Protein 4J0X (pdb70)

Organism: Saccharomyces cerevisiae (strain ATCC 204508 / S288c) (NCBI:txid559292)

Solvent-accessible surface area: 29405 Å² total; per-residue (Å²): 74,142,16,137,67,109,19,1,112,112,19,61,15,124,118,16,106,69,19,36,9,212,22,88,10,78,15,0,0,5,1,8,22,23,72,118,177,12,25,0,2,0,0,0,22,43,22,17,1,0,19,9,22,0,61,67,19,92,120,132,9,105,114,72,98,128,19,119,15,15,74,190,72,113,95,46,88,42,91,2,2,34,12,25,1,0,4,5,8,14,1,44,87,24,97,17,0,0,0,0,0,39,0,66,0,0,0,0,13,12,13,151,54,9,45,34,70,85,14,12,33,5,164,48,142,76,0,39,0,5,5,11,11,9,63,82,148,24,28,36,0,4,0,0,0,12,13,58,54,0,7,4,0,15,1,98,119,58,38,47,90,72,52,19,124,18,6,66,18,54,0,12,9,6,18,0,4,42,78,52,25,0,0,0,0,0,4,51,32,66,13,0,5,0,10,50,26,90,90,163,75,118,59,26,2,135,20,19,48,32,1,32,60,39,49,162,144,159,124,153,180,117,21,33,18,29,2,1,14,11,4,6,3,0,2,8,70,24,0,0,1,0,1,25,1,0,8,0,9,1,2,15,28,92,104,113,103,37,43,57,39,57,84,45,3,9,25,77,173,207,86,108,14,21,36,1,10,3,15,43,3,6,32,32,1,5,6,0,5,0,0,1,26,46,8,11,0,32,2,6,48,2,28,102,88,37,140,35,6,129,76,52,16,81,0,62,28,0,82,0,0,1,4,52,3,25,12,1,50,90,116,19,3,4,0,0,0,0,0,106,82,14,25,27,36,66,112,22,42,139,29,85,43,39,55,21,0,0,2,1,0,15,3,50,121,188,26,103,13,140,68,104,18,1,104,115,21,59,15,124,105,15,153,81,36,39,16,205,20,89,9,80,16,0,0,5,0,10,23,24,70,116,174,14,41,0,2,0,0,0,23,38,20,17,1,0,15,4,13,1,34,60,24,104,115,137,7,100,121,79,92,129,19,116,17,18,79,176,48,104,91,45,76,45,95,2,3,33,11,28,2,0,4,4,8,14,0,44,87,23,99,27,0,0,0,0,0,41,0,65,0,0,0,0,16,16,11,141,61,10,45,36,68,75,18,14,22,9,168,48,135,77,0,39,0,4,6,10,15,18,62,70,140,25,26,32,0,3,0,0,0,11,13,56,51,0,5,2,0,10,1,102,120,61,42,66,88,75,49,18,129,18,6,68,19,54,0,12,12,5,18,12,4,41,78,52,27,0,0,0,0,0,4,45,32,59,13,0,6,0,11,50,27,86,90,165,74,118,62,29,3,124,22,19,58,35,0,31,56,22,47,160,154,142,121,169,162,114,20,32,20,28,2,2,14,12,5,4,3,0,0,8,68,19,0,0,2,0,1,26,1,0,9,0,7,0,4,15,28,92,100,108,92,43,44,53,40,54,86,54,3,9,24,76,174,203,84,114,16,20,36,1,12,4,14,42,4,6,26,22,1,4,4,0,5,0,0,0,26,43,7,11,0,34,2,5,54,1,28,106,85,28,138,36,9,129,71,51,15,79,0,60,30,0,81,0,0,1,5,52,2,24,16,2,47,91,113,21,3,4,0,0,0,0,0,105,85,14,25,25,38,66,109,20,69,123,27,85,42,40,53,23,0,0,1,1,0,12,4,42,135

InterPro domains:
  IPR001680 WD40 repeat [PF00400] (230-264)
  IPR001680 WD40 repeat [PF00400] (474-499)
  IPR001680 WD40 repeat [PS50082] (232-273)
  IPR001680 WD40 repeat [SM00320] (225-264)
  IPR001680 WD40 repeat [SM00320] (267-308)
  IPR001680 WD40 repeat [SM00320] (311-350)
  IPR001680 WD40 repeat [SM00320] (388-426)
  IPR001680 WD40 repeat [SM00320] (457-500)
  IPR015943 WD40/YVTN repeat-like-containing domain superfamily [G3DSA:2.130.10.10] (123-573)
  IPR036322 WD40-repeat-containing domain superfamily [SSF50978] (188-531)
  IPR039241 Ribosomal RNA-processing protein Rrp9-like [PTHR19865] (8-564)

Structure (mmCIF, N/CA/C/O backbone):
data_4J0X
#
_entry.id   4J0X
#
_cell.length_a   48.445
_cell.length_b   78.557
_cell.length_c   80.029
_cell.angle_alpha   61.77
_cell.angle_beta   86.44
_cell.angle_gamma   71.99
#
_symmetry.space_group_name_H-M   'P 1'
#
loop_
_entity.id
_entity.type
_entity.pdbx_description
1 polymer 'Ribosomal RNA-processing protein 9'
2 water water
#
loop_
_atom_site.group_PDB
_atom_site.id
_atom_site.type_symbol
_atom_site.label_atom_id
_atom_site.label_alt_id
_atom_site.label_comp_id
_atom_site.label_asym_id
_atom_site.label_entity_id
_atom_site.label_seq_id
_atom_site.pdbx_PDB_ins_code
_atom_site.Cartn_x
_atom_site.Cartn_y
_atom_site.Cartn_z
_atom_site.occupancy
_atom_site.B_iso_or_equiv
_atom_site.auth_seq_id
_atom_site.auth_comp_id
_atom_site.auth_asym_id
_atom_site.auth_atom_id
_atom_site.pdbx_PDB_model_num
ATOM 1 N N . GLY A 1 8 ? 15.599 -5.299 -87.557 1.00 43.90 130 GLY A N 1
ATOM 2 C CA . GLY A 1 8 ? 14.576 -5.786 -86.651 1.00 37.32 130 GLY A CA 1
ATOM 3 C C . GLY A 1 8 ? 13.924 -4.668 -85.861 1.00 42.35 130 GLY A C 1
ATOM 4 O O . GLY A 1 8 ? 13.949 -4.673 -84.631 1.00 45.55 130 GLY A O 1
ATOM 5 N N . ARG A 1 9 ? 13.328 -3.714 -86.570 1.00 33.18 131 ARG A N 1
ATOM 6 C CA . ARG A 1 9 ? 12.661 -2.586 -85.927 1.00 37.29 131 ARG A CA 1
ATOM 7 C C . ARG A 1 9 ? 11.230 -2.409 -86.429 1.00 42.76 131 ARG A C 1
ATOM 8 O O . ARG A 1 9 ? 10.761 -3.162 -87.285 1.00 38.05 131 ARG A O 1
ATOM 16 N N . VAL A 1 10 ? 10.545 -1.402 -85.893 1.00 30.30 132 VAL A N 1
ATOM 17 C CA . VAL A 1 10 ? 9.163 -1.114 -86.271 1.00 38.53 132 VAL A CA 1
ATOM 18 C C . VAL A 1 10 ? 9.073 -0.580 -87.697 1.00 40.90 132 VAL A C 1
ATOM 19 O O . VAL A 1 10 ? 9.709 0.418 -88.037 1.00 52.84 132 VAL A O 1
ATOM 23 N N . PHE A 1 11 ? 8.282 -1.257 -88.526 1.00 40.20 133 PHE A N 1
ATOM 24 C CA . PHE A 1 11 ? 8.099 -0.858 -89.918 1.00 30.75 133 PHE A CA 1
ATOM 25 C C . PHE A 1 11 ? 6.634 -0.891 -90.352 1.00 46.70 133 PHE A C 1
ATOM 26 O O . PHE A 1 11 ? 6.296 -0.450 -91.449 1.00 52.98 133 PHE A O 1
ATOM 34 N N . ARG A 1 12 ? 5.768 -1.414 -89.490 1.00 41.69 134 ARG A N 1
ATOM 35 C CA . ARG A 1 12 ? 4.339 -1.496 -89.786 1.00 35.11 134 ARG A CA 1
ATOM 36 C C . ARG A 1 12 ? 3.568 -0.295 -89.239 1.00 31.43 134 ARG A C 1
ATOM 37 O O . ARG A 1 12 ? 3.326 -0.197 -88.037 1.00 43.81 134 ARG A O 1
ATOM 45 N N . TYR A 1 13 ? 3.189 0.619 -90.127 1.00 45.84 135 TYR A N 1
ATOM 46 C CA . TYR A 1 13 ? 2.415 1.793 -89.732 1.00 53.92 135 TYR A CA 1
ATOM 47 C C . TYR A 1 13 ? 0.987 1.751 -90.285 1.00 48.78 135 TYR A C 1
ATOM 48 O O . TYR A 1 13 ? 0.684 2.378 -91.301 1.00 57.89 135 TYR A O 1
ATOM 57 N N . PHE A 1 14 ? 0.119 1.000 -89.611 1.00 44.40 136 PHE A N 1
ATOM 58 C CA . PHE A 1 14 ? -1.283 0.908 -90.003 1.00 44.49 136 PHE A CA 1
ATOM 59 C C . PHE A 1 14 ? -2.225 1.435 -88.922 1.00 38.68 136 PHE A C 1
ATOM 60 O O . PHE A 1 14 ? -3.444 1.285 -89.024 1.00 42.38 136 PHE A O 1
ATOM 68 N N . GLY A 1 15 ? -1.646 2.034 -87.885 1.00 31.96 137 GLY A N 1
ATOM 69 C CA . GLY A 1 15 ? -2.405 2.560 -86.764 1.00 32.13 137 GLY A CA 1
ATOM 70 C C . GLY A 1 15 ? -3.508 3.516 -87.175 1.00 45.09 137 GLY A C 1
ATOM 71 O O . GLY A 1 15 ? -4.652 3.381 -86.740 1.00 53.21 137 GLY A O 1
ATOM 72 N N . ASP A 1 16 ? -3.160 4.485 -88.016 1.00 56.05 138 ASP A N 1
ATOM 73 C CA . ASP A 1 16 ? -4.121 5.477 -88.484 1.00 50.70 138 ASP A CA 1
ATOM 74 C C . ASP A 1 16 ? -5.156 4.894 -89.446 1.00 44.60 138 ASP A C 1
ATOM 75 O O . ASP A 1 16 ? -6.258 5.425 -89.569 1.00 44.74 138 ASP A O 1
ATOM 80 N N . LYS A 1 17 ? -4.802 3.808 -90.129 1.00 32.47 139 LYS A N 1
ATOM 81 C CA . LYS A 1 17 ? -5.714 3.190 -91.088 1.00 41.55 139 LYS A CA 1
ATOM 82 C C . LYS A 1 17 ? -6.851 2.403 -90.440 1.00 50.36 139 LYS A C 1
ATOM 83 O O . LYS A 1 17 ? -7.894 2.211 -91.058 1.00 47.83 139 LYS A O 1
ATOM 89 N N . LEU A 1 18 ? -6.673 1.984 -89.190 1.00 42.52 140 LEU A N 1
ATOM 90 C CA . LEU A 1 18 ? -7.587 1.017 -88.581 1.00 35.04 140 LEU A CA 1
ATOM 91 C C . LEU A 1 18 ? -9.008 1.548 -88.395 1.00 30.28 140 LEU A C 1
ATOM 92 O O . LEU A 1 18 ? -9.221 2.600 -87.790 1.00 31.82 140 LEU A O 1
ATOM 97 N N . LEU A 1 19 ? -9.975 0.801 -88.922 1.00 34.01 141 LEU A N 1
ATOM 98 C CA . LEU A 1 19 ? -11.384 1.146 -88.787 1.00 34.84 141 LEU A CA 1
ATOM 99 C C . LEU A 1 19 ? -11.933 0.522 -87.509 1.00 48.89 141 LEU A C 1
ATOM 100 O O . LEU A 1 19 ? -12.693 -0.448 -87.544 1.00 42.96 141 LEU A O 1
ATOM 105 N N . ILE A 1 20 ? -11.531 1.096 -86.380 1.00 42.12 142 ILE A N 1
ATOM 106 C CA . ILE A 1 20 ? -11.824 0.539 -85.066 1.00 39.77 142 ILE A CA 1
ATOM 107 C C . ILE A 1 20 ? -13.275 0.793 -84.655 1.00 48.48 142 ILE A C 1
ATOM 108 O O . ILE A 1 20 ? -13.956 -0.111 -84.172 1.00 37.04 142 ILE A O 1
ATOM 113 N N . SER A 1 21 ? -13.739 2.025 -84.848 1.00 45.17 143 SER A N 1
ATOM 114 C CA . SER A 1 21 ? -15.121 2.400 -84.549 1.00 36.96 143 SER A CA 1
ATOM 115 C C . SER A 1 21 ? -16.167 1.501 -85.215 1.00 27.46 143 SER A C 1
ATOM 116 O O . SER A 1 21 ? -17.291 1.382 -84.723 1.00 47.13 143 SER A O 1
ATOM 119 N N . GLU A 1 22 ? -15.798 0.881 -86.333 1.00 39.11 144 GLU A N 1
ATOM 120 C CA . GLU A 1 22 ? -16.710 0.000 -87.061 1.00 39.06 144 GLU A CA 1
ATOM 121 C C . GLU A 1 22 ? -16.277 -1.469 -87.007 1.00 33.09 144 GLU A C 1
ATOM 122 O O . GLU A 1 22 ? -16.607 -2.262 -87.890 1.00 25.75 144 GLU A O 1
ATOM 128 N N . ALA A 1 23 ? -15.537 -1.818 -85.959 1.00 33.77 145 ALA A N 1
ATOM 129 C CA . ALA A 1 23 ? -15.087 -3.190 -85.731 1.00 28.37 145 ALA A CA 1
ATOM 130 C C . ALA A 1 23 ? -16.254 -4.153 -85.530 1.00 25.60 145 ALA A C 1
ATOM 131 O O . ALA A 1 23 ? -17.244 -3.813 -84.880 1.00 22.99 145 ALA A O 1
ATOM 133 N N . LYS A 1 24 ? -16.139 -5.352 -86.097 1.00 20.16 146 LYS A N 1
ATOM 134 C CA . LYS A 1 24 ? -17.152 -6.388 -85.896 1.00 25.77 146 LYS A CA 1
ATOM 135 C C . LYS A 1 24 ? -16.854 -7.208 -84.640 1.00 32.59 146 LYS A C 1
ATOM 136 O O . LYS A 1 24 ? -15.826 -7.874 -84.559 1.00 36.00 146 LYS A O 1
ATOM 142 N N . GLN A 1 25 ? -17.763 -7.179 -83.671 1.00 33.54 147 GLN A N 1
ATOM 143 C CA . GLN A 1 25 ? -17.493 -7.797 -82.376 1.00 22.80 147 GLN A CA 1
ATOM 144 C C . GLN A 1 25 ? -18.363 -9.027 -82.130 1.00 26.05 147 GLN A C 1
ATOM 145 O O . GLN A 1 25 ? -19.550 -9.034 -82.454 1.00 27.23 147 GLN A O 1
ATOM 151 N N . SER A 1 26 ? -17.762 -10.062 -81.550 1.00 29.97 148 SER A N 1
ATOM 152 C CA . SER A 1 26 ? -18.501 -11.261 -81.170 1.00 21.19 148 SER A CA 1
ATOM 153 C C . SER A 1 26 ? -17.951 -11.857 -79.879 1.00 27.49 148 SER A C 1
ATOM 154 O O . SER A 1 26 ? -16.839 -11.537 -79.463 1.00 34.69 148 SER A O 1
ATOM 157 N N . PHE A 1 27 ? -18.739 -12.720 -79.246 1.00 16.72 149 PHE A N 1
ATOM 158 C CA . PHE A 1 27 ? -18.290 -13.443 -78.064 1.00 20.73 149 PHE A CA 1
ATOM 159 C C . PHE A 1 27 ? -18.712 -14.905 -78.177 1.00 24.54 149 PHE A C 1
ATOM 160 O O . PHE A 1 27 ? -19.816 -15.196 -78.636 1.00 26.06 149 PHE A O 1
ATOM 168 N N . THR A 1 28 ? -17.843 -15.824 -77.762 1.00 24.33 150 THR A N 1
ATOM 169 C CA . THR A 1 28 ? -18.191 -17.244 -77.781 1.00 26.10 150 THR A CA 1
ATOM 170 C C . THR A 1 28 ? -18.051 -17.872 -76.405 1.00 26.66 150 THR A C 1
ATOM 171 O O . THR A 1 28 ? -16.949 -17.960 -75.864 1.00 21.27 150 THR A O 1
ATOM 175 N N . ARG A 1 29 ? -19.176 -18.306 -75.846 1.00 21.07 151 ARG A N 1
ATOM 176 C CA . ARG A 1 29 ? -19.185 -18.959 -74.545 1.00 21.58 151 ARG A CA 1
ATOM 177 C C . ARG A 1 29 ? -18.444 -20.289 -74.590 1.00 28.53 151 ARG A C 1
ATOM 178 O O . ARG A 1 29 ? -18.433 -20.972 -75.616 1.00 30.18 151 ARG A O 1
ATOM 186 N N . VAL A 1 30 ? -17.814 -20.642 -73.474 1.00 25.69 152 VAL A N 1
ATOM 187 C CA . VAL A 1 30 ? -17.228 -21.965 -73.309 1.00 23.10 152 VAL A CA 1
ATOM 188 C C . VAL A 1 30 ? -17.836 -22.602 -72.067 1.00 23.23 152 VAL A C 1
ATOM 189 O O . VAL A 1 30 ? -18.270 -21.897 -71.154 1.00 26.81 152 VAL A O 1
ATOM 193 N N . GLY A 1 31 ? -17.878 -23.930 -72.034 1.00 30.72 153 GLY A N 1
ATOM 194 C CA . GLY A 1 31 ? -18.448 -24.637 -70.900 1.00 29.75 153 GLY A CA 1
ATOM 195 C C . GLY A 1 31 ? -17.429 -24.818 -69.793 1.00 42.06 153 GLY A C 1
ATOM 196 O O . GLY A 1 31 ? -17.664 -25.544 -68.825 1.00 48.47 153 GLY A O 1
ATOM 197 N N . GLU A 1 32 ? -16.292 -24.148 -69.945 1.00 31.63 154 GLU A N 1
ATOM 198 C CA . GLU A 1 32 ? -15.204 -24.222 -68.981 1.00 30.72 154 GLU A CA 1
ATOM 199 C C . GLU A 1 32 ? -15.242 -23.055 -68.004 1.00 33.16 154 GLU A C 1
ATOM 200 O O . GLU A 1 32 ? -15.915 -22.052 -68.244 1.00 38.86 154 GLU A O 1
ATOM 206 N N . ASN A 1 33 ? -14.517 -23.197 -66.899 1.00 39.03 155 ASN A N 1
ATOM 207 C CA . ASN A 1 33 ? -14.354 -22.111 -65.944 1.00 42.21 155 ASN A CA 1
ATOM 208 C C . ASN A 1 33 ? -12.978 -21.461 -66.021 1.00 28.47 155 ASN A C 1
ATOM 209 O O . ASN A 1 33 ? -11.958 -22.130 -65.843 1.00 31.75 155 ASN A O 1
ATOM 214 N N . ASN A 1 34 ? -12.961 -20.163 -66.306 1.00 17.54 156 ASN A N 1
ATOM 215 C CA . ASN A 1 34 ? -11.755 -19.350 -66.182 1.00 16.01 156 ASN A CA 1
ATOM 216 C C . ASN A 1 34 ? -10.623 -19.668 -67.161 1.00 16.29 156 ASN A C 1
ATOM 217 O O . ASN A 1 34 ? -9.619 -20.275 -66.790 1.00 19.94 156 ASN A O 1
ATOM 222 N N . LEU A 1 35 ? -10.812 -19.272 -68.416 1.00 17.41 157 LEU A N 1
ATOM 223 C CA . LEU A 1 35 ? -9.725 -19.222 -69.384 1.00 13.90 157 LEU A CA 1
ATOM 224 C C . LEU A 1 35 ? -8.603 -18.372 -68.795 1.00 23.71 157 LEU A C 1
ATOM 225 O O . LEU A 1 35 ? -8.848 -17.281 -68.277 1.00 27.72 157 LEU A O 1
ATOM 230 N N . THR A 1 36 ? -7.373 -18.869 -68.872 1.00 16.80 158 THR A N 1
ATOM 231 C CA . THR A 1 36 ? -6.239 -18.172 -68.277 1.00 22.77 158 THR A CA 1
ATOM 232 C C . THR A 1 36 ? -5.321 -17.632 -69.361 1.00 18.49 158 THR A C 1
ATOM 233 O O . THR A 1 36 ? -4.550 -16.697 -69.136 1.00 20.43 158 THR A O 1
ATOM 237 N N . CYS A 1 37 ? -5.402 -18.234 -70.539 1.00 15.34 159 CYS A N 1
ATOM 238 C CA . CYS A 1 37 ? -4.529 -17.853 -71.636 1.00 11.28 159 CYS A CA 1
ATOM 239 C C . CYS A 1 37 ? -5.094 -18.291 -72.978 1.00 11.18 159 CYS A C 1
ATOM 240 O O . CYS A 1 37 ? -5.807 -19.293 -73.069 1.00 14.88 159 CYS A O 1
ATOM 243 N N . ILE A 1 38 ? -4.762 -17.534 -74.018 1.00 17.33 160 ILE A N 1
ATOM 244 C CA . ILE A 1 38 ? -5.096 -17.914 -75.381 1.00 16.90 160 ILE A CA 1
ATOM 245 C C . ILE A 1 38 ? -3.851 -17.758 -76.246 1.00 12.60 160 ILE A C 1
ATOM 246 O O . ILE A 1 38 ? -3.115 -16.781 -76.118 1.00 12.60 160 ILE A O 1
ATOM 251 N N . SER A 1 39 ? -3.612 -18.730 -77.117 1.00 16.77 161 SER A N 1
ATOM 252 C CA . SER A 1 39 ? -2.476 -18.670 -78.026 1.00 19.77 161 SER A CA 1
ATOM 253 C C . SER A 1 39 ? -2.946 -18.886 -79.453 1.00 23.54 161 SER A C 1
ATOM 254 O O . SER A 1 39 ? -3.619 -19.871 -79.748 1.00 20.11 161 SER A O 1
ATOM 257 N N . CYS A 1 40 ? -2.582 -17.966 -80.338 1.00 24.41 162 CYS A N 1
ATOM 258 C CA . CYS A 1 40 ? -2.981 -18.069 -81.732 1.00 29.55 162 CYS A CA 1
ATOM 259 C C . CYS A 1 40 ? -1.825 -18.487 -82.630 1.00 34.30 162 CYS A C 1
ATOM 260 O O . CYS A 1 40 ? -0.693 -18.037 -82.449 1.00 28.72 162 CYS A O 1
ATOM 263 N N . PHE A 1 41 ? -2.119 -19.348 -83.599 1.00 27.43 163 PHE A N 1
ATOM 264 C CA . PHE A 1 41 ? -1.131 -19.735 -84.594 1.00 30.72 163 PHE A CA 1
ATOM 265 C C . PHE A 1 41 ? -1.371 -19.037 -85.927 1.00 35.97 163 PHE A C 1
ATOM 266 O O . PHE A 1 41 ? -2.498 -18.977 -86.415 1.00 32.08 163 PHE A O 1
ATOM 274 N N . GLN A 1 42 ? -0.297 -18.510 -86.504 1.00 35.86 164 GLN A N 1
ATOM 275 C CA . GLN A 1 42 ? -0.360 -17.849 -87.796 1.00 36.50 164 GLN A CA 1
ATOM 276 C C . GLN A 1 42 ? 0.786 -18.316 -88.687 1.00 36.09 164 GLN A C 1
ATOM 277 O O . GLN A 1 42 ? 1.948 -18.156 -88.327 1.00 37.64 164 GLN A O 1
ATOM 283 N N . PRO A 1 43 ? 0.457 -18.910 -89.850 1.00 53.79 165 PRO A N 1
ATOM 284 C CA . PRO A 1 43 ? 1.453 -19.257 -90.870 1.00 47.91 165 PRO A CA 1
A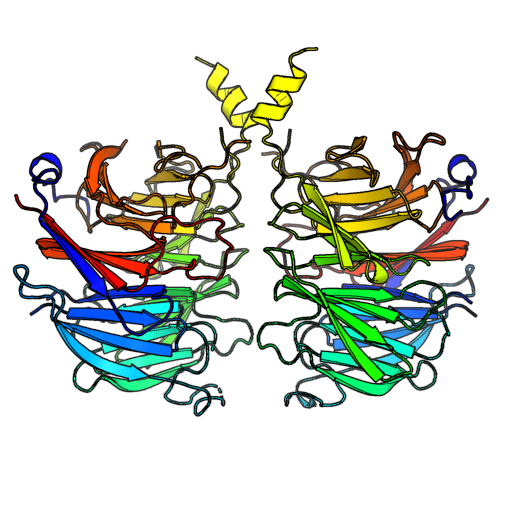TOM 285 C C . PRO A 1 43 ? 2.381 -18.096 -91.207 1.00 39.41 165 PRO A C 1
ATOM 286 O O . PRO A 1 43 ? 3.582 -18.316 -91.355 1.00 37.54 165 PRO A O 1
ATOM 290 N N . ARG A 1 62 ? -4.444 -21.052 -92.897 1.00 16.83 184 ARG A N 1
ATOM 291 C CA . ARG A 1 62 ? -5.314 -21.655 -91.893 1.00 38.76 184 ARG A CA 1
ATOM 292 C C . ARG A 1 62 ? -4.836 -21.288 -90.486 1.00 39.72 184 ARG A C 1
ATOM 293 O O . ARG A 1 62 ? -3.739 -21.661 -90.070 1.00 27.70 184 ARG A O 1
ATOM 301 N N . LEU A 1 63 ? -5.677 -20.556 -89.762 1.00 29.05 185 LEU A N 1
ATOM 302 C CA . LEU A 1 63 ? -5.313 -19.994 -88.466 1.00 27.19 185 LEU A CA 1
ATOM 303 C C . LEU A 1 63 ? -5.967 -20.731 -87.295 1.00 38.06 185 LEU A C 1
ATOM 304 O O . LEU A 1 63 ? -7.129 -21.137 -87.374 1.00 24.93 185 LEU A O 1
ATOM 309 N N . PHE A 1 64 ? -5.216 -20.900 -86.209 1.00 33.19 186 PHE A N 1
ATOM 310 C CA . PHE A 1 64 ? -5.715 -21.618 -85.039 1.00 21.17 186 PHE A CA 1
ATOM 311 C C . PHE A 1 64 ? -5.586 -20.829 -83.742 1.00 32.91 186 PHE A C 1
ATOM 312 O O . PHE A 1 64 ? -4.738 -19.947 -83.618 1.00 22.23 186 PHE A O 1
ATOM 320 N N . ALA A 1 65 ? -6.436 -21.158 -82.776 1.00 26.37 187 ALA A N 1
ATOM 321 C CA . ALA A 1 65 ? -6.319 -20.593 -81.437 1.00 16.34 187 ALA A CA 1
ATOM 322 C C . ALA A 1 65 ? -6.339 -21.726 -80.424 1.00 22.28 187 ALA A C 1
ATOM 323 O O . ALA A 1 65 ? -7.008 -22.732 -80.629 1.00 19.33 187 ALA A O 1
ATOM 325 N N . TYR A 1 66 ? -5.600 -21.570 -79.334 1.00 24.71 188 TYR A N 1
ATOM 326 C CA . TYR A 1 66 ? -5.609 -22.576 -78.281 1.00 16.97 188 TYR A CA 1
ATOM 327 C C . TYR A 1 66 ? -5.910 -21.915 -76.947 1.00 26.41 188 TYR A C 1
ATOM 328 O O . TYR A 1 66 ? -5.311 -20.898 -76.599 1.00 20.75 188 TYR A O 1
ATOM 337 N N . THR A 1 67 ? -6.843 -22.497 -76.203 1.00 20.07 189 THR A N 1
ATOM 338 C CA . THR A 1 67 ? -7.229 -21.941 -74.915 1.00 19.94 189 THR A CA 1
ATOM 339 C C . THR A 1 67 ? -7.000 -22.935 -73.788 1.00 20.30 189 THR A C 1
ATOM 340 O O . THR A 1 67 ? -7.171 -24.142 -73.965 1.00 22.87 189 THR A O 1
ATOM 344 N N . VAL A 1 68 ? -6.602 -22.417 -72.631 1.00 21.04 190 VAL A N 1
ATOM 345 C CA . VAL A 1 68 ? -6.421 -23.241 -71.444 1.00 11.89 190 VAL A CA 1
ATOM 346 C C . VAL A 1 68 ? -7.211 -22.651 -70.285 1.00 17.43 190 VAL A C 1
ATOM 347 O O . VAL A 1 68 ? -7.457 -21.443 -70.237 1.00 18.33 190 VAL A O 1
ATOM 351 N N . SER A 1 69 ? -7.599 -23.508 -69.347 1.00 21.57 191 SER A N 1
ATOM 352 C CA . SER A 1 69 ? -8.471 -23.090 -68.260 1.00 30.12 191 SER A CA 1
ATOM 353 C C . SER A 1 69 ? -8.041 -23.687 -66.928 1.00 21.39 191 SER A C 1
ATOM 354 O O . SER A 1 69 ? -7.314 -24.683 -66.888 1.00 23.88 191 SER A O 1
ATOM 357 N N . LYS A 1 70 ? -8.491 -23.064 -65.843 1.00 16.54 192 LYS A N 1
ATOM 358 C CA . LYS A 1 70 ? -8.292 -23.598 -64.502 1.00 36.32 192 LYS A CA 1
ATOM 359 C C . LYS A 1 70 ? -8.982 -24.954 -64.361 1.00 27.98 192 LYS A C 1
ATOM 360 O O . LYS A 1 70 ? -8.584 -25.783 -63.546 1.00 35.05 192 LYS A O 1
ATOM 366 N N . ASP A 1 71 ? -10.023 -25.161 -65.165 1.00 34.09 193 ASP A N 1
ATOM 367 C CA . ASP A 1 71 ? -10.748 -26.427 -65.223 1.00 40.43 193 ASP A CA 1
ATOM 368 C C . ASP A 1 71 ? -9.959 -27.553 -65.899 1.00 41.42 193 ASP A C 1
ATOM 369 O O . ASP A 1 71 ? -10.501 -28.637 -66.131 1.00 35.70 193 ASP A O 1
ATOM 374 N N . LEU A 1 72 ? -8.706 -27.268 -66.254 1.00 34.43 194 LEU A N 1
ATOM 375 C CA . LEU A 1 72 ? -7.777 -28.260 -66.808 1.00 33.55 194 LEU A CA 1
ATOM 376 C C . LEU A 1 72 ? -8.065 -28.630 -68.263 1.00 28.77 194 LEU A C 1
ATOM 377 O O . LEU A 1 72 ? -7.615 -29.669 -68.743 1.00 31.62 194 LEU A O 1
ATOM 382 N N . GLN A 1 73 ? -8.812 -27.784 -68.964 1.00 38.03 195 GLN A N 1
ATOM 383 C CA . GLN A 1 73 ? -9.147 -28.063 -70.356 1.00 30.87 195 GLN A CA 1
ATOM 384 C C . GLN A 1 73 ? -8.287 -27.271 -71.338 1.00 28.69 195 GLN A C 1
ATOM 385 O O . GLN A 1 73 ? -8.089 -26.066 -71.184 1.00 30.56 195 GLN A O 1
ATOM 391 N N . LEU A 1 74 ? -7.784 -27.972 -72.348 1.00 21.89 196 LEU A N 1
ATOM 392 C CA . LEU A 1 74 ? -7.099 -27.358 -73.475 1.00 24.38 196 LEU A CA 1
ATOM 393 C C . LEU A 1 74 ? -8.012 -27.508 -74.680 1.00 20.26 196 LEU A C 1
ATOM 394 O O . LEU A 1 74 ? -8.538 -28.589 -74.930 1.00 24.84 196 LEU A O 1
ATOM 399 N N . THR A 1 75 ? -8.209 -26.427 -75.424 1.00 19.38 197 THR A N 1
ATOM 400 C CA . THR A 1 75 ? -9.165 -26.447 -76.525 1.00 23.75 197 THR A CA 1
ATOM 401 C C . THR A 1 75 ? -8.589 -25.787 -77.772 1.00 21.31 197 THR A C 1
ATOM 402 O O . THR A 1 75 ? -7.908 -24.766 -77.684 1.00 23.84 197 THR A O 1
ATOM 406 N N . LYS A 1 76 ? -8.869 -26.378 -78.930 1.00 20.56 198 LYS A N 1
ATOM 407 C CA . LYS A 1 76 ? -8.358 -25.881 -80.202 1.00 19.05 198 LYS A CA 1
ATOM 408 C C . LYS A 1 76 ? -9.494 -25.337 -81.061 1.00 19.47 198 LYS A C 1
ATOM 409 O O . LYS A 1 76 ? -10.527 -25.986 -81.229 1.00 23.31 198 LYS A O 1
ATOM 415 N N . TYR A 1 77 ? -9.290 -24.146 -81.611 1.00 23.50 199 TYR A N 1
ATOM 416 C CA . TYR A 1 77 ? -10.279 -23.508 -82.464 1.00 19.27 199 TYR A CA 1
ATOM 417 C C . TYR A 1 77 ? -9.719 -23.168 -83.835 1.00 31.40 199 TYR A C 1
ATOM 418 O O . TYR A 1 77 ? -8.539 -22.825 -83.974 1.00 32.80 199 TYR A O 1
ATOM 427 N N . ASP A 1 78 ? -10.585 -23.255 -84.840 1.00 29.37 200 ASP A N 1
ATOM 428 C CA . ASP A 1 78 ? -10.290 -22.723 -86.158 1.00 27.02 200 ASP A CA 1
ATOM 429 C C . ASP A 1 78 ? -10.835 -21.304 -86.178 1.00 27.44 200 ASP A C 1
ATOM 430 O O . ASP A 1 78 ? -12.010 -21.077 -85.879 1.00 23.19 200 ASP A O 1
ATOM 435 N N . ILE A 1 79 ? -9.972 -20.352 -86.514 1.00 17.01 201 ILE A N 1
ATOM 436 C CA . ILE A 1 79 ? -10.329 -18.940 -86.496 1.00 21.30 201 ILE A CA 1
ATOM 437 C C . ILE A 1 79 ? -10.110 -18.297 -87.863 1.00 22.11 201 ILE A C 1
ATOM 438 O O . ILE A 1 79 ? -10.185 -17.076 -88.002 1.00 17.35 201 ILE A O 1
ATOM 443 N N . THR A 1 80 ? -9.826 -19.127 -88.865 1.00 31.02 202 THR A N 1
ATOM 444 C CA . THR A 1 80 ? -9.473 -18.636 -90.196 1.00 37.34 202 THR A CA 1
ATOM 445 C C . THR A 1 80 ? -10.604 -17.852 -90.871 1.00 30.33 202 THR A C 1
ATOM 446 O O . THR A 1 80 ? -10.346 -16.905 -91.613 1.00 39.13 202 THR A O 1
ATOM 450 N N . ASP A 1 81 ? -11.849 -18.245 -90.614 1.00 30.75 203 ASP A N 1
ATOM 451 C CA . ASP A 1 81 ? -13.000 -17.534 -91.158 1.00 31.49 203 ASP A CA 1
ATOM 452 C C . ASP A 1 81 ? -13.370 -16.359 -90.259 1.00 40.98 203 ASP A C 1
ATOM 453 O O . ASP A 1 81 ? -14.013 -16.539 -89.225 1.00 38.12 203 ASP A O 1
ATOM 458 N N . PHE A 1 82 ? -12.949 -15.160 -90.652 1.00 27.81 204 PHE A N 1
ATOM 459 C CA . PHE A 1 82 ? -13.203 -13.959 -89.863 1.00 28.53 204 PHE A CA 1
ATOM 460 C C . PHE A 1 82 ? -14.687 -13.584 -89.840 1.00 34.81 204 PHE A C 1
ATOM 461 O O . PHE A 1 82 ? -15.116 -12.769 -89.023 1.00 34.26 204 PHE A O 1
ATOM 469 N N . SER A 1 83 ? -15.467 -14.187 -90.733 1.00 46.07 205 SER A N 1
ATOM 470 C CA . SER A 1 83 ? -16.896 -13.904 -90.821 1.00 54.12 205 SER A CA 1
ATOM 471 C C . SER A 1 83 ? -17.678 -14.611 -89.720 1.00 42.76 205 SER A C 1
ATOM 472 O O . SER A 1 83 ? -18.715 -14.124 -89.270 1.00 52.85 205 SER A O 1
ATOM 475 N N . LYS A 1 84 ? -17.167 -15.754 -89.278 1.00 40.04 206 LYS A N 1
ATOM 476 C CA . LYS A 1 84 ? -17.833 -16.538 -88.245 1.00 42.21 206 LYS A CA 1
ATOM 477 C C . LYS A 1 84 ? -16.965 -16.635 -86.995 1.00 47.09 206 LYS A C 1
ATOM 478 O O . LYS A 1 84 ? -15.748 -16.449 -87.054 1.00 38.39 206 LYS A O 1
ATOM 484 N N . ARG A 1 85 ? -17.600 -16.918 -85.864 1.00 45.49 207 ARG A N 1
ATOM 485 C CA . ARG A 1 85 ? -16.890 -17.046 -84.598 1.00 39.08 207 ARG A CA 1
ATOM 486 C C . ARG A 1 85 ? -15.933 -18.241 -84.601 1.00 33.57 207 ARG A C 1
ATOM 487 O O . ARG A 1 85 ? -16.049 -19.117 -85.458 1.00 42.07 207 ARG A O 1
ATOM 495 N N . PRO A 1 86 ? -14.977 -18.273 -83.649 1.00 29.98 208 PRO A N 1
ATOM 496 C CA . PRO A 1 86 ? -14.033 -19.392 -83.540 1.00 30.34 208 PRO A CA 1
ATOM 497 C C . PRO A 1 86 ? -14.713 -20.757 -83.530 1.00 26.12 208 PRO A C 1
ATOM 498 O O . PRO A 1 86 ? -15.614 -20.997 -82.726 1.00 27.98 208 PRO A O 1
ATOM 502 N N . LYS A 1 87 ? -14.277 -21.636 -84.428 1.00 26.79 209 LYS A N 1
ATOM 503 C CA . LYS A 1 87 ? -14.881 -22.956 -84.576 1.00 30.61 209 LYS A CA 1
ATOM 504 C C . LYS A 1 87 ? -14.130 -24.012 -83.767 1.00 22.53 209 LYS A C 1
ATOM 505 O O . LYS A 1 87 ? -12.971 -24.318 -84.055 1.00 27.72 209 LYS A O 1
ATOM 511 N N . LYS A 1 88 ? -14.800 -24.565 -82.758 1.00 30.88 210 LYS A N 1
ATOM 512 C CA . LYS A 1 88 ? -14.196 -25.579 -81.896 1.00 28.45 210 LYS A CA 1
ATOM 513 C C . LYS A 1 88 ? -13.908 -26.870 -82.658 1.00 25.40 210 LYS A C 1
ATOM 514 O O . LYS A 1 88 ? -14.794 -27.437 -83.297 1.00 48.86 210 LYS A O 1
ATOM 520 N N . LEU A 1 89 ? -12.662 -27.329 -82.582 1.00 31.76 211 LEU A N 1
ATOM 521 C CA . LEU A 1 89 ? -12.228 -28.497 -83.337 1.00 30.91 211 LEU A CA 1
ATOM 522 C C . LEU A 1 89 ? -12.027 -29.710 -82.440 1.00 34.21 211 LEU A C 1
ATOM 523 O O . LEU A 1 89 ? -12.554 -30.789 -82.711 1.00 39.11 211 LEU A O 1
ATOM 528 N N . LYS A 1 90 ? -11.264 -29.526 -81.369 1.00 28.48 212 LYS A N 1
ATOM 529 C CA . LYS A 1 90 ? -10.854 -30.638 -80.524 1.00 32.56 212 LYS A CA 1
ATOM 530 C C . LYS A 1 90 ? -10.520 -30.126 -79.133 1.00 30.91 212 LYS A C 1
ATOM 531 O O . LYS A 1 90 ? -10.126 -28.973 -78.968 1.00 26.25 212 LYS A O 1
ATOM 537 N N . TYR A 1 91 ? -10.679 -30.981 -78.130 1.00 28.86 213 TYR A N 1
ATOM 538 C CA . TYR A 1 91 ? -10.298 -30.615 -76.773 1.00 23.62 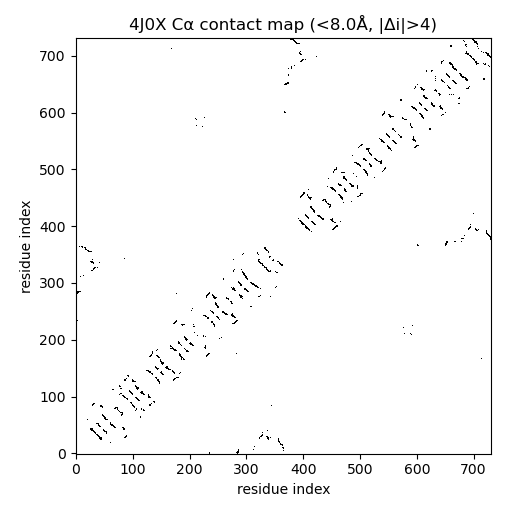213 TYR A CA 1
ATOM 539 C C . TYR A 1 91 ? -9.651 -31.784 -76.046 1.00 35.88 213 TYR A C 1
ATOM 540 O O . TYR A 1 91 ? -9.827 -32.941 -76.421 1.00 38.65 213 TYR A O 1
ATOM 549 N N . ALA A 1 92 ? -8.906 -31.463 -74.996 1.00 35.40 214 ALA A N 1
ATOM 550 C CA . ALA A 1 92 ? -8.298 -32.464 -74.140 1.00 20.54 214 ALA A CA 1
ATOM 551 C C . ALA A 1 92 ? -8.433 -31.972 -72.713 1.00 33.44 214 ALA A C 1
ATOM 552 O O . ALA A 1 92 ? -8.053 -30.845 -72.403 1.00 35.77 214 ALA A O 1
ATOM 554 N N . LYS A 1 93 ? -8.974 -32.812 -71.840 1.00 29.89 215 LYS A N 1
ATOM 555 C CA . LYS A 1 93 ? -9.157 -32.412 -70.456 1.00 23.28 215 LYS A CA 1
ATOM 556 C C . LYS A 1 93 ? -8.287 -33.269 -69.553 1.00 28.68 215 LYS A C 1
ATOM 557 O O . LYS A 1 93 ? -8.163 -34.481 -69.749 1.00 35.69 215 LYS A O 1
ATOM 563 N N . GLY A 1 94 ? -7.677 -32.626 -68.565 1.00 36.81 216 GLY A N 1
ATOM 564 C CA . GLY A 1 94 ? -6.819 -33.313 -67.621 1.00 26.09 216 GLY A CA 1
ATOM 565 C C . GLY A 1 94 ? -7.619 -33.547 -66.360 1.00 26.56 216 GLY A C 1
ATOM 566 O O . GLY A 1 94 ? -8.827 -33.308 -66.345 1.00 35.10 216 GLY A O 1
ATOM 567 N N . GLY A 1 95 ? -6.963 -34.009 -65.303 1.00 40.62 217 GLY A N 1
ATOM 568 C CA . GLY A 1 95 ? -7.662 -34.244 -64.054 1.00 36.32 217 GLY A CA 1
ATOM 569 C C . GLY A 1 95 ? -6.917 -35.082 -63.033 1.00 36.86 217 GLY A C 1
ATOM 570 O O . GLY A 1 95 ? -5.760 -35.453 -63.232 1.00 30.19 217 GLY A O 1
ATOM 571 N N . ALA A 1 96 ? -7.603 -35.366 -61.929 1.00 39.24 218 ALA A N 1
ATOM 572 C CA . ALA A 1 96 ? -7.038 -36.062 -60.774 1.00 46.68 218 ALA A CA 1
ATOM 573 C C . ALA A 1 96 ? -6.326 -37.368 -61.117 1.00 47.94 218 A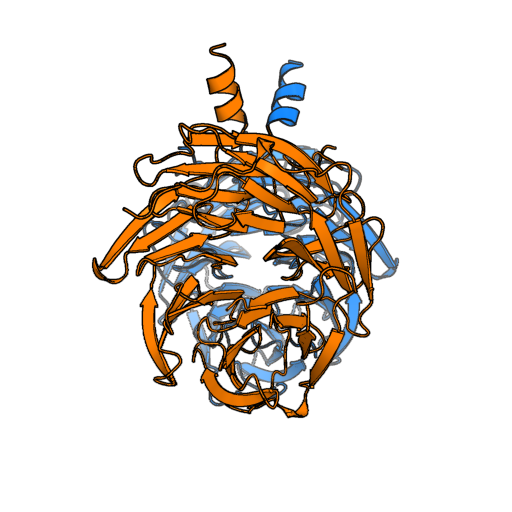LA A C 1
ATOM 574 O O . ALA A 1 96 ? -5.344 -37.729 -60.474 1.00 46.04 218 ALA A O 1
ATOM 576 N N . LYS A 1 97 ? -6.845 -38.081 -62.113 1.00 44.90 219 LYS A N 1
ATOM 577 C CA . LYS A 1 97 ? -6.157 -39.218 -62.722 1.00 39.88 219 LYS A CA 1
ATOM 578 C C . LYS A 1 97 ? -4.652 -38.996 -62.923 1.00 39.46 219 LYS A C 1
ATOM 579 O O . LYS A 1 97 ? -3.881 -39.953 -62.930 1.00 48.62 219 LYS A O 1
ATOM 585 N N . TYR A 1 98 ? -4.241 -37.743 -63.100 1.00 44.67 220 TYR A N 1
ATOM 586 C CA . TYR A 1 98 ? -2.892 -37.434 -63.564 1.00 37.36 220 TYR A CA 1
ATOM 587 C C . TYR A 1 98 ? -1.912 -37.052 -62.451 1.00 34.17 220 TYR A C 1
ATOM 588 O O . TYR A 1 98 ? -0.791 -36.626 -62.728 1.00 29.86 220 TYR A O 1
ATOM 597 N N . ILE A 1 99 ? -2.338 -37.201 -61.201 1.00 31.31 221 ILE A N 1
ATOM 598 C CA . ILE A 1 99 ? -1.467 -36.945 -60.058 1.00 45.50 221 ILE A CA 1
ATOM 599 C C . ILE A 1 99 ? -0.329 -37.962 -60.065 1.00 37.01 221 ILE A C 1
ATOM 600 O O . ILE A 1 99 ? -0.564 -39.157 -60.228 1.00 49.03 221 ILE A O 1
ATOM 605 N N . PRO A 1 100 ? 0.917 -37.485 -59.899 1.00 45.99 222 PRO A N 1
ATOM 606 C CA . PRO A 1 100 ? 2.095 -38.347 -60.066 1.00 48.24 222 PRO A CA 1
ATOM 607 C C . PRO A 1 100 ? 2.221 -39.413 -58.986 1.00 46.81 222 PRO A C 1
ATOM 608 O O . PRO A 1 100 ? 2.858 -40.432 -59.258 1.00 62.13 222 PRO A O 1
ATOM 612 N N . ASN A 1 108 ? 6.509 -35.694 -61.395 1.00 56.39 230 ASN A N 1
ATOM 613 C CA . ASN A 1 108 ? 5.350 -35.276 -62.179 1.00 58.47 230 ASN A CA 1
ATOM 614 C C . ASN A 1 108 ? 5.585 -35.339 -63.688 1.00 46.71 230 ASN A C 1
ATOM 615 O O . ASN A 1 108 ? 5.940 -34.345 -64.314 1.00 48.72 230 ASN A O 1
ATOM 620 N N . THR A 1 109 ? 5.403 -36.520 -64.270 1.00 43.72 231 THR A N 1
ATOM 621 C CA . THR A 1 109 ? 5.777 -36.724 -65.661 1.00 34.26 231 THR A CA 1
ATOM 622 C C . THR A 1 109 ? 4.650 -37.442 -66.407 1.00 42.17 231 THR A C 1
ATOM 623 O O . THR A 1 109 ? 4.801 -37.831 -67.566 1.00 45.73 231 THR A O 1
ATOM 627 N N . THR A 1 110 ? 3.501 -37.568 -65.746 1.00 30.44 232 THR A N 1
ATOM 628 C CA . THR A 1 110 ? 2.283 -38.055 -66.394 1.00 31.09 232 THR A CA 1
ATOM 629 C C . THR A 1 110 ? 1.893 -37.169 -67.570 1.00 37.27 232 THR A C 1
ATOM 630 O O . THR A 1 110 ? 2.186 -35.975 -67.577 1.00 38.11 232 THR A O 1
ATOM 634 N N . GLU A 1 111 ? 1.222 -37.753 -68.556 1.00 48.33 233 GLU A N 1
ATOM 635 C CA . GLU A 1 111 ? 0.826 -37.009 -69.745 1.00 41.59 233 GLU A CA 1
ATOM 636 C C . GLU A 1 111 ? -0.574 -36.423 -69.601 1.00 41.46 233 GLU A C 1
ATOM 637 O O . GLU A 1 111 ? -1.462 -36.696 -70.411 1.00 53.85 233 GLU A O 1
ATOM 643 N N . GLY A 1 112 ? -0.757 -35.622 -68.555 1.00 46.94 234 GLY A N 1
ATOM 644 C CA . GLY A 1 112 ? -2.002 -34.914 -68.323 1.00 37.22 234 GLY A CA 1
ATOM 645 C C . GLY A 1 112 ? -1.853 -33.883 -67.218 1.00 37.07 234 GLY A C 1
ATOM 646 O O . GLY A 1 112 ? -0.993 -34.015 -66.345 1.00 45.28 234 GLY A O 1
ATOM 647 N N . HIS A 1 113 ? -2.696 -32.855 -67.250 1.00 33.42 235 HIS A N 1
ATOM 648 C CA . HIS A 1 113 ? -2.683 -31.818 -66.221 1.00 27.23 235 HIS A CA 1
ATOM 649 C C . HIS A 1 113 ? -3.600 -32.166 -65.051 1.00 25.14 235 HIS A C 1
ATOM 650 O O . HIS A 1 113 ? -4.684 -32.720 -65.246 1.00 29.68 235 HIS A O 1
ATOM 657 N N . TYR A 1 114 ? -3.153 -31.845 -63.839 1.00 28.16 236 TYR A N 1
ATOM 658 C CA . TYR A 1 114 ? -3.927 -32.124 -62.632 1.00 28.84 236 TYR A CA 1
ATOM 659 C C . TYR A 1 114 ? -4.083 -30.895 -61.736 1.00 28.96 236 TYR A C 1
ATOM 660 O O . TYR A 1 114 ? -4.807 -30.931 -60.742 1.00 33.99 236 TYR A O 1
ATOM 669 N N . ASP A 1 115 ? -3.404 -29.810 -62.095 1.00 29.03 237 ASP A N 1
ATOM 670 C CA . ASP A 1 115 ? -3.627 -28.526 -61.439 1.00 29.48 237 ASP A CA 1
ATOM 671 C C . ASP A 1 115 ? -3.690 -27.403 -62.470 1.00 36.74 237 ASP A C 1
ATOM 672 O O . ASP A 1 115 ? -3.219 -27.573 -63.598 1.00 29.60 237 ASP A O 1
ATOM 677 N N . GLU A 1 116 ? -4.286 -26.277 -62.071 1.00 32.63 238 GLU A N 1
ATOM 678 C CA . GLU A 1 116 ? -4.599 -25.150 -62.960 1.00 26.31 238 GLU A CA 1
ATOM 679 C C . GLU A 1 116 ? -3.596 -24.905 -64.086 1.00 23.51 238 GLU A C 1
ATOM 680 O O . GLU A 1 116 ? -2.411 -24.689 -63.832 1.00 23.20 238 GLU A O 1
ATOM 686 N N . ILE A 1 117 ? -4.072 -24.935 -65.326 1.00 15.04 239 ILE A N 1
ATOM 687 C CA . ILE A 1 117 ? -3.228 -24.560 -66.451 1.00 23.57 239 ILE A CA 1
ATOM 688 C C . ILE A 1 117 ? -3.232 -23.039 -66.552 1.00 22.09 239 ILE A C 1
ATOM 689 O O . ILE A 1 117 ? -4.290 -22.419 -66.651 1.00 15.12 239 ILE A O 1
ATOM 694 N N . LEU A 1 118 ? -2.046 -22.443 -66.519 1.00 12.51 240 LEU A N 1
ATOM 695 C CA . LEU A 1 118 ? -1.924 -20.995 -66.422 1.00 13.77 240 LEU A CA 1
ATOM 696 C C . LEU A 1 118 ? -1.523 -20.325 -67.732 1.00 20.88 240 LEU A C 1
ATOM 697 O O . LEU A 1 118 ? -1.688 -19.114 -67.890 1.00 23.24 240 LEU A O 1
ATOM 702 N N . THR A 1 119 ? -0.995 -21.110 -68.666 1.00 11.11 241 THR A N 1
ATOM 703 C CA . THR A 1 119 ? -0.413 -20.543 -69.877 1.00 14.75 241 THR A CA 1
ATOM 704 C C . THR A 1 119 ? -0.340 -21.537 -71.031 1.00 14.82 241 THR A C 1
ATOM 705 O O . THR A 1 119 ? -0.210 -22.743 -70.822 1.00 13.11 241 THR A O 1
ATOM 709 N N . VAL A 1 120 ? -0.425 -21.013 -72.250 1.00 12.58 242 VAL A N 1
ATOM 710 C CA . VAL A 1 120 ? -0.356 -21.834 -73.451 1.00 15.80 242 VAL A CA 1
ATOM 711 C C . VAL A 1 120 ? 0.346 -21.074 -74.576 1.00 18.26 242 VAL A C 1
ATOM 712 O O . VAL A 1 120 ? 0.167 -19.864 -74.719 1.00 23.67 242 VAL A O 1
ATOM 716 N N . ALA A 1 121 ? 1.163 -21.779 -75.355 1.00 15.56 243 ALA A N 1
ATOM 717 C CA . ALA A 1 121 ? 1.836 -21.178 -76.504 1.00 18.52 243 ALA A CA 1
ATOM 718 C C . ALA A 1 121 ? 1.882 -22.134 -77.690 1.00 26.02 243 ALA A C 1
ATOM 719 O O . ALA A 1 121 ? 2.302 -23.283 -77.555 1.00 18.26 243 ALA A O 1
ATOM 721 N N . ALA A 1 122 ? 1.439 -21.655 -78.848 1.00 16.51 244 ALA A N 1
ATOM 722 C CA . ALA A 1 122 ? 1.492 -22.445 -80.074 1.00 25.01 244 ALA A CA 1
ATOM 723 C C . ALA A 1 122 ? 2.853 -22.300 -80.748 1.00 16.84 244 ALA A C 1
ATOM 724 O O . ALA A 1 122 ? 3.365 -21.190 -80.889 1.00 21.64 244 ALA A O 1
ATOM 726 N N . SER A 1 123 ? 3.439 -23.420 -81.161 1.00 21.42 245 SER A N 1
ATOM 727 C CA . SER A 1 123 ? 4.735 -23.388 -81.830 1.00 31.99 245 SER A CA 1
ATOM 728 C C . SER A 1 123 ? 4.605 -22.752 -83.210 1.00 21.16 245 SER A C 1
ATOM 729 O O . SER A 1 123 ? 3.637 -23.006 -83.927 1.00 28.98 245 SER A O 1
ATOM 732 N N . PRO A 1 124 ? 5.591 -21.922 -83.586 1.00 34.63 246 PRO A N 1
ATOM 733 C CA . PRO A 1 124 ? 5.582 -21.169 -84.847 1.00 32.96 246 PRO A CA 1
ATOM 734 C C . PRO A 1 124 ? 5.550 -22.048 -86.095 1.00 39.77 246 PRO A C 1
ATOM 735 O O . PRO A 1 124 ? 5.226 -21.549 -87.172 1.00 31.68 246 PRO A O 1
ATOM 739 N N . ASP A 1 125 ? 5.889 -23.326 -85.953 1.00 29.31 247 ASP A N 1
ATOM 740 C CA . ASP A 1 125 ? 5.919 -24.237 -87.094 1.00 28.88 247 ASP A CA 1
ATOM 741 C C . ASP A 1 125 ? 4.594 -24.964 -87.351 1.00 38.77 247 ASP A C 1
ATOM 742 O O . ASP A 1 125 ? 4.431 -25.611 -88.385 1.00 33.58 247 ASP A O 1
ATOM 747 N N . GLY A 1 126 ? 3.656 -24.862 -86.412 1.00 39.69 248 GLY A N 1
ATOM 748 C CA . GLY A 1 126 ? 2.319 -25.401 -86.612 1.00 18.36 248 GLY A CA 1
ATOM 749 C C . GLY A 1 126 ? 2.162 -26.795 -86.043 1.00 25.44 248 GLY A C 1
ATOM 750 O O . GLY A 1 126 ? 1.060 -27.345 -85.989 1.00 16.47 248 GLY A O 1
ATOM 751 N N . LYS A 1 127 ? 3.280 -27.359 -85.603 1.00 19.49 249 LYS A N 1
ATOM 752 C CA . LYS A 1 127 ? 3.343 -28.748 -85.165 1.00 33.88 249 LYS A CA 1
ATOM 753 C C . LYS A 1 127 ? 3.003 -28.959 -83.688 1.00 28.93 249 LYS A C 1
ATOM 754 O O . LYS A 1 127 ? 2.438 -29.988 -83.315 1.00 27.36 249 LYS A O 1
ATOM 760 N N . TYR A 1 128 ? 3.304 -27.976 -82.850 1.00 32.01 250 TYR A N 1
ATOM 761 C CA . TYR A 1 128 ? 3.157 -28.179 -81.415 1.00 24.84 250 TYR A CA 1
ATOM 762 C C . TYR A 1 128 ? 2.394 -27.078 -80.700 1.00 21.89 250 TYR A C 1
ATOM 763 O O . TYR A 1 128 ? 2.414 -25.917 -81.110 1.00 27.68 250 TYR A O 1
ATOM 772 N N . VAL A 1 129 ? 1.715 -27.465 -79.625 1.00 18.65 251 VAL A N 1
ATOM 773 C CA . VAL A 1 129 ? 1.189 -26.503 -78.668 1.00 18.95 251 VAL A CA 1
ATOM 774 C C . VAL A 1 129 ? 1.637 -26.955 -77.278 1.00 20.85 251 VAL A C 1
ATOM 775 O O . VAL A 1 129 ? 1.492 -28.122 -76.921 1.00 23.18 251 VAL A O 1
ATOM 779 N N . VAL A 1 130 ? 2.199 -26.041 -76.496 1.00 18.29 252 VAL A N 1
ATOM 780 C CA . VAL A 1 130 ? 2.702 -26.414 -75.178 1.00 20.90 252 VAL A CA 1
ATOM 781 C C . VAL A 1 130 ? 1.981 -25.672 -74.059 1.00 22.33 252 VAL A C 1
ATOM 782 O O . VAL A 1 130 ? 1.721 -24.475 -74.158 1.00 17.29 252 VAL A O 1
ATOM 786 N N . THR A 1 131 ? 1.655 -26.408 -73.000 1.00 13.53 253 THR A N 1
ATOM 787 C CA . THR A 1 131 ? 0.897 -25.876 -71.881 1.00 13.20 253 THR A CA 1
ATOM 788 C C . THR A 1 131 ? 1.715 -26.002 -70.605 1.00 17.56 253 THR A C 1
ATOM 789 O O . THR A 1 131 ? 2.678 -26.769 -70.545 1.00 30.62 253 THR A O 1
ATOM 793 N N . GLY A 1 132 ? 1.329 -25.243 -69.587 1.00 14.66 254 GLY A N 1
ATOM 794 C CA . GLY A 1 132 ? 2.012 -25.267 -68.309 1.00 21.31 254 GLY A CA 1
ATOM 795 C C . GLY A 1 132 ? 1.166 -24.574 -67.263 1.00 25.60 254 GLY A C 1
ATOM 796 O O . GLY A 1 132 ? 0.297 -23.764 -67.597 1.00 24.06 254 GLY A O 1
ATOM 797 N N . GLY A 1 133 ? 1.412 -24.892 -65.997 1.00 20.70 255 GLY A N 1
ATOM 798 C CA . GLY A 1 133 ? 0.654 -24.287 -64.920 1.00 17.62 255 GLY A CA 1
ATOM 799 C C . GLY A 1 133 ? 1.154 -24.666 -63.541 1.00 20.99 255 GLY A C 1
ATOM 800 O O . GLY A 1 133 ? 2.352 -24.875 -63.334 1.00 20.85 255 GLY A O 1
ATOM 801 N N . ARG A 1 134 ? 0.224 -24.766 -62.597 1.00 16.73 256 ARG A N 1
ATOM 802 C CA . ARG A 1 134 ? 0.564 -24.954 -61.190 1.00 25.05 256 ARG A CA 1
ATOM 803 C C . ARG A 1 134 ? 1.115 -26.338 -60.844 1.00 27.22 256 ARG A C 1
ATOM 804 O O . ARG A 1 134 ? 1.672 -26.530 -59.762 1.00 32.82 256 ARG A O 1
ATOM 812 N N . ASP A 1 135 ? 0.968 -27.297 -61.754 1.00 17.14 257 ASP A N 1
ATOM 813 C CA . ASP A 1 135 ? 1.516 -28.633 -61.524 1.00 23.23 257 ASP A CA 1
ATOM 814 C C . ASP A 1 135 ? 2.955 -28.793 -62.011 1.00 23.92 257 ASP A C 1
ATOM 815 O O . ASP A 1 135 ? 3.428 -29.915 -62.215 1.00 33.57 257 ASP A O 1
ATOM 820 N N . ARG A 1 136 ? 3.637 -27.663 -62.188 1.00 27.80 258 ARG A N 1
ATOM 821 C CA . ARG A 1 136 ? 5.083 -27.642 -62.407 1.00 37.16 258 ARG A CA 1
ATOM 822 C C . ARG A 1 136 ? 5.541 -28.539 -63.556 1.00 31.94 258 ARG A C 1
ATOM 823 O O . ARG A 1 136 ? 6.582 -29.187 -63.475 1.00 29.60 258 ARG A O 1
ATOM 831 N N . LYS A 1 137 ? 4.747 -28.568 -64.621 1.00 34.58 259 LYS A N 1
ATOM 832 C CA . LYS A 1 137 ? 5.049 -29.374 -65.793 1.00 34.40 259 LYS A CA 1
ATOM 833 C C . LYS A 1 137 ? 4.871 -28.554 -67.057 1.00 28.13 259 LYS A C 1
ATOM 834 O O . LYS A 1 137 ? 3.941 -27.757 -67.159 1.00 33.00 259 LYS A O 1
ATOM 840 N N . LEU A 1 138 ? 5.763 -28.748 -68.019 1.00 28.06 260 LEU A N 1
ATOM 841 C CA . LEU A 1 138 ? 5.477 -28.341 -69.383 1.00 26.80 260 LEU A CA 1
ATOM 842 C C . LEU A 1 138 ? 4.938 -29.570 -70.093 1.00 27.05 260 LEU A C 1
ATOM 843 O O . LEU A 1 138 ? 5.523 -30.642 -70.000 1.00 30.23 260 LEU A O 1
ATOM 848 N N . ILE A 1 139 ? 3.812 -29.433 -70.779 1.00 31.55 261 ILE A N 1
ATOM 849 C CA . ILE A 1 139 ? 3.326 -30.528 -71.607 1.00 22.19 261 ILE A CA 1
ATOM 850 C C . ILE A 1 139 ? 3.208 -30.067 -73.050 1.00 21.61 261 ILE A C 1
ATOM 851 O O . ILE A 1 139 ? 2.454 -29.149 -73.357 1.00 28.99 261 ILE A O 1
ATOM 856 N N . VAL A 1 140 ? 3.948 -30.721 -73.936 1.00 19.86 262 VAL A N 1
ATOM 857 C CA . VAL A 1 140 ? 3.883 -30.408 -75.356 1.00 32.74 262 VAL A CA 1
ATOM 858 C C . VAL A 1 140 ? 3.073 -31.449 -76.119 1.00 34.09 262 VAL A C 1
ATOM 859 O O . VAL A 1 140 ? 3.376 -32.656 -76.100 1.00 34.69 262 VAL A O 1
ATOM 863 N N . TRP A 1 141 ? 2.037 -30.930 -76.777 1.00 29.56 263 TRP A N 1
ATOM 864 C CA . TRP A 1 141 ? 1.027 -31.689 -77.491 1.00 33.37 263 TRP A CA 1
ATOM 865 C C . TRP A 1 141 ? 1.194 -31.469 -78.982 1.00 22.98 263 TRP A C 1
ATOM 866 O O . TRP A 1 141 ? 1.615 -30.390 -79.418 1.00 29.00 263 TRP A O 1
ATOM 877 N N . SER A 1 142 ? 0.848 -32.488 -79.762 1.00 24.45 264 SER A N 1
ATOM 878 C CA . SER A 1 142 ? 0.754 -32.345 -81.206 1.00 29.21 264 SER A CA 1
ATOM 879 C C . SER A 1 142 ? -0.547 -31.644 -81.571 1.00 28.84 264 SER A C 1
ATOM 880 O O . SER A 1 142 ? -1.598 -31.933 -81.000 1.00 31.72 264 SER A O 1
ATOM 883 N N . THR A 1 143 ? -0.467 -30.717 -82.520 1.00 19.36 265 THR A N 1
ATOM 884 C CA . THR A 1 143 ? -1.630 -29.955 -82.955 1.00 28.03 265 THR A CA 1
ATOM 885 C C . THR A 1 143 ? -2.573 -30.839 -83.767 1.00 40.29 265 THR A C 1
ATOM 886 O O . THR A 1 143 ? -3.767 -30.558 -83.882 1.00 27.62 265 THR A O 1
ATOM 890 N N . GLU A 1 144 ? -2.015 -31.906 -84.330 1.00 44.80 266 GLU A N 1
ATOM 891 C CA . GLU A 1 144 ? -2.762 -32.859 -85.140 1.00 45.60 266 GLU A CA 1
ATOM 892 C C . GLU A 1 144 ? -3.865 -33.554 -84.350 1.00 44.11 266 GLU A C 1
ATOM 893 O O . GLU A 1 144 ? -5.047 -33.435 -84.670 1.00 43.91 266 GLU A O 1
ATOM 899 N N . SER A 1 145 ? -3.462 -34.279 -83.312 1.00 39.07 267 SER A N 1
ATOM 900 C CA . SER A 1 145 ? -4.374 -35.135 -82.565 1.00 36.68 267 SER A CA 1
ATOM 901 C C . SER A 1 145 ? -4.726 -34.580 -81.188 1.00 40.55 267 SER A C 1
ATOM 902 O O . SER A 1 145 ? -5.498 -35.197 -80.451 1.00 36.42 267 SER A O 1
ATOM 905 N N . LEU A 1 146 ? -4.168 -33.417 -80.856 1.00 31.60 268 LEU A N 1
ATOM 906 C CA . LEU A 1 146 ? -4.247 -32.866 -79.502 1.00 30.03 268 LEU A CA 1
ATOM 907 C C . LEU A 1 146 ? -3.873 -33.923 -78.472 1.00 38.37 268 LEU A C 1
ATOM 908 O O . LEU A 1 146 ? -4.620 -34.184 -77.529 1.00 29.49 268 LEU A O 1
ATOM 913 N N . SER A 1 147 ? -2.705 -34.528 -78.670 1.00 32.01 269 SER A N 1
ATOM 914 C CA . SER A 1 147 ? -2.211 -35.562 -77.776 1.00 35.90 269 SER A CA 1
ATOM 915 C C . SER A 1 147 ? -0.827 -35.183 -77.274 1.00 32.21 269 SER A C 1
ATOM 916 O O . SER A 1 147 ? -0.030 -34.611 -78.015 1.00 29.36 269 SER A O 1
ATOM 919 N N . PRO A 1 148 ? -0.529 -35.526 -76.014 1.00 31.75 270 PRO A N 1
ATOM 920 C CA . PRO A 1 148 ? 0.760 -35.184 -75.408 1.00 27.07 270 PRO A CA 1
ATOM 921 C C . PRO A 1 148 ? 1.887 -35.954 -76.079 1.00 35.58 270 PRO A C 1
ATOM 922 O O . PRO A 1 148 ? 1.850 -37.183 -76.089 1.00 52.75 270 PRO A O 1
ATOM 926 N N . VAL A 1 149 ? 2.867 -35.248 -76.633 1.00 28.52 271 VAL A N 1
ATOM 927 C CA . VAL A 1 149 ? 3.992 -35.917 -77.273 1.00 30.38 271 VAL A CA 1
ATOM 928 C C . VAL A 1 149 ? 5.221 -35.870 -76.372 1.00 33.16 271 VAL A C 1
ATOM 929 O O . VAL A 1 149 ? 6.137 -36.681 -76.523 1.00 43.64 271 VAL A O 1
ATOM 933 N N . LYS A 1 150 ? 5.235 -34.938 -75.421 1.00 41.61 272 LYS A N 1
ATOM 934 C CA . LYS A 1 150 ? 6.355 -34.887 -74.478 1.00 30.40 272 LYS A CA 1
ATOM 935 C C . LYS A 1 150 ? 5.995 -34.142 -73.199 1.00 35.63 272 LYS A C 1
ATOM 936 O O . LYS A 1 150 ? 5.334 -33.113 -73.246 1.00 45.10 272 LYS A O 1
ATOM 942 N N . VAL A 1 151 ? 6.415 -34.667 -72.054 1.00 32.33 273 VAL A N 1
ATOM 943 C CA . VAL A 1 151 ? 6.230 -33.944 -70.799 1.00 27.23 273 VAL A CA 1
ATOM 944 C C . VAL A 1 151 ? 7.570 -33.651 -70.114 1.00 34.16 273 VAL A C 1
ATOM 945 O O . VAL A 1 151 ? 8.354 -34.556 -69.834 1.00 36.44 273 VAL A O 1
ATOM 949 N N . ILE A 1 152 ? 7.814 -32.365 -69.869 1.00 36.19 274 ILE A N 1
ATOM 950 C CA . ILE A 1 152 ? 9.080 -31.870 -69.339 1.00 28.72 274 ILE A CA 1
ATOM 951 C C . ILE A 1 152 ? 8.866 -31.144 -68.015 1.00 32.69 274 ILE A C 1
ATOM 952 O O . ILE A 1 152 ? 8.385 -30.011 -67.992 1.00 37.88 274 ILE A O 1
ATOM 957 N N . PRO A 1 153 ? 9.211 -31.805 -66.900 1.00 39.83 275 PRO A N 1
ATOM 958 C CA . PRO A 1 153 ? 9.020 -31.211 -65.574 1.00 28.31 275 PRO A CA 1
ATOM 959 C C . PRO A 1 153 ? 10.068 -30.145 -65.275 1.00 24.70 275 PRO A C 1
ATOM 960 O O . PRO A 1 153 ? 11.169 -30.189 -65.825 1.00 27.78 275 PRO A O 1
ATOM 964 N N . THR A 1 154 ? 9.717 -29.196 -64.413 1.00 29.73 276 THR A N 1
ATOM 965 C CA . THR A 1 154 ? 10.628 -28.126 -64.022 1.00 39.18 276 THR A CA 1
ATOM 966 C C . THR A 1 154 ? 11.584 -28.603 -62.934 1.00 36.26 276 THR A C 1
ATOM 967 O O . THR A 1 154 ? 12.638 -28.000 -62.712 1.00 36.82 276 THR A O 1
ATOM 971 N N . LYS A 1 155 ? 11.178 -29.670 -62.245 1.00 39.94 277 LYS A N 1
ATOM 972 C CA . LYS A 1 155 ? 11.993 -30.351 -61.236 1.00 44.31 277 LYS A CA 1
ATOM 973 C C . LYS A 1 155 ? 12.159 -29.540 -59.954 1.00 38.74 277 LYS A C 1
ATOM 974 O O . LYS A 1 155 ? 13.002 -29.858 -59.117 1.00 60.04 277 LYS A O 1
ATOM 980 N N . ASP A 1 156 ? 11.349 -28.498 -59.801 1.00 29.47 278 ASP A N 1
ATOM 981 C CA . ASP A 1 156 ? 11.361 -27.703 -58.580 1.00 25.81 278 ASP A CA 1
ATOM 982 C C . ASP A 1 156 ? 9.971 -27.677 -57.955 1.00 31.67 278 ASP A C 1
ATOM 983 O O . ASP A 1 156 ? 8.970 -27.537 -58.658 1.00 37.50 278 ASP A O 1
ATOM 988 N N . ARG A 1 157 ? 9.918 -27.799 -56.633 1.00 39.04 279 ARG A N 1
ATOM 989 C CA . ARG A 1 157 ? 8.655 -27.870 -55.908 1.00 37.00 279 ARG A CA 1
ATOM 990 C C . ARG A 1 157 ? 7.928 -26.525 -55.872 1.00 34.96 279 ARG A C 1
ATOM 991 O O . ARG A 1 157 ? 6.814 -26.427 -55.357 1.00 33.16 279 ARG A O 1
ATOM 999 N N . ARG A 1 158 ? 8.566 -25.493 -56.417 1.00 30.51 280 ARG A N 1
ATOM 1000 C CA . ARG A 1 158 ? 7.975 -24.162 -56.457 1.00 42.72 280 ARG A CA 1
ATOM 1001 C C . ARG A 1 158 ? 7.926 -23.645 -57.891 1.00 35.92 280 ARG A C 1
ATOM 1002 O O . ARG A 1 158 ? 7.491 -22.520 -58.141 1.00 41.79 280 ARG A O 1
ATOM 1010 N N . GLY A 1 159 ? 8.372 -24.476 -58.829 1.00 33.67 281 GLY A N 1
ATOM 1011 C CA . GLY A 1 159 ? 8.483 -24.072 -60.219 1.00 30.07 281 GLY A CA 1
ATOM 1012 C C . GLY A 1 159 ? 7.193 -24.172 -61.010 1.00 33.50 281 GLY A C 1
ATOM 1013 O O . GLY A 1 159 ? 7.118 -24.922 -61.985 1.00 29.18 281 GLY A O 1
ATOM 1014 N N . GLU A 1 160 ? 6.177 -23.419 -60.602 1.00 26.64 282 GLU A N 1
ATOM 1015 C CA . GLU A 1 160 ? 4.955 -23.320 -61.389 1.00 34.55 282 GLU A CA 1
ATOM 1016 C C . GLU A 1 160 ? 5.218 -22.516 -62.657 1.00 23.75 282 GLU A C 1
ATOM 1017 O O . GLU A 1 160 ? 5.915 -21.502 -62.620 1.00 26.49 282 GLU A O 1
ATOM 1023 N N . VAL A 1 161 ? 4.653 -22.965 -63.774 1.00 24.51 283 VAL A N 1
ATOM 1024 C CA . VAL A 1 161 ? 4.803 -22.255 -65.040 1.00 32.56 283 VAL A CA 1
ATOM 1025 C C . VAL A 1 161 ? 3.780 -21.126 -65.125 1.00 18.83 283 VAL A C 1
ATOM 1026 O O . VAL A 1 161 ? 2.579 -21.359 -65.002 1.00 26.75 283 VAL A O 1
ATOM 1030 N N . LEU A 1 162 ? 4.261 -19.903 -65.325 1.00 15.86 284 LEU A N 1
ATOM 1031 C CA . LEU A 1 162 ? 3.393 -18.729 -65.257 1.00 22.14 284 LEU A CA 1
ATOM 1032 C C . LEU A 1 162 ? 3.161 -18.086 -66.619 1.00 19.69 284 LEU A C 1
ATOM 1033 O O . LEU A 1 162 ? 2.160 -17.399 -66.819 1.00 25.25 284 LEU A O 1
ATOM 1038 N N . SER A 1 163 ? 4.081 -18.317 -67.552 1.00 18.19 285 SER A N 1
ATOM 1039 C CA . SER A 1 163 ? 3.995 -17.715 -68.880 1.00 19.31 285 SER A CA 1
ATOM 1040 C C . SER A 1 163 ? 4.937 -18.372 -69.883 1.00 19.99 285 SER A C 1
ATOM 1041 O O . SER A 1 163 ? 6.038 -18.794 -69.536 1.00 16.96 285 SER A O 1
ATOM 1044 N N . LEU A 1 164 ? 4.495 -18.437 -71.133 1.00 13.97 286 LEU A N 1
ATOM 1045 C CA . LEU A 1 164 ? 5.276 -19.045 -72.200 1.00 21.11 286 LEU A CA 1
ATOM 1046 C C . LEU A 1 164 ? 5.396 -18.075 -73.367 1.00 17.59 286 LEU A C 1
ATOM 1047 O O . LEU A 1 164 ? 4.511 -17.248 -73.595 1.00 18.12 286 LEU A O 1
ATOM 1052 N N . ALA A 1 165 ? 6.499 -18.177 -74.097 1.00 16.58 287 ALA A N 1
ATOM 1053 C CA . ALA A 1 165 ? 6.683 -17.407 -75.318 1.00 14.01 287 ALA A CA 1
ATOM 1054 C C . ALA A 1 165 ? 7.728 -18.071 -76.195 1.00 26.02 287 ALA A C 1
ATOM 1055 O O . ALA A 1 165 ? 8.869 -18.274 -75.779 1.00 29.13 287 ALA A O 1
ATOM 1057 N N . PHE A 1 166 ? 7.330 -18.415 -77.412 1.00 22.91 288 PHE A N 1
ATOM 1058 C CA . PHE A 1 166 ? 8.266 -18.951 -78.380 1.00 18.92 288 PHE A CA 1
ATOM 1059 C C . PHE A 1 166 ? 9.042 -17.802 -78.987 1.00 20.45 288 PHE A C 1
ATOM 1060 O O . PHE A 1 166 ? 8.499 -16.712 -79.182 1.00 24.30 288 PHE A O 1
ATOM 1068 N N . ARG A 1 167 ? 10.314 -18.036 -79.279 1.00 32.22 289 ARG A N 1
ATOM 1069 C CA . ARG A 1 167 ? 11.036 -17.133 -80.151 1.00 27.63 289 ARG A CA 1
ATOM 1070 C C . ARG A 1 167 ? 10.369 -17.262 -81.510 1.00 26.52 289 ARG A C 1
ATOM 1071 O O . ARG A 1 167 ? 10.064 -18.373 -81.947 1.00 24.21 289 ARG A O 1
ATOM 1079 N N . LYS A 1 168 ? 10.124 -16.137 -82.172 1.00 31.72 290 LYS A N 1
ATOM 1080 C CA . LYS A 1 168 ? 9.390 -16.159 -83.431 1.00 30.31 290 LYS A CA 1
ATOM 1081 C C . LYS A 1 168 ? 10.213 -16.844 -84.516 1.00 39.75 290 LYS A C 1
ATOM 1082 O O . LYS A 1 168 ? 11.435 -16.698 -84.562 1.00 45.44 290 LYS A O 1
ATOM 1088 N N . ASN A 1 169 ? 9.530 -17.593 -85.378 1.00 40.74 291 ASN A N 1
ATOM 1089 C CA . ASN A 1 169 ? 10.175 -18.404 -86.409 1.00 40.00 291 ASN A CA 1
ATOM 1090 C C . ASN A 1 169 ? 11.271 -19.313 -85.853 1.00 33.42 291 ASN A C 1
ATOM 1091 O O . ASN A 1 169 ? 12.370 -19.390 -86.403 1.00 47.53 291 ASN A O 1
ATOM 1096 N N . SER A 1 170 ? 10.959 -19.993 -84.753 1.00 25.25 292 SER A N 1
ATOM 1097 C CA . SER A 1 170 ? 11.912 -20.866 -84.076 1.00 27.04 292 SER A CA 1
ATOM 1098 C C . SER A 1 170 ? 11.171 -21.955 -83.307 1.00 26.40 292 SER A C 1
ATOM 1099 O O . SER A 1 170 ? 9.943 -21.941 -83.234 1.00 27.45 292 SER A O 1
ATOM 1102 N N . ASP A 1 171 ? 11.919 -22.899 -82.745 1.00 28.21 293 ASP A N 1
ATOM 1103 C CA . ASP A 1 171 ? 11.343 -23.888 -81.839 1.00 33.81 293 ASP A CA 1
ATOM 1104 C C . ASP A 1 171 ? 11.852 -23.659 -80.421 1.00 36.74 293 ASP A C 1
ATOM 1105 O O . ASP A 1 171 ? 11.653 -24.485 -79.533 1.00 29.91 293 ASP A O 1
ATOM 1110 N N . GLN A 1 172 ? 12.519 -22.528 -80.222 1.00 24.66 294 GLN A N 1
ATOM 1111 C CA . GLN A 1 172 ? 13.067 -22.182 -78.918 1.00 33.93 294 GLN A CA 1
ATOM 1112 C C . GLN A 1 172 ? 11.997 -21.567 -78.022 1.00 29.56 294 GLN A C 1
ATOM 1113 O O . GLN A 1 172 ? 11.434 -20.516 -78.335 1.00 24.53 294 GLN A O 1
ATOM 1119 N N . LEU A 1 173 ? 11.724 -22.233 -76.904 1.00 21.86 295 LEU A N 1
ATOM 1120 C CA . LEU A 1 173 ? 10.660 -21.820 -75.992 1.00 25.72 295 LEU A CA 1
ATOM 1121 C C . LEU A 1 173 ? 11.201 -21.222 -74.695 1.00 22.83 295 LEU A C 1
ATOM 1122 O O . LEU A 1 173 ? 12.190 -21.703 -74.144 1.00 18.78 295 LEU A O 1
ATOM 1127 N N . TYR A 1 174 ? 10.546 -20.170 -74.216 1.00 24.69 296 TYR A N 1
ATOM 1128 C CA . TYR A 1 174 ? 10.906 -19.555 -72.943 1.00 22.08 296 TYR A CA 1
ATOM 1129 C C . TYR A 1 174 ? 9.741 -19.621 -71.955 1.00 17.14 296 TYR A C 1
ATOM 1130 O O . TYR A 1 174 ? 8.634 -19.176 -72.255 1.00 24.53 296 TYR A O 1
ATOM 1139 N N . ALA A 1 175 ? 9.999 -20.190 -70.782 1.00 18.98 297 ALA A N 1
ATOM 1140 C CA . ALA A 1 175 ? 8.980 -20.343 -69.750 1.00 19.89 297 ALA A CA 1
ATOM 1141 C C . ALA A 1 175 ? 9.370 -19.574 -68.497 1.00 27.02 297 ALA A C 1
ATOM 1142 O O . ALA A 1 175 ? 10.367 -19.893 -67.856 1.00 27.67 297 ALA A O 1
ATOM 1144 N N . SER A 1 176 ? 8.579 -18.568 -68.142 1.00 29.40 298 SER A N 1
ATOM 1145 C CA . SER A 1 176 ? 8.818 -17.835 -66.908 1.00 22.20 298 SER A CA 1
ATOM 1146 C C . SER A 1 176 ? 8.099 -18.536 -65.764 1.00 25.57 298 SER A C 1
ATOM 1147 O O . SER A 1 176 ? 6.925 -18.892 -65.884 1.00 21.59 298 SER A O 1
ATOM 1150 N N . CYS A 1 177 ? 8.796 -18.717 -64.647 1.00 28.76 299 CYS A N 1
ATOM 1151 C CA . CYS A 1 177 ? 8.289 -19.571 -63.580 1.00 23.20 299 CYS A CA 1
ATOM 1152 C C . CYS A 1 177 ? 8.205 -18.863 -62.230 1.00 32.05 299 CYS A C 1
ATOM 1153 O O . CYS A 1 177 ? 8.678 -17.737 -62.076 1.00 30.51 299 CYS A O 1
ATOM 1156 N N . ALA A 1 178 ? 7.600 -19.538 -61.256 1.00 22.09 300 ALA A N 1
ATOM 1157 C CA . ALA A 1 178 ? 7.285 -18.921 -59.974 1.00 20.26 300 ALA A CA 1
ATOM 1158 C C . ALA A 1 178 ? 8.433 -18.996 -58.971 1.00 24.27 300 ALA A C 1
ATOM 1159 O O . ALA A 1 178 ? 8.394 -18.334 -57.933 1.00 32.23 300 ALA A O 1
ATOM 1161 N N . ASP A 1 179 ? 9.448 -19.798 -59.278 1.00 27.01 301 ASP A N 1
ATOM 1162 C CA . ASP A 1 179 ? 10.624 -19.895 -58.416 1.00 28.14 301 ASP A CA 1
ATOM 1163 C C . ASP A 1 179 ? 11.710 -18.907 -58.832 1.00 30.10 301 ASP A C 1
ATOM 1164 O O . ASP A 1 179 ? 12.892 -19.119 -58.556 1.00 27.50 301 ASP A O 1
ATOM 1169 N N . PHE A 1 180 ? 11.287 -17.856 -59.533 1.00 29.30 302 PHE A N 1
ATOM 1170 C CA . PHE A 1 180 ? 12.125 -16.699 -59.871 1.00 26.05 302 PHE A CA 1
ATOM 1171 C C . PHE A 1 180 ? 13.078 -16.997 -61.031 1.00 22.58 302 PHE A C 1
ATOM 1172 O O . PHE A 1 180 ? 13.966 -16.199 -61.333 1.00 34.62 302 PHE A O 1
ATOM 1180 N N . LYS A 1 181 ? 12.883 -18.138 -61.686 1.00 24.82 303 LYS A N 1
ATOM 1181 C CA . LYS A 1 181 ? 13.771 -18.554 -62.769 1.00 28.94 303 LYS A CA 1
ATOM 1182 C C . LYS A 1 181 ? 13.049 -18.501 -64.109 1.00 31.64 303 LYS A C 1
ATOM 1183 O O . LYS A 1 181 ? 11.836 -18.707 -64.173 1.00 37.34 303 LYS A O 1
ATOM 1189 N N . ILE A 1 182 ? 13.788 -18.223 -65.179 1.00 22.59 304 ILE A N 1
ATOM 1190 C CA . ILE A 1 182 ? 13.247 -18.422 -66.522 1.00 25.74 304 ILE A CA 1
ATOM 1191 C C . ILE A 1 182 ? 13.924 -19.624 -67.175 1.00 23.05 304 ILE A C 1
ATOM 1192 O O . ILE A 1 182 ? 15.133 -19.643 -67.325 1.00 41.31 304 ILE A O 1
ATOM 1197 N N . ARG A 1 183 ? 13.150 -20.613 -67.598 1.00 21.13 305 ARG A N 1
ATOM 1198 C CA . ARG A 1 183 ? 13.745 -21.792 -68.217 1.00 24.37 305 ARG A CA 1
ATOM 1199 C C . ARG A 1 183 ? 13.611 -21.755 -69.730 1.00 25.41 305 ARG A C 1
ATOM 1200 O O . ARG A 1 183 ? 12.561 -21.399 -70.257 1.00 32.18 305 ARG A O 1
ATOM 1208 N N . THR A 1 184 ? 14.678 -22.133 -70.428 1.00 31.71 306 THR A N 1
ATOM 1209 C CA . THR A 1 184 ? 14.627 -22.185 -71.887 1.00 29.52 306 THR A CA 1
ATOM 1210 C C . THR A 1 184 ? 14.621 -23.626 -72.385 1.00 31.14 306 THR A C 1
ATOM 1211 O O . THR A 1 184 ? 15.125 -24.526 -71.713 1.00 28.15 306 THR A O 1
ATOM 1215 N N . TYR A 1 185 ? 14.044 -23.835 -73.564 1.00 28.94 307 TYR A N 1
ATOM 1216 C CA . TYR A 1 185 ? 13.887 -25.173 -74.116 1.00 30.20 307 TYR A CA 1
ATOM 1217 C C . TYR A 1 185 ? 14.069 -25.176 -75.629 1.00 31.89 307 TYR A C 1
ATOM 1218 O O . TYR A 1 185 ? 13.806 -24.179 -76.305 1.00 32.90 307 TYR A O 1
ATOM 1227 N N . SER A 1 186 ? 14.527 -26.312 -76.145 1.00 40.34 308 SER A N 1
ATOM 1228 C CA . SER A 1 186 ? 14.519 -26.575 -77.575 1.00 43.03 308 SER A CA 1
ATOM 1229 C C . SER A 1 186 ? 13.416 -27.597 -77.799 1.00 36.06 308 SER A C 1
ATOM 1230 O O . SER A 1 186 ? 13.523 -28.742 -77.357 1.00 40.33 308 SER A O 1
ATOM 1233 N N . ILE A 1 187 ? 12.352 -27.181 -78.477 1.00 42.18 309 ILE A N 1
ATOM 1234 C CA . ILE A 1 187 ? 11.121 -27.966 -78.519 1.00 36.39 309 ILE A CA 1
ATOM 1235 C C . ILE A 1 187 ? 11.189 -29.203 -79.424 1.00 40.87 309 ILE A C 1
ATOM 1236 O O . ILE A 1 187 ? 10.578 -30.230 -79.117 1.00 52.07 309 ILE A O 1
ATOM 1241 N N . ASN A 1 188 ? 11.962 -29.137 -80.505 1.00 41.59 310 ASN A N 1
ATOM 1242 C CA . ASN A 1 188 ? 12.133 -30.333 -81.326 1.00 50.72 310 ASN A CA 1
ATOM 1243 C C . ASN A 1 188 ? 13.267 -31.230 -80.829 1.00 57.64 310 ASN A C 1
ATOM 1244 O O . ASN A 1 188 ? 13.589 -32.240 -81.453 1.00 57.63 310 ASN A O 1
ATOM 1249 N N . GLN A 1 189 ? 13.860 -30.851 -79.700 1.00 50.55 311 GLN A N 1
ATOM 1250 C CA . GLN A 1 189 ? 14.740 -31.740 -78.952 1.00 37.31 311 GLN A CA 1
ATOM 1251 C C . GLN A 1 189 ? 14.007 -32.219 -77.710 1.00 45.95 311 GLN A C 1
ATOM 1252 O O . GLN A 1 189 ? 14.457 -33.145 -77.036 1.00 53.35 311 GLN A O 1
ATOM 1258 N N . PHE A 1 190 ? 12.876 -31.579 -77.421 1.00 41.17 312 PHE A N 1
ATOM 1259 C CA . PHE A 1 190 ? 12.084 -31.877 -76.232 1.00 45.24 312 PHE A CA 1
ATOM 1260 C C . PHE A 1 190 ? 12.929 -31.830 -7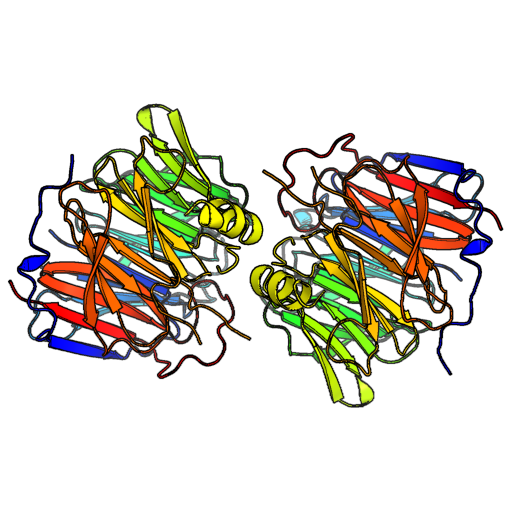4.962 1.00 42.10 312 PHE A C 1
ATOM 1261 O O . PHE A 1 190 ? 12.711 -32.603 -74.032 1.00 57.30 312 PHE A O 1
ATOM 1269 N N . SER A 1 191 ? 13.886 -30.911 -74.927 1.00 46.90 313 SER A N 1
ATOM 1270 C CA . SER A 1 191 ? 14.848 -30.862 -73.836 1.00 58.99 313 SER A CA 1
ATOM 1271 C C . SER A 1 191 ? 14.898 -29.489 -73.189 1.00 57.53 313 SER A C 1
ATOM 1272 O O . SER A 1 191 ? 14.397 -28.507 -73.740 1.00 57.38 313 SER A O 1
ATOM 1275 N N . GLN A 1 192 ? 15.510 -29.428 -72.012 1.00 60.72 314 GLN A N 1
ATOM 1276 C CA . GLN A 1 192 ? 15.754 -28.158 -71.353 1.00 41.10 314 GLN A CA 1
ATOM 1277 C C . GLN A 1 192 ? 17.164 -27.705 -71.676 1.00 41.19 314 GLN A C 1
ATOM 1278 O O . GLN A 1 192 ? 18.120 -28.460 -71.512 1.00 51.31 314 GLN A O 1
ATOM 1284 N N . LEU A 1 193 ? 17.285 -26.469 -72.141 1.00 45.81 315 LEU A N 1
ATOM 1285 C CA . LEU A 1 193 ? 18.571 -25.934 -72.552 1.00 42.72 315 LEU A CA 1
ATOM 1286 C C . LEU A 1 193 ? 19.293 -25.313 -71.364 1.00 51.66 315 LEU A C 1
ATOM 1287 O O . LEU A 1 193 ? 20.408 -25.715 -71.030 1.00 67.36 315 LEU A O 1
ATOM 1292 N N . GLU A 1 194 ? 18.649 -24.344 -70.718 1.00 47.49 316 GLU A N 1
ATOM 1293 C CA . GLU A 1 194 ? 19.249 -23.685 -69.561 1.00 48.80 316 GLU A CA 1
ATOM 1294 C C . GLU A 1 194 ? 18.253 -22.965 -68.652 1.00 52.64 316 GLU A C 1
ATOM 1295 O O . GLU A 1 194 ? 17.038 -22.975 -68.885 1.00 41.16 316 GLU A O 1
ATOM 1301 N N . ILE A 1 195 ? 18.801 -22.327 -67.620 1.00 50.46 317 ILE A N 1
ATOM 1302 C CA . ILE A 1 195 ? 18.027 -21.574 -66.642 1.00 37.84 317 ILE A CA 1
ATOM 1303 C C . ILE A 1 195 ? 18.627 -20.175 -66.465 1.00 40.56 317 ILE A C 1
ATOM 1304 O O . ILE A 1 195 ? 19.844 -20.018 -66.386 1.00 44.82 317 ILE A O 1
ATOM 1309 N N . LEU A 1 196 ? 17.758 -19.170 -66.416 1.00 34.66 318 LEU A N 1
ATOM 1310 C CA . LEU A 1 196 ? 18.143 -17.773 -66.259 1.00 28.56 318 LEU A CA 1
ATOM 1311 C C . LEU A 1 196 ? 17.710 -17.263 -64.890 1.00 28.89 318 LEU A C 1
ATOM 1312 O O . LEU A 1 196 ? 16.572 -17.500 -64.459 1.00 29.59 318 LEU A O 1
ATOM 1317 N N . TYR A 1 197 ? 18.614 -16.543 -64.230 1.00 23.34 319 TYR A N 1
ATOM 1318 C CA . TYR A 1 197 ? 18.385 -16.019 -62.888 1.00 27.33 319 TYR A CA 1
ATOM 1319 C C . TYR A 1 197 ? 18.514 -14.500 -62.854 1.00 22.49 319 TYR A C 1
ATOM 1320 O O . TYR A 1 197 ? 19.344 -13.927 -63.560 1.00 23.56 319 TYR A O 1
ATOM 1329 N N . GLY A 1 198 ? 17.701 -13.854 -62.023 1.00 26.38 320 GLY A N 1
ATOM 1330 C CA . GLY A 1 198 ? 17.740 -12.408 -61.901 1.00 29.39 320 GLY A CA 1
ATOM 1331 C C . GLY A 1 198 ? 16.592 -11.810 -61.112 1.00 30.76 320 GLY A C 1
ATOM 1332 O O . GLY A 1 198 ? 16.785 -10.873 -60.339 1.00 37.73 320 GLY A O 1
ATOM 1333 N N . HIS A 1 199 ? 15.392 -12.351 -61.299 1.00 26.16 321 HIS A N 1
ATOM 1334 C CA . HIS A 1 199 ? 14.207 -11.795 -60.647 1.00 20.83 321 HIS A CA 1
ATOM 1335 C C . HIS A 1 199 ? 14.165 -12.116 -59.155 1.00 27.84 321 HIS A C 1
ATOM 1336 O O . HIS A 1 199 ? 14.741 -13.107 -58.708 1.00 27.14 321 HIS A O 1
ATOM 1343 N N . HIS A 1 200 ? 13.482 -11.268 -58.393 1.00 31.09 322 HIS A N 1
ATOM 1344 C CA . HIS A 1 200 ? 13.383 -11.439 -56.948 1.00 33.33 322 HIS A CA 1
ATOM 1345 C C . HIS A 1 200 ? 11.939 -11.651 -56.496 1.00 33.97 322 HIS A C 1
ATOM 1346 O O . HIS A 1 200 ? 11.620 -11.560 -55.311 1.00 36.20 322 HIS A O 1
ATOM 1353 N N . ASP A 1 201 ? 11.074 -11.927 -57.464 1.00 32.93 323 ASP A N 1
ATOM 1354 C CA . ASP A 1 201 ? 9.703 -12.336 -57.205 1.00 28.26 323 ASP A CA 1
ATOM 1355 C C . ASP A 1 201 ? 9.296 -13.209 -58.380 1.00 21.29 323 ASP A C 1
ATOM 1356 O O . ASP A 1 201 ? 10.108 -13.466 -59.269 1.00 16.42 323 ASP A O 1
ATOM 1361 N N . ILE A 1 202 ? 8.054 -13.679 -58.379 1.00 22.27 324 ILE A N 1
ATOM 1362 C CA . ILE A 1 202 ? 7.566 -14.512 -59.467 1.00 25.82 324 ILE A CA 1
ATOM 1363 C C . ILE A 1 202 ? 7.673 -13.771 -60.793 1.00 20.16 324 ILE A C 1
ATOM 1364 O O . ILE A 1 202 ? 7.471 -12.555 -60.859 1.00 24.63 324 ILE A O 1
ATOM 1369 N N . VAL A 1 203 ? 8.023 -14.503 -61.843 1.00 18.79 325 VAL A N 1
ATOM 1370 C CA . VAL A 1 203 ? 8.124 -13.914 -63.167 1.00 13.38 325 VAL A CA 1
ATOM 1371 C C . VAL A 1 203 ? 6.784 -14.103 -63.858 1.00 21.88 325 VAL A C 1
ATOM 1372 O O . VAL A 1 203 ? 6.519 -15.143 -64.458 1.00 26.02 325 VAL A O 1
ATOM 1376 N N . GLU A 1 204 ? 5.943 -13.079 -63.758 1.00 20.61 326 GLU A N 1
ATOM 1377 C CA . GLU A 1 204 ? 4.548 -13.179 -64.162 1.00 20.34 326 GLU A CA 1
ATOM 1378 C C . GLU A 1 204 ? 4.378 -13.310 -65.663 1.00 18.28 326 GLU A C 1
ATOM 1379 O O . GLU A 1 204 ? 3.613 -14.149 -66.138 1.00 17.62 326 GLU A O 1
ATOM 1385 N N . ASP A 1 205 ? 5.096 -12.479 -66.409 1.00 20.96 327 ASP A N 1
ATOM 1386 C CA . ASP A 1 205 ? 4.907 -12.417 -67.849 1.00 18.22 327 ASP A CA 1
ATOM 1387 C C . ASP A 1 205 ? 6.231 -12.335 -68.598 1.00 17.46 327 ASP A C 1
ATOM 1388 O O . ASP A 1 205 ? 7.219 -11.777 -68.097 1.00 22.56 327 ASP A O 1
ATOM 1393 N N . ILE A 1 206 ? 6.223 -12.881 -69.811 1.00 14.24 328 ILE A N 1
ATOM 1394 C CA . ILE A 1 206 ? 7.407 -12.956 -70.653 1.00 13.87 328 ILE A CA 1
ATOM 1395 C C . ILE A 1 206 ? 7.008 -12.771 -72.118 1.00 21.35 328 ILE A C 1
ATOM 1396 O O . ILE A 1 206 ? 5.976 -13.273 -72.561 1.00 17.68 328 ILE A O 1
ATOM 1401 N N . SER A 1 207 ? 7.823 -12.032 -72.862 1.00 24.24 329 SER A N 1
ATOM 1402 C CA . SER A 1 207 ? 7.534 -11.745 -74.260 1.00 21.04 329 SER A CA 1
ATOM 1403 C C . SER A 1 207 ? 8.795 -11.887 -75.102 1.00 27.93 329 SER A C 1
ATOM 1404 O O . SER A 1 207 ? 9.892 -11.564 -74.649 1.00 23.20 329 SER A O 1
ATOM 1407 N N . ALA A 1 208 ? 8.637 -12.380 -76.325 1.00 30.04 330 ALA A N 1
ATOM 1408 C CA . ALA A 1 208 ? 9.776 -12.589 -77.209 1.00 15.40 330 ALA A CA 1
ATOM 1409 C C . ALA A 1 208 ? 9.406 -12.345 -78.666 1.00 30.14 330 ALA A C 1
ATOM 1410 O O . ALA A 1 208 ? 8.253 -12.516 -79.059 1.00 29.43 330 ALA A O 1
ATOM 1412 N N . LEU A 1 209 ? 10.387 -11.936 -79.462 1.00 31.50 331 LEU A N 1
ATOM 1413 C CA . LEU A 1 209 ? 10.191 -11.800 -80.900 1.00 21.36 331 LEU A CA 1
ATOM 1414 C C . LEU A 1 209 ? 11.057 -12.783 -81.682 1.00 22.50 331 LEU A C 1
ATOM 1415 O O . LEU A 1 209 ? 11.081 -13.976 -81.381 1.00 24.45 331 LEU A O 1
ATOM 1420 N N . ALA A 1 210 ? 11.772 -12.279 -82.683 1.00 25.46 332 ALA A N 1
ATOM 1421 C CA . ALA A 1 210 ? 12.556 -13.143 -83.556 1.00 42.59 332 ALA A CA 1
ATOM 1422 C C . ALA A 1 210 ? 13.993 -13.308 -83.073 1.00 37.58 332 ALA A C 1
ATOM 1423 O O . ALA A 1 210 ? 14.629 -14.327 -83.344 1.00 30.36 332 ALA A O 1
ATOM 1425 N N . MET A 1 211 ? 14.503 -12.315 -82.352 1.00 28.81 333 MET A N 1
ATOM 1426 C CA . MET A 1 211 ? 15.853 -12.406 -81.811 1.00 26.72 333 MET A CA 1
ATOM 1427 C C . MET A 1 211 ? 15.897 -13.440 -80.698 1.00 24.30 333 MET A C 1
ATOM 1428 O O . MET A 1 211 ? 14.866 -13.786 -80.120 1.00 28.67 333 MET A O 1
ATOM 1433 N N . GLU A 1 212 ? 17.095 -13.927 -80.394 1.00 31.91 334 GLU A N 1
ATOM 1434 C CA . GLU A 1 212 ? 17.271 -14.887 -79.316 1.00 32.97 334 GLU A CA 1
ATOM 1435 C C . GLU A 1 212 ? 17.361 -14.134 -77.995 1.00 38.80 334 GLU A C 1
ATOM 1436 O O . GLU A 1 212 ? 18.379 -14.181 -77.302 1.00 46.34 334 GLU A O 1
ATOM 1442 N N . ARG A 1 213 ? 16.282 -13.433 -77.661 1.00 30.01 335 ARG A N 1
ATOM 1443 C CA . ARG A 1 213 ? 16.207 -12.667 -76.426 1.00 29.60 335 ARG A CA 1
ATOM 1444 C C . ARG A 1 213 ? 14.776 -12.592 -75.908 1.00 35.41 335 ARG A C 1
ATOM 1445 O O . ARG A 1 213 ? 13.837 -12.933 -76.628 1.00 30.87 335 ARG A O 1
ATOM 1453 N N . CYS A 1 214 ? 14.603 -12.151 -74.663 1.00 30.00 336 CYS A N 1
ATOM 1454 C CA . CYS A 1 214 ? 13.244 -12.028 -74.125 1.00 21.83 336 CYS A CA 1
ATOM 1455 C C . CYS A 1 214 ? 13.096 -10.947 -73.059 1.00 15.02 336 CYS A C 1
ATOM 1456 O O . CYS A 1 214 ? 14.055 -10.605 -72.389 1.00 19.17 336 CYS A O 1
ATOM 1459 N N . VAL A 1 215 ? 11.883 -10.425 -72.896 1.00 20.31 337 VAL A N 1
ATOM 1460 C CA . VAL A 1 215 ? 11.589 -9.520 -71.789 1.00 16.29 337 VAL A CA 1
ATOM 1461 C C . VAL A 1 215 ? 10.749 -10.235 -70.746 1.00 18.63 337 VAL A C 1
ATOM 1462 O O . VAL A 1 215 ? 9.837 -10.981 -71.084 1.00 27.74 337 VAL A O 1
ATOM 1466 N N . THR A 1 216 ? 11.076 -10.025 -69.477 1.00 17.50 338 THR A N 1
ATOM 1467 C CA . THR A 1 216 ? 10.288 -10.604 -68.397 1.00 17.21 338 THR A CA 1
ATOM 1468 C C . THR A 1 216 ? 9.873 -9.522 -67.409 1.00 19.94 338 THR A C 1
ATOM 1469 O O . THR A 1 216 ? 10.504 -8.468 -67.343 1.00 14.08 338 THR A O 1
ATOM 1473 N N . VAL A 1 217 ? 8.812 -9.772 -66.645 1.00 12.66 339 VAL A N 1
ATOM 1474 C CA . VAL A 1 217 ? 8.439 -8.851 -65.570 1.00 13.36 339 VAL A CA 1
ATOM 1475 C C . VAL A 1 217 ? 8.308 -9.604 -64.252 1.00 24.31 339 VAL A C 1
ATOM 1476 O O . VAL A 1 217 ? 7.840 -10.743 -64.220 1.00 24.16 339 VAL A O 1
ATOM 1480 N N . GLY A 1 218 ? 8.732 -8.962 -63.171 1.00 17.69 340 GLY A N 1
ATOM 1481 C CA . GLY A 1 218 ? 8.927 -9.655 -61.914 1.00 20.82 340 GLY A CA 1
ATOM 1482 C C . GLY A 1 218 ? 7.898 -9.321 -60.857 1.00 18.85 340 GLY A C 1
ATOM 1483 O O . GLY A 1 218 ? 8.124 -9.573 -59.675 1.00 28.75 340 GLY A O 1
ATOM 1484 N N . ALA A 1 219 ? 6.785 -8.726 -61.277 1.00 15.64 341 ALA A N 1
ATOM 1485 C CA . ALA A 1 219 ? 5.689 -8.419 -60.363 1.00 21.53 341 ALA A CA 1
ATOM 1486 C C . ALA A 1 219 ? 6.105 -7.451 -59.260 1.00 25.89 341 ALA A C 1
ATOM 1487 O O . ALA A 1 219 ? 6.319 -6.268 -59.512 1.00 22.06 341 ALA A O 1
ATOM 1489 N N . ARG A 1 220 ? 6.219 -7.962 -58.038 1.00 18.91 342 ARG A N 1
ATOM 1490 C CA . ARG A 1 220 ? 6.562 -7.125 -56.894 1.00 23.96 342 ARG A CA 1
ATOM 1491 C C . ARG A 1 220 ? 8.016 -6.654 -56.817 1.00 27.21 342 ARG A C 1
ATOM 1492 O O . ARG A 1 220 ? 8.328 -5.772 -56.019 1.00 35.95 342 ARG A O 1
ATOM 1500 N N . ASP A 1 221 ? 8.909 -7.226 -57.623 1.00 14.23 343 ASP A N 1
ATOM 1501 C CA . ASP A 1 221 ? 10.262 -6.674 -57.696 1.00 15.88 343 ASP A CA 1
ATOM 1502 C C . ASP A 1 221 ? 10.260 -5.360 -58.474 1.00 24.69 343 ASP A C 1
ATOM 1503 O O . ASP A 1 221 ? 11.239 -4.611 -58.467 1.00 18.72 343 ASP A O 1
ATOM 1508 N N . ARG A 1 222 ? 9.130 -5.102 -59.129 1.00 21.61 344 ARG A N 1
ATOM 1509 C CA . ARG A 1 222 ? 8.923 -3.910 -59.943 1.00 27.22 344 ARG A CA 1
ATOM 1510 C C . ARG A 1 222 ? 10.058 -3.647 -60.921 1.00 22.91 344 ARG A C 1
ATOM 1511 O O . ARG A 1 222 ? 10.473 -2.507 -61.123 1.00 33.72 344 ARG A O 1
ATOM 1519 N N . THR A 1 223 ? 10.551 -4.721 -61.529 1.00 15.39 345 THR A N 1
ATOM 1520 C CA . THR A 1 223 ? 11.537 -4.604 -62.588 1.00 18.13 345 THR A CA 1
ATOM 1521 C C . THR A 1 223 ? 11.055 -5.319 -63.839 1.00 23.67 345 THR A C 1
ATOM 1522 O O . THR A 1 223 ? 10.255 -6.253 -63.770 1.00 17.55 345 THR A O 1
ATOM 1526 N N . ALA A 1 224 ? 11.552 -4.865 -64.981 1.00 14.56 346 ALA A N 1
ATOM 1527 C CA . ALA A 1 224 ? 11.429 -5.597 -66.224 1.00 16.25 346 ALA A CA 1
ATOM 1528 C C . ALA A 1 224 ? 12.854 -5.959 -66.580 1.00 24.62 346 ALA A C 1
ATOM 1529 O O . ALA A 1 224 ? 13.770 -5.190 -66.308 1.00 19.22 346 ALA A O 1
ATOM 1531 N N . MET A 1 225 ? 13.064 -7.130 -67.163 1.00 22.17 347 MET A N 1
ATOM 1532 C CA . MET A 1 225 ? 14.423 -7.533 -67.489 1.00 15.89 347 MET A CA 1
ATOM 1533 C C . MET A 1 225 ? 14.559 -8.060 -68.910 1.00 24.68 347 MET A C 1
ATOM 1534 O O . MET A 1 225 ? 13.780 -8.908 -69.355 1.00 23.68 347 MET A O 1
ATOM 1539 N N . LEU A 1 226 ? 15.570 -7.548 -69.607 1.00 23.95 348 LEU A N 1
ATOM 1540 C CA . LEU A 1 226 ? 15.819 -7.915 -70.993 1.00 15.81 348 LEU A CA 1
ATOM 1541 C C . LEU A 1 226 ? 16.986 -8.892 -71.056 1.00 29.00 348 LEU A C 1
ATOM 1542 O O . LEU A 1 226 ? 18.125 -8.541 -70.771 1.00 26.38 348 LEU A O 1
ATOM 1547 N N . TRP A 1 227 ? 16.679 -10.124 -71.439 1.00 19.78 349 TRP A N 1
ATOM 1548 C CA . TRP A 1 227 ? 17.646 -11.205 -71.480 1.00 18.74 349 TRP A CA 1
ATOM 1549 C C . TRP A 1 227 ? 18.187 -11.404 -72.878 1.00 33.40 349 TRP A C 1
ATOM 1550 O O . TRP A 1 227 ? 17.445 -11.811 -73.776 1.00 27.24 349 TRP A O 1
ATOM 1561 N N . LYS A 1 228 ? 19.477 -11.125 -73.045 1.00 24.74 350 LYS A N 1
ATOM 1562 C CA . LYS A 1 228 ? 20.196 -11.408 -74.279 1.00 23.07 350 LYS A CA 1
ATOM 1563 C C . LYS A 1 228 ? 20.887 -12.761 -74.151 1.00 23.99 350 LYS A C 1
ATOM 1564 O O . LYS A 1 228 ? 22.051 -12.833 -73.763 1.00 34.05 350 LYS A O 1
ATOM 1570 N N . ILE A 1 229 ? 20.154 -13.824 -74.466 1.00 27.97 351 ILE A N 1
ATOM 1571 C CA . ILE A 1 229 ? 20.632 -15.198 -74.297 1.00 30.73 351 ILE A CA 1
ATOM 1572 C C . ILE A 1 229 ? 22.036 -15.501 -74.861 1.00 34.47 351 ILE A C 1
ATOM 1573 O O . ILE A 1 229 ? 22.856 -16.098 -74.163 1.00 30.37 351 ILE A O 1
ATOM 1578 N N . PRO A 1 230 ? 22.327 -15.093 -76.113 1.00 41.56 352 PRO A N 1
ATOM 1579 C CA . PRO A 1 230 ? 23.645 -15.482 -76.629 1.00 35.72 352 PRO A CA 1
ATOM 1580 C C . PRO A 1 230 ? 24.792 -14.672 -76.030 1.00 41.79 352 PRO A C 1
ATOM 1581 O O . PRO A 1 230 ? 25.917 -15.169 -75.976 1.00 40.55 352 PRO A O 1
ATOM 1585 N N . ASP A 1 231 ? 24.512 -13.451 -75.589 1.00 27.85 353 ASP A N 1
ATOM 1586 C CA . ASP A 1 231 ? 25.545 -12.586 -75.034 1.00 29.01 353 ASP A CA 1
ATOM 1587 C C . ASP A 1 231 ? 25.765 -12.851 -73.547 1.00 26.58 353 ASP A C 1
ATOM 1588 O O . ASP A 1 231 ? 26.676 -12.285 -72.940 1.00 26.02 353 ASP A O 1
ATOM 1593 N N . GLU A 1 232 ? 24.928 -13.716 -72.976 1.00 24.86 354 GLU A N 1
ATOM 1594 C CA . GLU A 1 232 ? 24.959 -14.035 -71.547 1.00 27.05 354 GLU A CA 1
ATOM 1595 C C . GLU A 1 232 ? 24.919 -12.779 -70.675 1.00 26.64 354 GLU A C 1
ATOM 1596 O O . GLU A 1 232 ? 25.593 -12.698 -69.648 1.00 32.00 354 GLU A O 1
ATOM 1602 N N . THR A 1 233 ? 24.125 -11.799 -71.097 1.00 27.84 355 THR A N 1
ATOM 1603 C CA . THR A 1 233 ? 23.955 -10.561 -70.342 1.00 31.05 355 THR A CA 1
ATOM 1604 C C . THR A 1 233 ? 22.475 -10.250 -70.153 1.00 28.45 355 THR A C 1
ATOM 1605 O O . THR A 1 233 ? 21.613 -10.922 -70.724 1.00 19.12 355 THR A O 1
ATOM 1609 N N . ARG A 1 234 ? 22.186 -9.227 -69.354 1.00 21.82 356 ARG A N 1
ATOM 1610 C CA . ARG A 1 234 ? 20.805 -8.838 -69.093 1.00 20.46 356 ARG A CA 1
ATOM 1611 C C . ARG A 1 234 ? 20.671 -7.389 -68.634 1.00 22.94 356 ARG A C 1
ATOM 1612 O O . ARG A 1 234 ? 21.447 -6.907 -67.810 1.00 28.71 356 ARG A O 1
ATOM 1620 N N . LEU A 1 235 ? 19.681 -6.703 -69.195 1.00 25.94 357 LEU A N 1
ATOM 1621 C CA . LEU A 1 235 ? 19.353 -5.342 -68.803 1.00 25.65 357 LEU A CA 1
ATOM 1622 C C . LEU A 1 235 ? 18.262 -5.353 -67.741 1.00 29.67 357 LEU A C 1
ATOM 1623 O O . LEU A 1 235 ? 17.388 -6.222 -67.747 1.00 31.94 357 LEU A O 1
ATOM 1628 N N . THR A 1 236 ? 18.317 -4.384 -66.832 1.00 21.12 358 THR A N 1
ATOM 1629 C CA . THR A 1 236 ? 17.325 -4.275 -65.770 1.00 25.09 358 THR A CA 1
ATOM 1630 C C . THR A 1 236 ? 16.692 -2.888 -65.749 1.00 25.91 358 THR A C 1
ATOM 1631 O O . THR A 1 236 ? 17.383 -1.873 -65.710 1.00 34.35 358 THR A O 1
ATOM 1635 N N . PHE A 1 237 ? 15.366 -2.863 -65.780 1.00 19.45 359 PHE A N 1
ATOM 1636 C CA . PHE A 1 237 ? 14.604 -1.627 -65.825 1.00 27.11 359 PHE A CA 1
ATOM 1637 C C . PHE A 1 237 ? 13.731 -1.568 -64.582 1.00 27.59 359 PHE A C 1
ATOM 1638 O O . PHE A 1 237 ? 13.113 -2.560 -64.222 1.00 25.11 359 PHE A O 1
ATOM 1646 N N . ARG A 1 238 ? 13.679 -0.418 -63.920 1.00 29.75 360 ARG A N 1
ATOM 1647 C CA . ARG A 1 238 ? 13.008 -0.345 -62.625 1.00 25.70 360 ARG A CA 1
ATOM 1648 C C . ARG A 1 238 ? 11.826 0.618 -62.577 1.00 31.54 360 ARG A C 1
ATOM 1649 O O . ARG A 1 238 ? 11.905 1.752 -63.054 1.00 32.57 360 ARG A O 1
ATOM 1657 N N . GLY A 1 239 ? 10.727 0.139 -62.002 1.00 26.82 361 GLY A N 1
ATOM 1658 C CA . GLY A 1 239 ? 9.568 0.967 -61.731 1.00 30.48 361 GLY A CA 1
ATOM 1659 C C . GLY A 1 239 ? 9.472 1.220 -60.241 1.00 36.42 361 GLY A C 1
ATOM 1660 O O . GLY A 1 239 ? 10.492 1.393 -59.574 1.00 43.78 361 GLY A O 1
ATOM 1661 N N . GLY A 1 240 ? 8.251 1.238 -59.714 1.00 50.60 362 GLY A N 1
ATOM 1662 C CA . GLY A 1 240 ? 8.048 1.380 -58.285 1.00 32.55 362 GLY A CA 1
ATOM 1663 C C . GLY A 1 240 ? 8.407 2.762 -57.776 1.00 44.94 362 GLY A C 1
ATOM 1664 O O . GLY A 1 240 ? 8.978 2.907 -56.694 1.00 43.08 362 GLY A O 1
ATOM 1665 N N . ASP A 1 241 ? 8.072 3.781 -58.561 1.00 61.05 363 ASP A N 1
ATOM 1666 C CA . ASP A 1 241 ? 8.382 5.157 -58.191 1.00 65.79 363 ASP A CA 1
ATOM 1667 C C . ASP A 1 241 ? 7.443 5.710 -57.124 1.00 47.70 363 ASP A C 1
ATOM 1668 O O . ASP A 1 241 ? 6.224 5.717 -57.296 1.00 51.84 363 ASP A O 1
ATOM 1673 N N . GLU A 1 242 ? 8.032 6.143 -56.013 1.00 37.09 364 GLU A N 1
ATOM 1674 C CA . GLU A 1 242 ? 7.314 6.832 -54.948 1.00 30.60 364 GLU A CA 1
ATOM 1675 C C . GLU A 1 242 ? 6.512 8.015 -55.497 1.00 46.39 364 GLU A C 1
ATOM 1676 O O . GLU A 1 242 ? 7.070 8.911 -56.130 1.00 43.27 364 GLU A O 1
ATOM 1682 N N . PRO A 1 243 ? 5.194 8.016 -55.246 1.00 44.96 365 PRO A N 1
ATOM 1683 C CA . PRO A 1 243 ? 4.253 9.053 -55.678 1.00 46.38 365 PRO A CA 1
ATOM 1684 C C . PRO A 1 243 ? 4.572 10.422 -55.095 1.00 45.31 365 PRO A C 1
ATOM 1685 O O . PRO A 1 243 ? 4.378 11.423 -55.777 1.00 48.84 365 PRO A O 1
ATOM 1689 N N . GLN A 1 244 ? 5.037 10.464 -53.850 1.00 41.98 366 GLN A N 1
ATOM 1690 C CA . GLN A 1 244 ? 5.403 11.727 -53.223 1.00 41.93 366 GLN A CA 1
ATOM 1691 C C . GLN A 1 244 ? 6.613 12.316 -53.940 1.00 43.64 366 GLN A C 1
ATOM 1692 O O . GLN A 1 244 ? 6.702 13.528 -54.144 1.00 51.72 366 GLN A O 1
ATOM 1698 N N . LYS A 1 245 ? 7.541 11.445 -54.323 1.00 51.19 367 LYS A N 1
ATOM 1699 C CA . LYS A 1 245 ? 8.733 11.853 -55.056 1.00 51.15 367 LYS A CA 1
ATOM 1700 C C . LYS A 1 245 ? 8.380 12.319 -56.468 1.00 46.97 367 LYS A C 1
ATOM 1701 O O . LYS A 1 245 ? 8.906 13.325 -56.953 1.00 47.75 367 LYS A O 1
ATOM 1707 N N . LEU A 1 246 ? 7.483 11.580 -57.117 1.00 43.54 368 LEU A N 1
ATOM 1708 C CA . LEU A 1 246 ? 7.022 11.913 -58.461 1.00 50.66 368 LEU A CA 1
ATOM 1709 C C . LEU A 1 246 ? 6.323 13.265 -58.470 1.00 43.82 368 LEU A C 1
ATOM 1710 O O . LEU A 1 246 ? 6.566 14.094 -59.347 1.00 52.30 368 LEU A O 1
ATOM 1715 N N . LEU A 1 247 ? 5.446 13.471 -57.493 1.00 39.22 369 LEU A N 1
ATOM 1716 C CA . LEU A 1 247 ? 4.768 14.746 -57.319 1.00 57.00 369 LEU A CA 1
ATOM 1717 C C . LEU A 1 247 ? 5.789 15.843 -57.064 1.00 55.63 369 LEU A C 1
ATOM 1718 O O . LEU A 1 247 ? 5.652 16.959 -57.565 1.00 53.68 369 LEU A O 1
ATOM 1723 N N . ARG A 1 248 ? 6.810 15.515 -56.278 1.00 57.06 370 ARG A N 1
ATOM 1724 C CA . ARG A 1 248 ? 7.840 16.483 -55.934 1.00 56.15 370 ARG A CA 1
ATOM 1725 C C . ARG A 1 248 ? 8.606 16.948 -57.168 1.00 56.23 370 ARG A C 1
ATOM 1726 O O . ARG A 1 248 ? 8.916 18.134 -57.294 1.00 61.88 370 ARG A O 1
ATOM 1734 N N . ARG A 1 249 ? 8.906 16.027 -58.081 1.00 56.47 371 ARG A N 1
ATOM 1735 C CA . ARG A 1 249 ? 9.596 16.424 -59.305 1.00 62.55 371 ARG A CA 1
ATOM 1736 C C . ARG A 1 249 ? 8.629 16.906 -60.382 1.00 65.33 371 ARG A C 1
ATOM 1737 O O . ARG A 1 249 ? 9.057 17.370 -61.436 1.00 63.50 371 ARG A O 1
ATOM 1745 N N . TRP A 1 250 ? 7.330 16.780 -60.136 1.00 54.94 372 TRP A N 1
ATOM 1746 C CA . TRP A 1 250 ? 6.350 17.250 -61.107 1.00 59.21 372 TRP A CA 1
ATOM 1747 C C . TRP A 1 250 ? 6.053 18.711 -60.838 1.00 59.76 372 TRP A C 1
ATOM 1748 O O . TRP A 1 250 ? 5.622 19.445 -61.727 1.00 59.38 372 TRP A O 1
ATOM 1759 N N . MET A 1 251 ? 6.277 19.126 -59.596 1.00 57.79 373 MET A N 1
ATOM 1760 C CA . MET A 1 251 ? 6.092 20.516 -59.206 1.00 59.86 373 MET A CA 1
ATOM 1761 C C . MET A 1 251 ? 7.165 21.425 -59.813 1.00 65.39 373 MET A C 1
ATOM 1762 O O . MET A 1 251 ? 7.177 22.628 -59.553 1.00 73.62 373 MET A O 1
ATOM 1767 N N . LYS A 1 252 ? 8.059 20.856 -60.621 1.00 68.20 374 LYS A N 1
ATOM 1768 C CA . LYS A 1 252 ? 9.089 21.655 -61.277 1.00 66.49 374 LYS A CA 1
ATOM 1769 C C . LYS A 1 252 ? 8.501 22.493 -62.404 1.00 76.70 374 LYS A C 1
ATOM 1770 O O . LYS A 1 252 ? 9.121 23.461 -62.843 1.00 92.69 374 LYS A O 1
ATOM 1776 N N . GLU A 1 253 ? 7.326 22.096 -62.892 1.00 70.51 375 GLU A N 1
ATOM 1777 C CA . GLU A 1 253 ? 6.569 22.904 -63.846 1.00 62.71 375 GLU A CA 1
ATOM 1778 C C . GLU A 1 253 ? 6.492 24.368 -63.422 1.00 76.75 375 GLU A C 1
ATOM 1779 O O . GLU A 1 253 ? 6.153 24.671 -62.278 1.00 77.59 375 GLU A O 1
ATOM 1785 N N . PHE A 1 274 ? 0.987 9.796 -58.839 1.00 36.48 396 PHE A N 1
ATOM 1786 C CA . PHE A 1 274 ? -0.426 9.531 -58.587 1.00 33.45 396 PHE A CA 1
ATOM 1787 C C . PHE A 1 274 ? -0.633 8.261 -57.761 1.00 39.69 396 PHE A C 1
ATOM 1788 O O . PHE A 1 274 ? -0.579 8.292 -56.532 1.00 44.44 396 PHE A O 1
ATOM 1796 N N . PHE A 1 275 ? -0.865 7.145 -58.444 1.00 29.21 397 PHE A N 1
ATOM 1797 C CA . PHE A 1 275 ? -1.176 5.886 -57.771 1.00 30.07 397 PHE A CA 1
ATOM 1798 C C . PHE A 1 275 ? 0.048 5.013 -57.510 1.00 26.05 397 PHE A C 1
ATOM 1799 O O . PHE A 1 275 ? 0.928 4.880 -58.362 1.00 28.70 397 PHE A O 1
ATOM 1807 N N . CYS A 1 276 ? 0.086 4.419 -56.319 1.00 22.06 398 CYS A N 1
ATOM 1808 C CA . CYS A 1 276 ? 1.159 3.512 -55.929 1.00 27.66 398 CYS A CA 1
ATOM 1809 C C . CYS A 1 276 ? 1.271 2.322 -56.864 1.00 29.25 398 CYS A C 1
ATOM 1810 O O . CYS A 1 276 ? 0.274 1.676 -57.188 1.00 34.93 398 CYS A O 1
ATOM 1813 N N . GLU A 1 277 ? 2.495 2.034 -57.285 1.00 28.46 399 GLU A N 1
ATOM 1814 C CA . GLU A 1 277 ? 2.774 0.845 -58.068 1.00 39.44 399 GLU A CA 1
ATOM 1815 C C . GLU A 1 277 ? 3.347 -0.204 -57.126 1.00 35.22 399 GLU A C 1
ATOM 1816 O O . GLU A 1 277 ? 4.354 0.036 -56.458 1.00 41.86 399 GLU A O 1
ATOM 1822 N N . GLY A 1 278 ? 2.702 -1.363 -57.067 1.00 29.95 400 GLY A N 1
ATOM 1823 C CA . GLY A 1 278 ? 3.152 -2.425 -56.188 1.00 23.47 400 GLY A CA 1
ATOM 1824 C C . GLY A 1 278 ? 3.591 -3.636 -56.981 1.00 30.57 400 GLY A C 1
ATOM 1825 O O . GLY A 1 278 ? 4.278 -4.517 -56.464 1.00 30.82 400 GLY A O 1
ATOM 1826 N N . SER A 1 279 ? 3.189 -3.676 -58.247 1.00 25.71 401 SER A N 1
ATOM 1827 C CA . SER A 1 279 ? 3.472 -4.821 -59.097 1.00 24.84 401 SER A CA 1
ATOM 1828 C C . SER A 1 279 ? 3.472 -4.448 -60.577 1.00 33.91 401 SER A C 1
ATOM 1829 O O . SER A 1 279 ? 2.553 -3.782 -61.056 1.00 22.52 401 SER A O 1
ATOM 1832 N N . ILE A 1 280 ? 4.505 -4.879 -61.297 1.00 19.88 402 ILE A N 1
ATOM 1833 C CA . ILE A 1 280 ? 4.494 -4.803 -62.755 1.00 20.72 402 ILE A CA 1
ATOM 1834 C C . ILE A 1 280 ? 4.127 -6.179 -63.298 1.00 20.37 402 ILE A C 1
ATOM 1835 O O . ILE A 1 280 ? 4.900 -7.132 -63.186 1.00 21.66 402 ILE A O 1
ATOM 1840 N N . ASP A 1 281 ? 2.942 -6.270 -63.893 1.00 24.61 403 ASP A N 1
ATOM 1841 C CA . ASP A 1 281 ? 2.291 -7.556 -64.101 1.00 19.95 403 ASP A CA 1
ATOM 1842 C C . ASP A 1 281 ? 2.387 -8.078 -65.524 1.00 15.75 403 ASP A C 1
ATOM 1843 O O . ASP A 1 281 ? 2.511 -9.285 -65.736 1.00 14.54 403 ASP A O 1
ATOM 1848 N N . VAL A 1 282 ? 2.327 -7.185 -66.505 1.00 18.39 404 VAL A N 1
ATOM 1849 C CA . VAL A 1 282 ? 2.364 -7.651 -67.890 1.00 12.21 404 VAL A CA 1
ATOM 1850 C C . VAL A 1 282 ? 3.422 -6.960 -68.735 1.00 16.97 404 VAL A C 1
ATOM 1851 O O . VAL A 1 282 ? 3.913 -5.889 -68.383 1.00 15.28 404 VAL A O 1
ATOM 1855 N N . VAL A 1 283 ? 3.764 -7.589 -69.854 1.00 11.07 405 VAL A N 1
ATOM 1856 C CA . VAL A 1 283 ? 4.835 -7.109 -70.712 1.00 8.98 405 VAL A CA 1
ATOM 1857 C C . VAL A 1 283 ? 4.611 -7.590 -72.142 1.00 16.08 405 VAL A C 1
ATOM 1858 O O . VAL A 1 283 ? 4.063 -8.669 -72.371 1.00 15.03 405 VAL A O 1
ATOM 1862 N N . SER A 1 284 ? 5.013 -6.764 -73.102 1.00 14.32 406 SER A N 1
ATOM 1863 C CA . SER A 1 284 ? 4.937 -7.129 -74.510 1.00 19.67 406 SER A CA 1
ATOM 1864 C C . SER A 1 284 ? 6.025 -6.403 -75.279 1.00 15.82 406 SER A C 1
ATOM 1865 O O . SER A 1 284 ? 6.259 -5.221 -75.060 1.00 16.90 406 SER A O 1
ATOM 1868 N N . MET A 1 285 ? 6.685 -7.107 -76.189 1.00 13.45 407 MET A N 1
ATOM 1869 C CA . MET A 1 285 ? 7.751 -6.489 -76.967 1.00 30.45 407 MET A CA 1
ATOM 1870 C C . MET A 1 285 ? 7.231 -5.981 -78.311 1.00 20.49 407 MET A C 1
ATOM 1871 O O . MET A 1 285 ? 6.585 -6.722 -79.052 1.00 29.21 407 MET A O 1
ATOM 1876 N N . VAL A 1 286 ? 7.513 -4.716 -78.617 1.00 23.54 408 VAL A N 1
ATOM 1877 C CA . VAL A 1 286 ? 7.032 -4.105 -79.855 1.00 31.85 408 VAL A CA 1
ATOM 1878 C C . VAL A 1 286 ? 8.039 -4.253 -81.000 1.00 23.59 408 VAL A C 1
ATOM 1879 O O . VAL A 1 286 ? 7.657 -4.536 -82.136 1.00 36.69 408 VAL A O 1
ATOM 1883 N N . ASP A 1 287 ? 9.320 -4.069 -80.692 1.00 28.89 409 ASP A N 1
ATOM 1884 C CA . ASP A 1 287 ? 10.394 -4.466 -81.601 1.00 38.33 409 ASP A CA 1
ATOM 1885 C C . ASP A 1 287 ? 11.611 -4.957 -80.820 1.00 38.77 409 ASP A C 1
ATOM 1886 O O . ASP A 1 287 ? 11.537 -5.148 -79.609 1.00 31.27 409 ASP A O 1
ATOM 1891 N N . ASP A 1 288 ? 12.733 -5.136 -81.506 1.00 32.40 410 ASP A N 1
ATOM 1892 C CA . ASP A 1 288 ? 13.934 -5.647 -80.856 1.00 32.65 410 ASP A CA 1
ATOM 1893 C C . ASP A 1 288 ? 14.610 -4.603 -79.962 1.00 34.78 410 ASP A C 1
ATOM 1894 O O . ASP A 1 288 ? 15.611 -4.894 -79.308 1.00 35.30 410 ASP A O 1
ATOM 1899 N N . PHE A 1 289 ? 14.060 -3.390 -79.934 1.00 34.71 411 PHE A N 1
ATOM 1900 C CA . PHE A 1 289 ? 14.667 -2.298 -79.174 1.00 35.67 411 PHE A CA 1
ATOM 1901 C C . PHE A 1 289 ? 13.704 -1.588 -78.220 1.00 25.02 411 PHE A C 1
ATOM 1902 O O . PHE A 1 289 ? 14.100 -0.653 -77.524 1.00 37.80 411 PHE A O 1
ATOM 1910 N N . HIS A 1 290 ? 12.448 -2.022 -78.182 1.00 38.03 412 HIS A N 1
ATOM 1911 C CA . HIS A 1 290 ? 11.450 -1.359 -77.345 1.00 23.45 412 HIS A CA 1
ATOM 1912 C C . HIS A 1 290 ? 10.464 -2.355 -76.752 1.00 30.42 412 HIS A C 1
ATOM 1913 O O . HIS A 1 290 ? 10.227 -3.420 -77.325 1.00 27.32 412 HIS A O 1
ATOM 1920 N N . PHE A 1 291 ? 9.885 -2.008 -75.604 1.00 29.39 413 PHE A N 1
ATOM 1921 C CA . PHE A 1 291 ? 8.822 -2.840 -75.036 1.00 20.29 413 PHE A CA 1
ATOM 1922 C C . PHE A 1 291 ? 7.844 -2.049 -74.172 1.00 20.58 413 PHE A C 1
ATOM 1923 O O . PHE A 1 291 ? 8.098 -0.903 -73.826 1.00 26.58 413 PHE A O 1
ATOM 1931 N N . ILE A 1 292 ? 6.720 -2.675 -73.841 1.00 15.62 414 ILE A N 1
ATOM 1932 C CA . ILE A 1 292 ? 5.701 -2.061 -73.001 1.00 15.28 414 ILE A CA 1
ATOM 1933 C C . ILE A 1 292 ? 5.394 -2.923 -71.780 1.00 22.46 414 ILE A C 1
ATOM 1934 O O . ILE A 1 292 ? 5.417 -4.153 -71.856 1.00 14.68 414 ILE A O 1
ATOM 1939 N N . THR A 1 293 ? 5.104 -2.269 -70.658 1.00 20.94 415 THR A N 1
ATOM 1940 C CA . THR A 1 293 ? 4.697 -2.973 -69.446 1.00 12.63 415 THR A CA 1
ATOM 1941 C C . THR A 1 293 ? 3.361 -2.451 -68.934 1.00 19.36 415 THR A C 1
ATOM 1942 O O . THR A 1 293 ? 2.956 -1.328 -69.252 1.00 16.32 415 THR A O 1
ATOM 1946 N N . GLY A 1 294 ? 2.697 -3.267 -68.122 1.00 19.93 416 GLY A N 1
ATOM 1947 C CA . GLY A 1 294 ? 1.451 -2.884 -67.488 1.00 18.54 416 GLY A CA 1
ATOM 1948 C C . GLY A 1 294 ? 1.466 -3.258 -66.019 1.00 26.61 416 GLY A C 1
ATOM 1949 O O . GLY A 1 294 ? 1.853 -4.377 -65.650 1.00 25.58 416 GLY A O 1
ATOM 1950 N N . SER A 1 295 ? 1.020 -2.316 -65.191 1.00 16.19 417 SER A N 1
ATOM 1951 C CA . SER A 1 295 ? 1.100 -2.423 -63.738 1.00 22.47 417 SER A CA 1
ATOM 1952 C C . SER A 1 295 ? -0.271 -2.463 -63.074 1.00 14.42 417 SER A C 1
ATOM 1953 O O . SER A 1 295 ? -1.289 -2.188 -63.714 1.00 22.14 417 SER A O 1
ATOM 1956 N N . ASP A 1 296 ? -0.289 -2.799 -61.786 1.00 20.48 418 ASP A N 1
ATOM 1957 C CA . ASP A 1 296 ? -1.531 -2.863 -61.023 1.00 21.92 418 ASP A CA 1
ATOM 1958 C C . ASP A 1 296 ? -1.949 -1.498 -60.474 1.00 23.98 418 ASP A C 1
ATOM 1959 O O . ASP A 1 296 ? -2.735 -1.415 -59.529 1.00 29.12 418 ASP A O 1
ATOM 1964 N N . ASN A 1 297 ? -1.415 -0.434 -61.068 1.00 23.73 419 ASN A N 1
ATOM 1965 C CA . ASN A 1 297 ? -1.889 0.918 -60.794 1.00 18.04 419 ASN A CA 1
ATOM 1966 C C . ASN A 1 297 ? -2.417 1.565 -62.068 1.00 23.07 419 ASN A C 1
ATOM 1967 O O . ASN A 1 297 ? -2.696 2.765 -62.105 1.00 23.26 419 ASN A O 1
ATOM 1972 N N . GLY A 1 298 ? -2.538 0.755 -63.115 1.00 13.12 420 GLY A N 1
ATOM 1973 C CA . GLY A 1 298 ? -3.112 1.199 -64.371 1.00 16.42 420 GLY A CA 1
ATOM 1974 C C . GLY A 1 298 ? -2.104 1.794 -65.333 1.00 22.65 420 GLY A C 1
ATOM 1975 O O . GLY A 1 298 ? -2.457 2.184 -66.448 1.00 25.11 420 GLY A O 1
ATOM 1976 N N . ASN A 1 299 ? -0.844 1.846 -64.917 1.00 22.56 421 ASN A N 1
ATOM 1977 C CA . ASN A 1 299 ? 0.202 2.405 -65.761 1.00 24.83 421 ASN A CA 1
ATOM 1978 C C . ASN A 1 299 ? 0.576 1.509 -66.939 1.00 20.20 421 ASN A C 1
ATOM 1979 O O . ASN A 1 299 ? 0.864 0.324 -66.767 1.00 19.93 421 ASN A O 1
ATOM 1984 N N . ILE A 1 300 ? 0.572 2.091 -68.134 1.00 17.14 422 ILE A N 1
ATOM 1985 C CA . ILE A 1 300 ? 1.139 1.440 -69.304 1.00 13.27 422 ILE A CA 1
ATOM 1986 C C . ILE A 1 300 ? 2.407 2.192 -69.670 1.00 29.92 422 ILE A C 1
ATOM 1987 O O . ILE A 1 300 ? 2.353 3.362 -70.052 1.00 29.02 422 ILE A O 1
ATOM 1992 N N . CYS A 1 301 ? 3.550 1.528 -69.540 1.00 29.34 423 CYS A N 1
ATOM 1993 C CA . CYS A 1 301 ? 4.820 2.199 -69.774 1.00 23.04 423 CYS A CA 1
ATOM 1994 C C . CYS A 1 301 ? 5.510 1.716 -71.038 1.00 22.05 423 CYS A C 1
ATOM 1995 O O . CYS A 1 301 ? 5.582 0.521 -71.303 1.00 24.77 423 CYS A O 1
ATOM 1998 N N . LEU A 1 302 ? 6.013 2.672 -71.810 1.00 26.34 424 LEU A N 1
ATOM 1999 C CA . LEU A 1 302 ? 6.855 2.395 -72.958 1.00 26.40 424 LEU A CA 1
ATOM 2000 C C . LEU A 1 302 ? 8.309 2.622 -72.572 1.00 33.15 424 LEU A C 1
ATOM 2001 O O . LEU A 1 302 ? 8.673 3.695 -72.053 1.00 37.00 424 LEU A O 1
ATOM 2006 N N . TRP A 1 303 ? 9.118 1.600 -72.849 1.00 22.52 425 TRP A N 1
ATOM 2007 C CA . TRP A 1 303 ? 10.531 1.546 -72.507 1.00 31.29 425 TRP A CA 1
ATOM 2008 C C . TRP A 1 303 ? 11.375 1.343 -73.760 1.00 27.58 425 TRP A C 1
ATOM 2009 O O . TRP A 1 303 ? 10.999 0.587 -74.670 1.00 30.73 425 TRP A O 1
ATOM 2020 N N . SER A 1 304 ? 12.529 2.002 -73.775 1.00 27.32 426 SER A N 1
ATOM 2021 C CA . SER A 1 304 ? 13.580 1.727 -74.746 1.00 35.90 426 SER A CA 1
ATOM 2022 C C . SER A 1 304 ? 14.746 1.045 -74.038 1.00 28.41 426 SER A C 1
ATOM 2023 O O . SER A 1 304 ? 15.038 1.349 -72.881 1.00 24.93 426 SER A O 1
ATOM 2026 N N . LEU A 1 305 ? 15.404 0.121 -74.733 1.00 25.39 427 LEU A N 1
ATOM 2027 C CA . LEU A 1 305 ? 16.552 -0.597 -74.183 1.00 36.88 427 LEU A CA 1
ATOM 2028 C C . LEU A 1 305 ? 17.691 0.331 -73.753 1.00 39.25 427 LEU A C 1
ATOM 2029 O O . LEU A 1 305 ? 18.513 -0.037 -72.915 1.00 41.20 427 LEU A O 1
ATOM 2034 N N . ALA A 1 306 ? 17.728 1.533 -74.320 1.00 39.86 428 ALA A N 1
ATOM 2035 C CA . ALA A 1 306 ? 18.799 2.485 -74.038 1.00 36.10 428 ALA A CA 1
ATOM 2036 C C . ALA A 1 306 ? 18.568 3.290 -72.761 1.00 34.38 428 ALA A C 1
ATOM 2037 O O . ALA A 1 306 ? 19.518 3.782 -72.153 1.00 48.77 428 ALA A O 1
ATOM 2039 N N . LYS A 1 307 ? 17.308 3.425 -72.357 1.00 36.12 429 LYS A N 1
ATOM 2040 C CA . LYS A 1 307 ? 16.966 4.248 -71.199 1.00 34.23 429 LYS A CA 1
ATOM 2041 C C . LYS A 1 307 ? 16.664 3.438 -69.941 1.00 39.81 429 LYS A C 1
ATOM 2042 O O . LYS A 1 307 ? 16.115 2.338 -70.007 1.00 41.95 429 LYS A O 1
ATOM 2048 N N . LYS A 1 308 ? 17.026 4.010 -68.796 1.00 36.10 430 LYS A N 1
ATOM 2049 C CA . LYS A 1 308 ? 16.876 3.356 -67.502 1.00 38.59 430 LYS A CA 1
ATOM 2050 C C . LYS A 1 308 ? 15.436 3.473 -67.010 1.00 40.91 430 LYS A C 1
ATOM 2051 O O . LYS A 1 308 ? 14.895 2.551 -66.399 1.00 42.51 430 LYS A O 1
ATOM 2057 N N . LYS A 1 309 ? 14.825 4.620 -67.286 1.00 43.20 431 LYS A N 1
ATOM 2058 C CA . LYS A 1 309 ? 13.441 4.876 -66.908 1.00 35.23 431 LYS A CA 1
ATOM 2059 C C . LYS A 1 309 ? 12.524 4.701 -68.113 1.00 30.23 431 LYS A C 1
ATOM 2060 O O . LYS A 1 309 ? 13.004 4.606 -69.243 1.00 28.21 431 LYS A O 1
ATOM 2066 N N . PRO A 1 310 ? 11.199 4.649 -67.882 1.00 37.99 432 PRO A N 1
ATOM 2067 C CA . PRO A 1 310 ? 10.326 4.511 -69.051 1.00 41.03 432 PRO A CA 1
ATOM 2068 C C . PRO A 1 310 ? 10.407 5.759 -69.917 1.00 25.15 432 PRO A C 1
ATOM 2069 O O . PRO A 1 310 ? 10.478 6.862 -69.375 1.00 30.20 432 PRO A O 1
ATOM 2073 N N . ILE A 1 311 ? 10.413 5.594 -71.236 1.00 31.35 433 ILE A N 1
ATOM 2074 C CA . ILE A 1 311 ? 10.450 6.751 -72.118 1.00 35.12 433 ILE A CA 1
ATOM 2075 C C . ILE A 1 311 ? 9.079 7.412 -72.133 1.00 41.67 433 ILE A C 1
ATOM 2076 O O . ILE A 1 311 ? 8.966 8.609 -72.403 1.00 51.22 433 ILE A O 1
ATOM 2081 N N . PHE A 1 312 ? 8.037 6.645 -71.815 1.00 41.25 434 PHE A N 1
ATOM 2082 C CA . PHE A 1 312 ? 6.703 7.246 -71.733 1.00 25.60 434 PHE A CA 1
ATOM 2083 C C . PHE A 1 312 ? 5.745 6.490 -70.816 1.00 32.69 434 PHE A C 1
ATOM 2084 O O . PHE A 1 312 ? 5.806 5.275 -70.715 1.00 39.39 434 PHE A O 1
ATOM 2092 N N . THR A 1 313 ? 4.878 7.218 -70.121 1.00 33.89 435 THR A N 1
ATOM 2093 C CA . THR A 1 313 ? 3.922 6.582 -69.225 1.00 34.16 435 THR A CA 1
ATOM 2094 C C . THR A 1 313 ? 2.506 7.120 -69.406 1.00 31.77 435 THR A C 1
ATOM 2095 O O . THR A 1 313 ? 2.279 8.330 -69.352 1.00 52.05 435 THR A O 1
ATOM 2099 N N . GLU A 1 314 ? 1.559 6.213 -69.630 1.00 28.00 436 GLU A N 1
ATOM 2100 C CA . GLU A 1 314 ? 0.146 6.556 -69.571 1.00 27.57 436 GLU A CA 1
ATOM 2101 C C . GLU A 1 314 ? -0.412 6.016 -68.267 1.00 38.82 436 GLU A C 1
ATOM 2102 O O . GLU A 1 314 ? -0.575 4.807 -68.103 1.00 31.14 436 GLU A O 1
ATOM 2108 N N . ARG A 1 315 ? -0.699 6.921 -67.338 1.00 31.31 437 ARG A N 1
ATOM 2109 C CA . ARG A 1 315 ? -1.166 6.535 -66.015 1.00 22.75 437 ARG A CA 1
ATOM 2110 C C . ARG A 1 315 ? -2.659 6.233 -66.009 1.00 24.28 437 ARG A C 1
ATOM 2111 O O . ARG A 1 315 ? -3.412 6.818 -66.788 1.00 27.65 437 ARG A O 1
ATOM 2119 N N . ILE A 1 316 ? -3.067 5.331 -65.116 1.00 27.47 438 ILE A N 1
ATOM 2120 C CA . ILE A 1 316 ? -4.440 4.807 -65.050 1.00 22.58 438 ILE A CA 1
ATOM 2121 C C . ILE A 1 316 ? -5.116 4.648 -66.416 1.00 27.16 438 ILE A C 1
ATOM 2122 O O . ILE A 1 316 ? -6.196 5.183 -66.663 1.00 23.95 438 ILE A O 1
ATOM 2127 N N . ALA A 1 317 ? -4.462 3.893 -67.292 1.00 29.95 439 ALA A N 1
ATOM 2128 C CA . ALA A 1 317 ? -4.895 3.733 -68.676 1.00 26.41 439 ALA A CA 1
ATOM 2129 C C . ALA A 1 317 ? -6.319 3.211 -68.846 1.00 24.30 439 ALA A C 1
ATOM 2130 O O . ALA A 1 317 ? -6.940 3.425 -69.883 1.00 27.00 439 ALA A O 1
ATOM 2132 N N . HIS A 1 318 ? -6.830 2.525 -67.832 1.00 24.27 440 HIS A N 1
ATOM 2133 C CA . HIS A 1 318 ? -8.171 1.955 -67.907 1.00 29.75 440 HIS A CA 1
ATOM 2134 C C . HIS A 1 318 ? -9.081 2.584 -66.867 1.00 31.30 440 HIS A C 1
ATOM 2135 O O . HIS A 1 318 ? -10.128 2.034 -66.529 1.00 32.81 440 HIS A O 1
ATOM 2142 N N . GLY A 1 319 ? -8.667 3.740 -66.360 1.00 22.17 441 GLY A N 1
ATOM 2143 C CA . GLY A 1 319 ? -9.480 4.502 -65.434 1.00 14.76 441 GLY A CA 1
ATOM 2144 C C . GLY A 1 319 ? -9.489 3.940 -64.027 1.00 30.91 441 GLY A C 1
ATOM 2145 O O . GLY A 1 319 ? -8.639 3.125 -63.663 1.00 34.04 441 GLY A O 1
ATOM 2146 N N . ILE A 1 320 ? -10.464 4.380 -63.237 1.00 26.12 442 ILE A N 1
ATOM 2147 C CA . ILE A 1 320 ? -10.613 3.93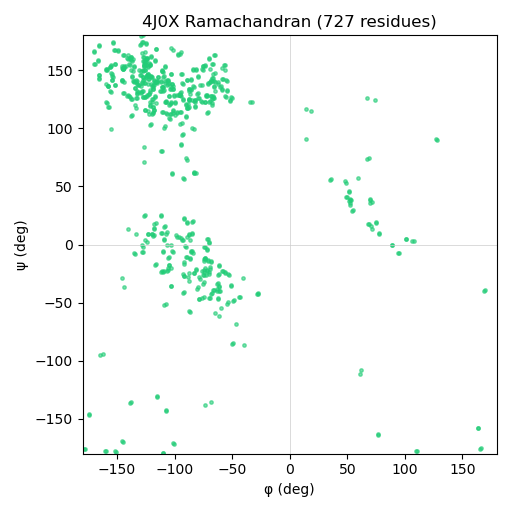5 -61.856 1.00 31.90 442 ILE A CA 1
ATOM 2148 C C . ILE A 1 320 ? -12.007 3.357 -61.622 1.00 26.86 442 ILE A C 1
ATOM 2149 O O . ILE A 1 320 ? -12.908 3.609 -62.426 1.00 29.66 442 ILE A O 1
ATOM 2154 N N . LEU A 1 321 ? -12.128 2.558 -60.550 1.00 21.52 443 LEU A N 1
ATOM 2155 C CA . LEU A 1 321 ? -13.372 2.000 -59.958 1.00 27.69 443 LEU A CA 1
ATOM 2156 C C . LEU A 1 321 ? -13.277 0.482 -59.799 1.00 44.53 443 LEU A C 1
ATOM 2157 O O . LEU A 1 321 ? -12.336 -0.033 -59.194 1.00 36.85 443 LEU A O 1
ATOM 2162 N N . LEU A 1 347 ? -9.948 5.943 -51.213 1.00 58.79 469 LEU A N 1
ATOM 2163 C CA . LEU A 1 347 ? -11.217 6.053 -51.925 1.00 66.26 469 LEU A CA 1
ATOM 2164 C C . LEU A 1 347 ? -11.086 5.651 -53.390 1.00 56.60 469 LEU A C 1
ATOM 2165 O O . LEU A 1 347 ? -11.947 4.955 -53.926 1.00 63.72 469 LEU A O 1
ATOM 2170 N N . LEU A 1 348 ? -10.006 6.084 -54.032 1.00 49.21 470 LEU A N 1
ATOM 2171 C CA . LEU A 1 348 ? -9.806 5.801 -55.448 1.00 44.20 470 LEU A CA 1
ATOM 2172 C C . LEU A 1 348 ? -8.936 4.568 -55.668 1.00 51.35 470 LEU A C 1
ATOM 2173 O O . LEU A 1 348 ? -7.848 4.448 -55.104 1.00 42.95 470 LEU A O 1
ATOM 2178 N N . GLN A 1 349 ? -9.432 3.655 -56.497 1.00 47.41 471 GLN A N 1
ATOM 2179 C CA . GLN A 1 349 ? -8.685 2.466 -56.885 1.00 37.95 471 GLN A CA 1
ATOM 2180 C C . GLN A 1 349 ? -8.581 2.413 -58.402 1.00 33.77 471 GLN A C 1
ATOM 2181 O O . GLN A 1 349 ? -9.589 2.515 -59.096 1.00 36.16 471 GLN A O 1
ATOM 2187 N N . PRO A 1 350 ? -7.357 2.243 -58.922 1.00 26.61 472 PRO A N 1
ATOM 2188 C CA . PRO A 1 350 ? -7.167 2.127 -60.371 1.00 17.69 472 PRO A CA 1
ATOM 2189 C C . PRO A 1 350 ? -7.397 0.705 -60.878 1.00 28.84 472 PRO A C 1
ATOM 2190 O O . PRO A 1 350 ? -7.182 -0.257 -60.141 1.00 30.17 472 PRO A O 1
ATOM 2194 N N . PHE A 1 351 ? -7.839 0.583 -62.127 1.00 22.05 473 PHE A N 1
ATOM 2195 C CA . PHE A 1 351 ? -7.927 -0.710 -62.801 1.00 16.38 473 PHE A CA 1
ATOM 2196 C C . PHE A 1 351 ? -6.534 -1.226 -63.149 1.00 24.87 473 PHE A C 1
ATOM 2197 O O . PHE A 1 351 ? -5.734 -0.503 -63.742 1.00 18.10 473 PHE A O 1
ATOM 2205 N N . TRP A 1 352 ? -6.242 -2.469 -62.776 1.00 19.59 474 TRP A N 1
ATOM 2206 C CA . TRP A 1 352 ? -4.970 -3.083 -63.137 1.00 23.42 474 TRP A CA 1
ATOM 2207 C C . TRP A 1 352 ? -4.924 -3.283 -64.639 1.00 18.95 474 TRP A C 1
ATOM 2208 O O . TRP A 1 352 ? -5.965 -3.373 -65.289 1.00 21.63 474 TRP A O 1
ATOM 2219 N N . ILE A 1 353 ? -3.719 -3.342 -65.193 1.00 16.78 475 ILE A N 1
ATOM 2220 C CA . ILE A 1 353 ? -3.559 -3.816 -66.555 1.00 23.72 475 ILE A CA 1
ATOM 2221 C C . ILE A 1 353 ? -3.365 -5.320 -66.456 1.00 18.69 475 ILE A C 1
ATOM 2222 O O . ILE A 1 353 ? -2.402 -5.784 -65.845 1.00 23.03 475 ILE A O 1
ATOM 2227 N N . THR A 1 354 ? -4.288 -6.082 -67.033 1.00 14.95 476 THR A N 1
ATOM 2228 C CA . THR A 1 354 ? -4.246 -7.535 -66.909 1.00 11.50 476 THR A CA 1
ATOM 2229 C C . THR A 1 354 ? -3.892 -8.168 -68.240 1.00 13.67 476 THR A C 1
ATOM 2230 O O . THR A 1 354 ? -3.684 -9.376 -68.329 1.00 18.25 476 THR A O 1
ATOM 2234 N N . SER A 1 355 ? -3.809 -7.341 -69.275 1.00 20.76 477 SER A N 1
ATOM 2235 C CA . SER A 1 355 ? -3.455 -7.845 -70.595 1.00 10.76 477 SER A CA 1
ATOM 2236 C C . SER A 1 355 ? -2.813 -6.776 -71.465 1.00 17.75 477 SER A C 1
ATOM 2237 O O . SER A 1 355 ? -3.198 -5.606 -71.426 1.00 18.35 477 SER A O 1
ATOM 2240 N N . LEU A 1 356 ? -1.820 -7.191 -72.243 1.00 15.27 478 LEU A N 1
ATOM 2241 C CA . LEU A 1 356 ? -1.026 -6.268 -73.038 1.00 15.90 478 LEU A CA 1
ATOM 2242 C C . LEU A 1 356 ? -0.381 -7.001 -74.205 1.00 21.22 478 LEU A C 1
ATOM 2243 O O . LEU A 1 356 ? 0.407 -7.925 -74.010 1.00 24.27 478 LEU A O 1
ATOM 2248 N N . TYR A 1 357 ? -0.728 -6.593 -75.421 1.00 22.18 479 TYR A N 1
ATOM 2249 C CA . TYR A 1 357 ? -0.194 -7.238 -76.612 1.00 17.50 479 TYR A CA 1
ATOM 2250 C C . TYR A 1 357 ? 0.179 -6.224 -77.681 1.00 15.96 479 TYR A C 1
ATOM 2251 O O . TYR A 1 357 ? -0.686 -5.580 -78.270 1.00 20.15 479 TYR A O 1
ATOM 2260 N N . ALA A 1 358 ? 1.476 -6.084 -77.922 1.00 33.76 480 ALA A N 1
ATOM 2261 C CA . ALA A 1 358 ? 1.954 -5.304 -79.052 1.00 19.55 480 ALA A CA 1
ATOM 2262 C C . ALA A 1 358 ? 2.091 -6.229 -80.247 1.00 23.25 480 ALA A C 1
ATOM 2263 O O . ALA A 1 358 ? 2.836 -7.210 -80.191 1.00 33.64 480 ALA A O 1
ATOM 2265 N N . ILE A 1 359 ? 1.374 -5.927 -81.326 1.00 20.16 481 ILE A N 1
ATOM 2266 C CA . ILE A 1 359 ? 1.558 -6.684 -82.556 1.00 38.08 481 ILE A CA 1
ATOM 2267 C C . ILE A 1 359 ? 2.948 -6.343 -83.093 1.00 21.19 481 ILE A C 1
ATO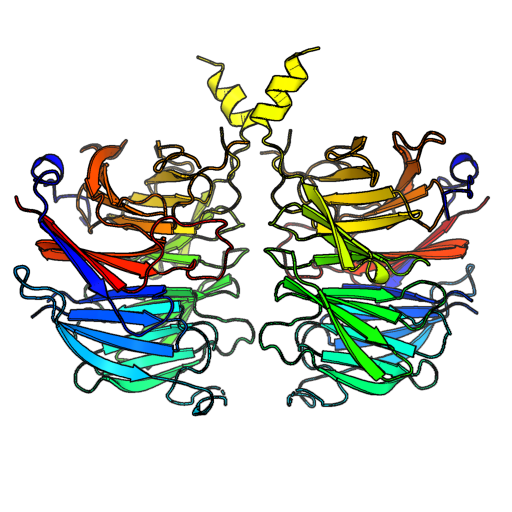M 2268 O O . ILE A 1 359 ? 3.304 -5.170 -83.219 1.00 25.56 481 ILE A O 1
ATOM 2273 N N . PRO A 1 360 ? 3.747 -7.383 -83.378 1.00 29.49 482 PRO A N 1
ATOM 2274 C CA . PRO A 1 360 ? 5.192 -7.254 -83.606 1.00 32.97 482 PRO A CA 1
ATOM 2275 C C . PRO A 1 360 ? 5.583 -6.275 -84.711 1.00 30.35 482 PRO A C 1
ATOM 2276 O O . PRO A 1 360 ? 5.065 -6.358 -85.826 1.00 23.94 482 PRO A O 1
ATOM 2280 N N . TYR A 1 361 ? 6.474 -5.347 -84.367 1.00 28.19 483 TYR A N 1
ATOM 2281 C CA . TYR A 1 361 ? 7.091 -4.427 -85.322 1.00 38.62 483 TYR A CA 1
ATOM 2282 C C . TYR A 1 361 ? 6.115 -3.408 -85.901 1.00 45.65 483 TYR A C 1
ATOM 2283 O O . TYR A 1 361 ? 6.381 -2.792 -86.932 1.00 41.70 483 TYR A O 1
ATOM 2292 N N . SER A 1 362 ? 4.984 -3.234 -85.227 1.00 27.64 484 SER A N 1
ATOM 2293 C CA . SER A 1 362 ? 3.992 -2.253 -85.643 1.00 27.32 484 SER A CA 1
ATOM 2294 C C . SER A 1 362 ? 3.944 -1.099 -84.652 1.00 30.47 484 SER A C 1
ATOM 2295 O O . SER A 1 362 ? 4.698 -1.073 -83.678 1.00 37.24 484 SER A O 1
ATOM 2298 N N . ASN A 1 363 ? 3.060 -0.141 -84.910 1.00 24.91 485 ASN A N 1
ATOM 2299 C CA . ASN A 1 363 ? 2.913 1.013 -84.036 1.00 30.43 485 ASN A CA 1
ATOM 2300 C C . ASN A 1 363 ? 1.632 0.948 -83.218 1.00 34.38 485 ASN A C 1
ATOM 2301 O O . ASN A 1 363 ? 1.242 1.925 -82.584 1.00 27.18 485 ASN A O 1
ATOM 2306 N N . VAL A 1 364 ? 0.978 -0.209 -83.240 1.00 24.07 486 VAL A N 1
ATOM 2307 C CA . VAL A 1 364 ? -0.244 -0.400 -82.469 1.00 38.01 486 VAL A CA 1
ATOM 2308 C C . VAL A 1 364 ? -0.064 -1.455 -81.378 1.00 22.02 486 VAL A C 1
ATOM 2309 O O . VAL A 1 364 ? 0.605 -2.471 -81.586 1.00 31.93 486 VAL A O 1
ATOM 2313 N N . PHE A 1 365 ? -0.640 -1.204 -80.205 1.00 33.92 487 PHE A N 1
ATOM 2314 C CA . PHE A 1 365 ? -0.753 -2.259 -79.200 1.00 28.77 487 PHE A CA 1
ATOM 2315 C C . PHE A 1 365 ? -2.104 -2.223 -78.498 1.00 30.95 487 PHE A C 1
ATOM 2316 O O . PHE A 1 365 ? -2.753 -1.185 -78.437 1.00 24.02 487 PHE A O 1
ATOM 2324 N N . ILE A 1 366 ? -2.526 -3.363 -77.967 1.00 28.40 488 ILE A N 1
ATOM 2325 C CA . ILE A 1 366 ? -3.824 -3.447 -77.312 1.00 26.45 488 ILE A CA 1
ATOM 2326 C C . ILE A 1 366 ? -3.685 -3.807 -75.837 1.00 18.11 488 ILE A C 1
ATOM 2327 O O . ILE A 1 366 ? -2.841 -4.611 -75.453 1.00 22.06 488 ILE A O 1
ATOM 2332 N N . SER A 1 367 ? -4.526 -3.190 -75.018 1.00 17.13 489 SER A N 1
ATOM 2333 C CA . SER A 1 367 ? -4.475 -3.347 -73.578 1.00 15.97 489 SER A CA 1
ATOM 2334 C C . SER A 1 367 ? -5.834 -3.783 -73.061 1.00 20.54 489 SER A C 1
ATOM 2335 O O . SER A 1 367 ? -6.866 -3.439 -73.645 1.00 21.20 489 SER A O 1
ATOM 2338 N N . GLY A 1 368 ? -5.827 -4.528 -71.962 1.00 15.93 490 GLY A N 1
ATOM 2339 C CA . GLY A 1 368 ? -7.054 -5.030 -71.387 1.00 15.01 490 GLY A CA 1
ATOM 2340 C C . GLY A 1 368 ? -7.006 -5.082 -69.879 1.00 17.81 490 GLY A C 1
ATOM 2341 O O . GLY A 1 368 ? -5.947 -5.291 -69.273 1.00 17.02 490 GLY A O 1
ATOM 2342 N N . SER A 1 369 ? -8.181 -4.935 -69.279 1.00 15.61 491 SER A N 1
ATOM 2343 C CA . SER A 1 369 ? -8.339 -4.973 -67.834 1.00 13.65 491 SER A CA 1
ATOM 2344 C C . SER A 1 369 ? -9.590 -5.769 -67.504 1.00 12.18 491 SER A C 1
ATOM 2345 O O . SER A 1 369 ? -9.825 -6.827 -68.085 1.00 10.89 491 SER A O 1
ATOM 2348 N N . TRP A 1 370 ? -10.388 -5.266 -66.567 1.00 10.81 492 TRP A N 1
ATOM 2349 C CA . TRP A 1 370 ? -11.740 -5.779 -66.375 1.00 22.56 492 TRP A CA 1
ATOM 2350 C C . TRP A 1 370 ? -12.777 -4.657 -66.429 1.00 19.99 492 TRP A C 1
ATOM 2351 O O . TRP A 1 370 ? -13.862 -4.773 -65.865 1.00 29.18 492 TRP A O 1
ATOM 2362 N N . SER A 1 371 ? -12.429 -3.571 -67.113 1.00 21.19 493 SER A N 1
ATOM 2363 C CA . SER A 1 371 ? -13.228 -2.350 -67.082 1.00 19.64 493 SER A CA 1
ATOM 2364 C C . SER A 1 371 ? -14.270 -2.303 -68.195 1.00 18.42 493 SER A C 1
ATOM 2365 O O . SER A 1 371 ? -15.034 -1.343 -68.298 1.00 28.76 493 SER A O 1
ATOM 2368 N N . GLY A 1 372 ? -14.288 -3.334 -69.033 1.00 23.39 494 GLY A N 1
ATOM 2369 C CA . GLY A 1 372 ? -15.359 -3.499 -69.997 1.00 14.42 494 GLY A CA 1
ATOM 2370 C C . GLY A 1 372 ? -14.986 -3.228 -71.438 1.00 26.27 494 GLY A C 1
ATOM 2371 O O . GLY A 1 372 ? -15.839 -3.301 -72.319 1.00 37.16 494 GLY A O 1
ATOM 2372 N N . SER A 1 373 ? -13.715 -2.932 -71.689 1.00 20.76 495 SER A N 1
ATOM 2373 C CA . SER A 1 373 ? -13.279 -2.622 -73.047 1.00 19.71 495 SER A CA 1
ATOM 2374 C C . SER A 1 373 ? -11.795 -2.880 -73.299 1.00 28.14 495 SER A C 1
ATOM 2375 O O . SER A 1 373 ? -10.978 -2.858 -72.379 1.00 20.89 495 SER A O 1
ATOM 2378 N N . LEU A 1 374 ? -11.466 -3.121 -74.565 1.00 31.58 496 LEU A N 1
ATOM 2379 C CA . LEU A 1 374 ? -10.095 -3.359 -74.992 1.00 17.86 496 LEU A CA 1
ATOM 2380 C C . LEU A 1 374 ? -9.575 -2.075 -75.619 1.00 26.68 496 LEU A C 1
ATOM 2381 O O . LEU A 1 374 ? -10.080 -1.635 -76.653 1.00 36.19 496 LEU A O 1
ATOM 2386 N N . LYS A 1 375 ? -8.567 -1.467 -75.002 1.00 24.73 497 LYS A N 1
ATOM 2387 C CA . LYS A 1 375 ? -8.053 -0.203 -75.517 1.00 22.93 497 LYS A CA 1
ATOM 2388 C C . LYS A 1 375 ? -6.971 -0.413 -76.569 1.00 23.64 497 LYS A C 1
ATOM 2389 O O . LYS A 1 375 ? -5.977 -1.087 -76.324 1.00 25.50 497 LYS A O 1
ATOM 2395 N N . VAL A 1 376 ? -7.168 0.175 -77.743 1.00 34.11 498 VAL A N 1
ATOM 2396 C CA . VAL A 1 376 ? -6.164 0.098 -78.796 1.00 29.68 498 VAL A CA 1
ATOM 2397 C C . VAL A 1 376 ? -5.419 1.422 -78.932 1.00 28.42 498 VAL A C 1
ATOM 2398 O O . VAL A 1 376 ? -6.032 2.486 -79.075 1.00 37.14 498 VAL A O 1
ATOM 2402 N N . TRP A 1 377 ? -4.091 1.323 -78.885 1.00 23.96 499 TRP A N 1
ATOM 2403 C CA . TRP A 1 377 ? -3.196 2.466 -78.798 1.00 27.00 499 TRP A CA 1
ATOM 2404 C C . TRP A 1 377 ? -2.239 2.492 -79.981 1.00 27.77 499 TRP A C 1
ATOM 2405 O O . TRP A 1 377 ? -1.910 1.446 -80.547 1.00 30.87 499 TRP A O 1
ATOM 2416 N N . LYS A 1 378 ? -1.758 3.688 -80.312 1.00 26.32 500 LYS A N 1
ATOM 2417 C CA . LYS A 1 378 ? -0.812 3.874 -81.406 1.00 35.10 500 LYS A CA 1
ATOM 2418 C C . LYS A 1 378 ? 0.465 4.533 -80.916 1.00 29.04 500 LYS A C 1
ATOM 2419 O O . LYS A 1 378 ? 0.419 5.569 -80.259 1.00 32.53 500 LYS A O 1
ATOM 2425 N N . ILE A 1 379 ? 1.603 3.940 -81.261 1.00 29.26 501 ILE A N 1
ATOM 2426 C CA . ILE A 1 379 ? 2.892 4.502 -80.890 1.00 39.67 501 ILE A CA 1
ATOM 2427 C C . ILE A 1 379 ? 3.335 5.537 -81.918 1.00 36.52 501 ILE A C 1
ATOM 2428 O O . ILE A 1 379 ? 3.125 5.359 -83.120 1.00 32.47 501 ILE A O 1
ATOM 2433 N N . SER A 1 380 ? 3.939 6.620 -81.434 1.00 33.26 502 SER A N 1
ATOM 2434 C CA . SER A 1 380 ? 4.495 7.654 -82.297 1.00 29.57 502 SER A CA 1
ATOM 2435 C C . SER A 1 380 ? 5.529 7.072 -83.253 1.00 36.04 502 SER A C 1
ATOM 2436 O O . SER A 1 380 ? 6.146 6.046 -82.963 1.00 49.32 502 SER A O 1
ATOM 2439 N N . ASP A 1 381 ? 5.711 7.730 -84.393 1.00 47.58 503 ASP A N 1
ATOM 2440 C CA . ASP A 1 381 ? 6.708 7.312 -85.369 1.00 51.13 503 ASP A CA 1
ATOM 2441 C C . ASP A 1 381 ? 8.117 7.554 -84.838 1.00 51.15 503 ASP A C 1
ATOM 2442 O O . ASP A 1 381 ? 9.085 6.965 -85.322 1.00 50.65 503 ASP A O 1
ATOM 2447 N N . ASN A 1 382 ? 8.221 8.428 -83.841 1.00 52.06 504 ASN A N 1
ATOM 2448 C CA . ASN A 1 382 ? 9.495 8.706 -83.190 1.00 51.81 504 ASN A CA 1
ATOM 2449 C C . ASN A 1 382 ? 9.687 7.862 -81.934 1.00 58.37 504 ASN A C 1
ATOM 2450 O O . ASN A 1 382 ? 10.661 8.040 -81.200 1.00 58.87 504 ASN A O 1
ATOM 2455 N N . LEU A 1 383 ? 8.748 6.947 -81.701 1.00 56.74 505 LEU A N 1
ATOM 2456 C CA . LEU A 1 383 ? 8.812 5.992 -80.593 1.00 36.49 505 LEU A CA 1
ATOM 2457 C C . LEU A 1 383 ? 9.004 6.631 -79.215 1.00 41.50 505 LEU A C 1
ATOM 2458 O O . LEU A 1 383 ? 9.570 6.008 -78.317 1.00 50.95 505 LEU A O 1
ATOM 2463 N N . ARG A 1 384 ? 8.526 7.860 -79.043 1.00 35.12 506 ARG A N 1
ATOM 2464 C CA . ARG A 1 384 ? 8.687 8.555 -77.769 1.00 45.08 506 ARG A CA 1
ATOM 2465 C C . ARG A 1 384 ? 7.374 8.701 -77.011 1.00 33.62 506 ARG A C 1
ATOM 2466 O O . ARG A 1 384 ? 7.333 9.315 -75.944 1.00 37.70 506 ARG A O 1
ATOM 2474 N N . SER A 1 385 ? 6.314 8.112 -77.555 1.00 32.76 507 SER A N 1
ATOM 2475 C CA . SER A 1 385 ? 4.988 8.210 -76.958 1.00 34.93 507 SER A CA 1
ATOM 2476 C C . SER A 1 385 ? 4.012 7.256 -77.625 1.00 28.64 507 SER A C 1
ATOM 2477 O O . SER A 1 385 ? 4.288 6.712 -78.696 1.00 22.69 507 SER A O 1
ATOM 2480 N N . PHE A 1 386 ? 2.864 7.067 -76.985 1.00 26.16 508 PHE A N 1
ATOM 2481 C CA . PHE A 1 386 ? 1.753 6.360 -77.604 1.00 26.55 508 PHE A CA 1
ATOM 2482 C C . PHE A 1 386 ? 0.453 7.085 -77.293 1.00 23.05 508 PHE A C 1
ATOM 2483 O O . PHE A 1 386 ? 0.387 7.881 -76.357 1.00 25.20 508 PHE A O 1
ATOM 2491 N N . GLU A 1 387 ? -0.582 6.807 -78.075 1.00 21.99 509 GLU A N 1
ATOM 2492 C CA . GLU A 1 387 ? -1.819 7.559 -77.961 1.00 34.28 509 GLU A CA 1
ATOM 2493 C C . GLU A 1 387 ? -3.018 6.651 -78.187 1.00 30.32 509 GLU A C 1
ATOM 2494 O O . GLU A 1 387 ? -2.916 5.644 -78.889 1.00 27.22 509 GLU A O 1
ATOM 2500 N N . LEU A 1 388 ? -4.151 7.012 -77.594 1.00 27.46 510 LEU A N 1
ATOM 2501 C CA . LEU A 1 388 ? -5.357 6.196 -77.680 1.00 29.56 510 LEU A CA 1
ATOM 2502 C C . LEU A 1 388 ? -5.988 6.245 -79.071 1.00 31.39 510 LEU A C 1
ATOM 2503 O O . LEU A 1 388 ? -6.482 7.289 -79.496 1.00 43.62 510 LEU A O 1
ATOM 2508 N N . LEU A 1 389 ? -5.968 5.116 -79.776 1.00 32.55 511 LEU A N 1
ATOM 2509 C CA . LEU A 1 389 ? -6.632 5.014 -81.072 1.00 29.75 511 LEU A CA 1
ATOM 2510 C C . LEU A 1 389 ? -8.125 4.814 -80.880 1.00 41.18 511 LEU A C 1
ATOM 2511 O O . LEU A 1 389 ? -8.934 5.485 -81.521 1.00 43.25 511 LEU A O 1
ATOM 2516 N N . GLY A 1 390 ? -8.494 3.891 -79.996 1.00 43.46 512 GLY A N 1
ATOM 2517 C CA . GLY A 1 390 ? -9.905 3.619 -79.785 1.00 32.68 512 GLY A CA 1
ATOM 2518 C C . GLY A 1 390 ? -10.212 2.571 -78.736 1.00 47.63 512 GLY A C 1
ATOM 2519 O O . GLY A 1 390 ? -9.318 2.080 -78.051 1.00 38.04 512 GLY A O 1
ATOM 2520 N N . GLU A 1 391 ? -11.494 2.248 -78.597 1.00 45.55 513 GLU A N 1
ATOM 2521 C CA . GLU A 1 391 ? -11.930 1.224 -77.655 1.00 29.68 513 GLU A CA 1
ATOM 2522 C C . GLU A 1 391 ? -12.814 0.160 -78.304 1.00 31.01 513 GLU A C 1
ATOM 2523 O O . GLU A 1 391 ? -13.605 0.453 -79.200 1.00 33.63 513 GLU A O 1
ATOM 2529 N N . LEU A 1 392 ? -12.657 -1.079 -77.846 1.00 37.27 514 LEU A N 1
ATOM 2530 C CA . LEU A 1 392 ? -13.520 -2.182 -78.248 1.00 30.77 514 LEU A CA 1
ATOM 2531 C C . LEU A 1 392 ? -14.378 -2.515 -77.038 1.00 37.63 514 LEU A C 1
ATOM 2532 O O . LEU A 1 392 ? -13.915 -3.175 -76.110 1.00 35.18 514 LEU A O 1
ATOM 2537 N N . SER A 1 393 ? -15.627 -2.061 -77.049 1.00 44.80 515 SER A N 1
ATOM 2538 C CA . SER A 1 393 ? -16.426 -2.007 -75.829 1.00 34.27 515 SER A CA 1
ATOM 2539 C C . SER A 1 393 ? -17.295 -3.233 -75.558 1.00 27.93 515 SER A C 1
ATOM 2540 O O . SER A 1 393 ? -18.065 -3.246 -74.599 1.00 38.52 515 SER A O 1
ATOM 2543 N N . GLY A 1 394 ? -17.180 -4.255 -76.399 1.00 29.54 516 GLY A N 1
ATOM 2544 C CA . GLY A 1 394 ? -17.911 -5.492 -76.181 1.00 24.18 516 GLY A CA 1
ATOM 2545 C C . GLY A 1 394 ? -17.164 -6.473 -75.298 1.00 28.43 516 GLY A C 1
ATOM 2546 O O . GLY A 1 394 ? -17.577 -7.625 -75.149 1.00 18.54 516 GLY A O 1
ATOM 2547 N N . ALA A 1 395 ? -16.063 -6.016 -74.708 1.00 29.41 517 ALA A N 1
ATOM 2548 C CA . ALA A 1 395 ? -15.144 -6.903 -74.003 1.00 29.86 517 ALA A CA 1
ATOM 2549 C C . ALA A 1 395 ? -15.305 -6.835 -72.486 1.00 28.56 517 ALA A C 1
ATOM 2550 O O . ALA A 1 395 ? -14.372 -6.468 -71.771 1.00 33.34 517 ALA A O 1
ATOM 2552 N N . LYS A 1 396 ? -16.492 -7.188 -72.004 1.00 24.74 518 LYS A N 1
ATOM 2553 C CA . LYS A 1 396 ? -16.762 -7.234 -70.571 1.00 28.51 518 LYS A CA 1
ATOM 2554 C C . LYS A 1 396 ? -16.124 -8.471 -69.950 1.00 22.40 518 LYS A C 1
ATOM 2555 O O . LYS A 1 396 ? -15.969 -9.497 -70.614 1.00 33.18 518 LYS A O 1
ATOM 2561 N N . GLY A 1 397 ? -15.746 -8.372 -68.679 1.00 18.03 519 GLY A N 1
ATOM 2562 C CA . GLY A 1 397 ? -15.117 -9.485 -67.992 1.00 10.98 519 GLY A CA 1
ATOM 2563 C C . GLY A 1 397 ? -13.651 -9.218 -67.724 1.00 18.41 519 GLY A C 1
ATOM 2564 O O . GLY A 1 397 ? -13.143 -8.142 -68.040 1.00 20.50 519 GLY A O 1
ATOM 2565 N N . VAL A 1 398 ? -12.965 -10.198 -67.145 1.00 15.25 520 VAL A N 1
ATOM 2566 C CA . VAL A 1 398 ? -11.533 -10.075 -66.907 1.00 8.84 520 VAL A CA 1
ATOM 2567 C C . VAL A 1 398 ? -10.758 -10.608 -68.104 1.00 19.89 520 VAL A C 1
ATOM 2568 O O . VAL A 1 398 ? -10.741 -11.817 -68.356 1.00 20.35 520 VAL A O 1
ATOM 2572 N N . VAL A 1 399 ? -10.115 -9.708 -68.841 1.00 16.06 521 VAL A N 1
ATOM 2573 C CA . VAL A 1 399 ? -9.283 -10.123 -69.962 1.00 14.97 521 VAL A CA 1
ATOM 2574 C C . VAL A 1 399 ? -8.010 -10.741 -69.404 1.00 15.41 521 VAL A C 1
ATOM 2575 O O . VAL A 1 399 ? -7.275 -10.098 -68.650 1.00 19.54 521 VAL A O 1
ATOM 2579 N N . THR A 1 400 ? -7.751 -11.989 -69.781 1.00 16.66 522 THR A N 1
ATOM 2580 C CA . THR A 1 400 ? -6.622 -12.729 -69.231 1.00 19.59 522 THR A CA 1
ATOM 2581 C C . THR A 1 400 ? -5.478 -12.856 -70.229 1.00 16.61 522 THR A C 1
ATOM 2582 O O . THR A 1 400 ? -4.329 -13.070 -69.840 1.00 25.97 522 THR A O 1
ATOM 2586 N N . LYS A 1 401 ? -5.797 -12.710 -71.512 1.00 16.28 523 LYS A N 1
ATOM 2587 C CA . LYS A 1 401 ? -4.798 -12.815 -72.572 1.00 15.05 523 LYS A CA 1
ATOM 2588 C C . LYS A 1 401 ? -5.356 -12.256 -73.879 1.00 14.29 523 LYS A C 1
ATOM 2589 O O . LYS A 1 401 ? -6.536 -12.437 -74.185 1.00 18.41 523 LYS A O 1
ATOM 2595 N N . ILE A 1 402 ? -4.501 -11.586 -74.647 1.00 20.59 524 ILE A N 1
ATOM 2596 C CA . ILE A 1 402 ? -4.890 -11.036 -75.943 1.00 11.05 524 ILE A CA 1
ATOM 2597 C C . ILE A 1 402 ? -3.930 -11.506 -77.036 1.00 20.10 524 ILE A C 1
ATOM 2598 O O . ILE A 1 402 ? -2.716 -11.574 -76.827 1.00 23.86 524 ILE A O 1
ATOM 2603 N N . GLN A 1 403 ? -4.489 -11.838 -78.197 1.00 16.76 525 GLN A N 1
ATOM 2604 C CA . GLN A 1 403 ? -3.722 -12.226 -79.374 1.00 11.11 525 GLN A CA 1
ATOM 2605 C C . GLN A 1 403 ? -4.298 -11.525 -80.594 1.00 19.81 525 GLN A C 1
ATOM 2606 O O . GLN A 1 403 ? -5.475 -11.176 -80.612 1.00 19.20 525 GLN A O 1
ATOM 2612 N N . VAL A 1 404 ? -3.471 -11.310 -81.611 1.00 18.98 526 VAL A N 1
ATOM 2613 C CA . VAL A 1 404 ? -3.945 -10.685 -82.839 1.00 16.82 526 VAL A CA 1
ATOM 2614 C C . VAL A 1 404 ? -3.461 -11.462 -84.054 1.00 25.03 526 VAL A C 1
ATOM 2615 O O . VAL A 1 404 ? -2.276 -11.772 -84.183 1.00 23.69 526 VAL A O 1
ATOM 2619 N N . VAL A 1 405 ? -4.396 -11.768 -84.944 1.00 23.95 527 VAL A N 1
ATOM 2620 C CA . VAL A 1 405 ? -4.119 -12.569 -86.127 1.00 23.23 527 VAL A CA 1
ATOM 2621 C C . VAL A 1 405 ? -4.502 -11.729 -87.345 1.00 25.31 527 VAL A C 1
ATOM 2622 O O . VAL A 1 405 ? -5.311 -10.821 -87.219 1.00 23.52 527 VAL A O 1
ATOM 2626 N N . GLU A 1 406 ? -3.913 -11.986 -88.511 1.00 31.78 528 GLU A N 1
ATOM 2627 C CA . GLU A 1 406 ? -4.266 -11.190 -89.686 1.00 29.34 528 GLU A CA 1
ATOM 2628 C C . GLU A 1 406 ? -4.454 -11.982 -90.979 1.00 29.93 528 GLU A C 1
ATOM 2629 O O . GLU A 1 406 ? -3.954 -13.094 -91.121 1.00 35.93 528 GLU A O 1
ATOM 2635 N N . SER A 1 407 ? -5.191 -11.387 -91.914 1.00 37.78 529 SER A N 1
ATOM 2636 C CA . SER A 1 407 ? -5.437 -11.990 -93.217 1.00 44.91 529 SER A CA 1
ATOM 2637 C C . SER A 1 407 ? -5.511 -10.891 -94.269 1.00 38.63 529 SER A C 1
ATOM 2638 O O . SER A 1 407 ? -5.683 -9.717 -93.941 1.00 44.42 529 SER A O 1
ATOM 2641 N N . LYS A 1 414 ? -6.813 -7.324 -92.870 1.00 27.03 536 LYS A N 1
ATOM 2642 C CA . LYS A 1 414 ? -7.835 -7.559 -91.857 1.00 26.62 536 LYS A CA 1
ATOM 2643 C C . LYS A 1 414 ? -7.226 -8.070 -90.558 1.00 33.75 536 LYS A C 1
ATOM 2644 O O . LYS A 1 414 ? -6.521 -9.076 -90.549 1.00 33.35 536 LYS A O 1
ATOM 2650 N N . PHE A 1 415 ? -7.502 -7.377 -89.459 1.00 32.30 537 PHE A N 1
ATOM 2651 C CA . PHE A 1 415 ? -7.032 -7.817 -88.151 1.00 29.83 537 PHE A CA 1
ATOM 2652 C C . PHE A 1 415 ? -8.137 -8.462 -87.320 1.00 30.91 537 PHE A C 1
ATOM 2653 O O . PHE A 1 415 ? -9.254 -7.952 -87.250 1.00 27.11 537 PHE A O 1
ATOM 2661 N N . ARG A 1 416 ? -7.815 -9.589 -86.694 1.00 25.62 538 ARG A N 1
ATOM 2662 C CA . ARG A 1 416 ? -8.719 -10.229 -85.753 1.00 17.54 538 ARG A CA 1
ATOM 2663 C C . ARG A 1 416 ? -8.090 -10.319 -84.373 1.00 21.16 538 ARG A C 1
ATOM 2664 O O . ARG A 1 416 ? -7.113 -11.039 -84.158 1.00 30.15 538 ARG A O 1
ATOM 2672 N N . ILE A 1 417 ? -8.668 -9.565 -83.449 1.00 21.01 539 ILE A N 1
ATOM 2673 C CA . ILE A 1 417 ? -8.287 -9.576 -82.054 1.00 26.10 539 ILE A CA 1
ATOM 2674 C C . ILE A 1 417 ? -9.059 -10.661 -81.322 1.00 26.36 539 ILE A C 1
ATOM 2675 O O . ILE A 1 417 ? -10.289 -10.684 -81.350 1.00 27.00 539 ILE A O 1
ATOM 2680 N N . LEU A 1 418 ? -8.329 -11.558 -80.670 1.00 19.48 540 LEU A N 1
ATOM 2681 C CA . LEU A 1 418 ? -8.934 -12.583 -79.837 1.00 20.15 540 LEU A CA 1
ATOM 2682 C C . LEU A 1 418 ? -8.499 -12.343 -78.405 1.00 26.85 540 LEU A C 1
ATOM 2683 O O . LEU A 1 418 ? -7.354 -11.983 -78.149 1.00 24.31 540 LEU A O 1
ATOM 2688 N N . ALA A 1 419 ? -9.416 -12.522 -77.466 1.00 19.23 541 ALA A N 1
ATOM 2689 C CA . ALA A 1 419 ? -9.084 -12.288 -76.071 1.00 22.65 541 ALA A CA 1
ATOM 2690 C C . ALA A 1 419 ? -9.809 -13.273 -75.176 1.00 15.93 541 ALA A C 1
ATOM 2691 O O . ALA A 1 419 ? -11.018 -13.462 -75.299 1.00 20.19 541 ALA A O 1
ATOM 2693 N N . SER A 1 420 ? -9.064 -13.914 -74.284 1.00 17.14 542 SER A N 1
ATOM 2694 C CA . SER A 1 420 ? -9.680 -14.827 -73.331 1.00 12.16 542 SER A CA 1
ATOM 2695 C C . SER A 1 420 ? -10.300 -14.048 -72.175 1.00 14.22 542 SER A C 1
ATOM 2696 O O . SER A 1 420 ? -9.636 -13.232 -71.534 1.00 21.25 542 SER A O 1
ATOM 2699 N N . ILE A 1 421 ? -11.579 -14.307 -71.924 1.00 16.42 543 ILE A N 1
ATOM 2700 C CA . ILE A 1 421 ? -12.321 -13.623 -70.876 1.00 19.11 543 ILE A CA 1
ATOM 2701 C C . ILE A 1 421 ? -12.773 -14.607 -69.805 1.00 19.88 543 ILE A C 1
ATOM 2702 O O . ILE A 1 421 ? -13.397 -15.636 -70.103 1.00 20.75 543 ILE A O 1
ATOM 2707 N N . ALA A 1 422 ? -12.449 -14.273 -68.560 1.00 14.02 544 ALA A N 1
ATOM 2708 C CA . ALA A 1 422 ? -12.772 -15.111 -67.417 1.00 14.95 544 ALA A CA 1
ATOM 2709 C C . ALA A 1 422 ? -13.515 -14.310 -66.353 1.00 21.04 544 ALA A C 1
ATOM 2710 O O . ALA A 1 422 ? -13.689 -13.096 -66.482 1.00 15.42 544 ALA A O 1
ATOM 2712 N N . LYS A 1 423 ? -13.963 -15.001 -65.311 1.00 21.08 545 LYS A N 1
ATOM 2713 C CA . LYS A 1 423 ? -14.598 -14.354 -64.171 1.00 22.28 545 LYS A CA 1
ATOM 2714 C C . LYS A 1 423 ? -13.538 -14.050 -63.124 1.00 15.10 545 LYS A C 1
ATOM 2715 O O . LYS A 1 423 ? -13.767 -13.282 -62.191 1.00 29.56 545 LYS A O 1
ATOM 2721 N N . GLU A 1 424 ? -12.379 -14.681 -63.282 1.00 17.49 546 GLU A N 1
ATOM 2722 C CA . GLU A 1 424 ? -11.283 -14.524 -62.337 1.00 21.74 546 GLU A CA 1
ATOM 2723 C C . GLU A 1 424 ? -9.977 -14.107 -63.005 1.00 21.01 546 GLU A C 1
ATOM 2724 O O . GLU A 1 424 ? -9.773 -14.314 -64.201 1.00 16.12 546 GLU A O 1
ATOM 2730 N N . HIS A 1 425 ? -9.100 -13.519 -62.203 1.00 21.77 547 HIS A N 1
ATOM 2731 C CA . HIS A 1 425 ? -7.739 -13.206 -62.607 1.00 18.17 547 HIS A CA 1
ATOM 2732 C C . HIS A 1 425 ? -6.985 -14.522 -62.789 1.00 19.80 547 HIS A C 1
ATOM 2733 O O . HIS A 1 425 ? -7.212 -15.469 -62.031 1.00 22.14 547 HIS A O 1
ATOM 2740 N N . ARG A 1 426 ? -6.121 -14.587 -63.804 1.00 23.01 548 ARG A N 1
ATOM 2741 C CA . ARG A 1 426 ? -5.337 -15.790 -64.106 1.00 24.09 548 ARG A CA 1
ATOM 2742 C C . ARG A 1 426 ? -4.737 -16.468 -62.880 1.00 26.05 548 ARG A C 1
ATOM 2743 O O . ARG A 1 426 ? -4.804 -17.688 -62.738 1.00 24.78 548 ARG A O 1
ATOM 2751 N N . LEU A 1 427 ? -4.160 -15.662 -61.996 1.00 13.86 549 LEU A N 1
ATOM 2752 C CA . LEU A 1 427 ? -3.283 -16.166 -60.949 1.00 26.38 549 LEU A CA 1
ATOM 2753 C C . LEU A 1 427 ? -3.967 -16.246 -59.590 1.00 28.49 549 LEU A C 1
ATOM 2754 O O . LEU A 1 427 ? -3.390 -16.754 -58.627 1.00 23.86 549 LEU A O 1
ATOM 2759 N N . GLY A 1 428 ? -5.191 -15.740 -59.509 1.00 22.36 550 GLY A N 1
ATOM 2760 C CA . GLY A 1 428 ? -5.948 -15.832 -58.277 1.00 28.84 550 GLY A CA 1
ATOM 2761 C C . GLY A 1 428 ? -5.942 -14.553 -57.467 1.00 39.30 550 GLY A C 1
ATOM 2762 O O . GLY A 1 428 ? -6.453 -14.534 -56.347 1.00 34.15 550 GLY A O 1
ATOM 2763 N N . ARG A 1 429 ? -5.350 -13.491 -58.014 1.00 32.26 551 ARG A N 1
ATOM 2764 C CA . ARG A 1 429 ? -5.472 -12.175 -57.401 1.00 25.53 551 ARG A CA 1
ATOM 2765 C C . ARG A 1 429 ? -6.963 -11.908 -57.259 1.00 28.13 551 ARG A C 1
ATOM 2766 O O . ARG A 1 429 ? -7.741 -12.241 -58.151 1.00 37.12 551 ARG A O 1
ATOM 2774 N N . TRP A 1 430 ? -7.372 -11.298 -56.155 1.00 33.51 552 TRP A N 1
ATOM 2775 C CA . TRP A 1 430 ? -8.797 -11.165 -55.900 1.00 26.54 552 TRP A CA 1
ATOM 2776 C C . TRP A 1 430 ? -9.377 -9.920 -56.548 1.00 32.38 552 TRP A C 1
ATOM 2777 O O . TRP A 1 430 ? -8.853 -8.816 -56.379 1.00 36.81 552 TRP A O 1
ATOM 2788 N N . ILE A 1 431 ? -10.473 -10.100 -57.280 1.00 23.05 553 ILE A N 1
ATOM 2789 C CA . ILE A 1 431 ? -11.126 -8.972 -57.924 1.00 26.59 553 ILE A CA 1
ATOM 2790 C C . ILE A 1 431 ? -12.555 -8.761 -57.444 1.00 42.02 553 ILE A C 1
ATOM 2791 O O . ILE A 1 431 ? -13.430 -9.595 -57.687 1.00 35.01 553 ILE A O 1
ATOM 2796 N N . ALA A 1 432 ? -12.784 -7.642 -56.764 1.00 53.11 554 ALA A N 1
ATOM 2797 C CA . ALA A 1 432 ? -14.125 -7.254 -56.350 1.00 38.61 554 ALA A CA 1
ATOM 2798 C C . ALA A 1 432 ? -14.928 -6.877 -57.582 1.00 40.88 554 ALA A C 1
ATOM 2799 O O . ALA A 1 432 ? -14.356 -6.394 -58.558 1.00 56.89 554 ALA A O 1
ATOM 2801 N N . ASN A 1 433 ? -16.243 -7.068 -57.502 1.00 40.19 555 ASN A N 1
ATOM 2802 C CA . ASN A 1 433 ? -17.191 -6.793 -58.584 1.00 41.68 555 ASN A CA 1
ATOM 2803 C C . ASN A 1 433 ? -16.635 -6.576 -59.991 1.00 39.43 555 ASN A C 1
ATOM 2804 O O . ASN A 1 433 ? -16.316 -5.452 -60.381 1.00 36.06 555 ASN A O 1
ATOM 2809 N N . VAL A 1 434 ? -16.531 -7.664 -60.747 1.00 29.98 556 VAL A N 1
ATOM 2810 C CA . VAL A 1 434 ? -16.290 -7.574 -62.178 1.00 31.72 556 VAL A CA 1
ATOM 2811 C C . VAL A 1 434 ? -17.646 -7.466 -62.867 1.00 39.67 556 VAL A C 1
ATOM 2812 O O . VAL A 1 434 ? -18.487 -8.359 -62.740 1.00 36.36 556 VAL A O 1
ATOM 2816 N N . SER A 1 435 ? -17.857 -6.381 -63.601 1.00 39.25 557 SER A N 1
ATOM 2817 C CA . SER A 1 435 ? -19.134 -6.171 -64.265 1.00 20.88 557 SER A CA 1
ATOM 2818 C C . SER A 1 435 ? -19.186 -6.982 -65.551 1.00 25.47 557 SER A C 1
ATOM 2819 O O . SER A 1 435 ? -18.267 -6.927 -66.370 1.00 36.34 557 SER A O 1
ATOM 2822 N N . GLY A 1 436 ? -20.262 -7.741 -65.724 1.00 24.10 558 GLY A N 1
ATOM 2823 C CA . GLY A 1 436 ? -20.416 -8.567 -66.906 1.00 25.64 558 GLY A CA 1
ATOM 2824 C C . GLY A 1 436 ? -19.442 -9.727 -66.895 1.00 26.74 558 GLY A C 1
ATOM 2825 O O . GLY A 1 436 ? -18.925 -10.120 -67.939 1.00 31.28 558 GLY A O 1
ATOM 2826 N N . ALA A 1 437 ? -19.185 -10.269 -65.709 1.00 28.44 559 ALA A N 1
ATOM 2827 C CA . ALA A 1 437 ? -18.301 -11.419 -65.573 1.00 27.32 559 ALA A CA 1
ATOM 2828 C C . ALA A 1 437 ? -18.846 -12.590 -66.379 1.00 25.02 559 ALA A C 1
ATOM 2829 O O . ALA A 1 437 ? -20.044 -12.877 -66.345 1.00 32.67 559 ALA A O 1
ATOM 2831 N N . ARG A 1 438 ? -17.957 -13.265 -67.097 1.00 19.50 560 ARG A N 1
ATOM 2832 C CA . ARG A 1 438 ? -18.364 -14.306 -68.028 1.00 21.11 560 ARG A CA 1
ATOM 2833 C C . ARG A 1 438 ? -17.171 -15.152 -68.452 1.00 22.66 560 ARG A C 1
ATOM 2834 O O . ARG A 1 438 ? -16.024 -14.816 -68.156 1.00 17.97 560 ARG A O 1
ATOM 2842 N N . ASN A 1 439 ? -17.450 -16.246 -69.152 1.00 16.91 561 ASN A N 1
ATOM 2843 C CA . ASN A 1 439 ? -16.408 -17.173 -69.570 1.00 13.41 561 ASN A CA 1
ATOM 2844 C C . ASN A 1 439 ? -16.442 -17.426 -71.068 1.00 17.55 561 ASN A C 1
ATOM 2845 O O . ASN A 1 439 ? -17.422 -17.972 -71.582 1.00 23.75 561 ASN A O 1
ATOM 2850 N N . GLY A 1 440 ? -15.389 -17.026 -71.775 1.00 15.44 562 GLY A N 1
ATOM 2851 C CA . GLY A 1 440 ? -15.329 -17.313 -73.196 1.00 22.88 562 GLY A CA 1
ATOM 2852 C C . GLY A 1 440 ? -14.324 -16.507 -73.991 1.00 17.46 562 GLY A C 1
ATOM 2853 O O . GLY A 1 440 ? -13.363 -15.977 -73.444 1.00 20.70 562 GLY A O 1
ATOM 2854 N N . ILE A 1 441 ? -14.551 -16.417 -75.297 1.00 19.08 563 ILE A N 1
ATOM 2855 C CA . ILE A 1 441 ? -13.592 -15.785 -76.196 1.00 16.63 563 ILE A CA 1
ATOM 2856 C C . ILE A 1 441 ? -14.181 -14.572 -76.909 1.00 16.53 563 ILE A C 1
ATOM 2857 O O . ILE A 1 441 ? -15.162 -14.687 -77.645 1.00 23.89 563 ILE A O 1
ATOM 2862 N N . TYR A 1 442 ? -13.588 -13.409 -76.660 1.00 19.43 564 TYR A N 1
ATOM 2863 C CA . TYR A 1 442 ? -13.954 -12.185 -77.365 1.00 22.33 564 TYR A CA 1
ATOM 2864 C C . TYR A 1 442 ? -13.221 -12.073 -78.695 1.00 18.04 564 TYR A C 1
ATOM 2865 O O . TYR A 1 442 ? -12.019 -12.332 -78.775 1.00 20.18 564 TYR A O 1
ATOM 2874 N N . SER A 1 443 ? -13.956 -11.682 -79.732 1.00 19.95 565 SER A N 1
ATOM 2875 C CA . SER A 1 443 ? -13.382 -11.483 -81.057 1.00 19.36 565 SER A CA 1
ATOM 2876 C C . SER A 1 443 ? -13.748 -10.114 -81.614 1.00 21.22 565 SER A C 1
ATOM 2877 O O . SER A 1 443 ? -14.879 -9.649 -81.458 1.00 29.56 565 SER A O 1
ATOM 2880 N N . ALA A 1 444 ? -12.778 -9.476 -82.262 1.00 19.84 566 ALA A N 1
ATOM 2881 C CA . ALA A 1 444 ? -12.995 -8.188 -82.906 1.00 26.01 566 ALA A CA 1
ATOM 2882 C C . ALA A 1 444 ? -12.308 -8.184 -84.263 1.00 28.27 566 ALA A C 1
ATOM 2883 O O . ALA A 1 444 ? -11.116 -8.443 -84.353 1.00 27.37 566 ALA A O 1
ATOM 2885 N N . VAL A 1 445 ? -13.054 -7.885 -85.319 1.00 25.36 567 VAL A N 1
ATOM 2886 C CA . VAL A 1 445 ? -12.465 -7.799 -86.648 1.00 20.17 567 VAL A CA 1
ATOM 2887 C C . VAL A 1 445 ? -12.395 -6.342 -87.096 1.00 32.29 567 VAL A C 1
ATOM 2888 O O . VAL A 1 445 ? -13.411 -5.642 -87.130 1.00 37.31 567 VAL A O 1
ATOM 2892 N N . ILE A 1 446 ? -11.184 -5.890 -87.416 1.00 22.74 568 ILE A N 1
ATOM 2893 C CA . ILE A 1 446 ? -10.936 -4.494 -87.763 1.00 26.41 568 ILE A CA 1
ATOM 2894 C C . ILE A 1 446 ? -10.332 -4.365 -89.160 1.00 40.92 568 ILE A C 1
ATOM 2895 O O . ILE A 1 446 ? -9.375 -5.064 -89.497 1.00 37.16 568 ILE A O 1
ATOM 2900 N N . ASP A 1 447 ? -10.897 -3.467 -89.965 1.00 44.69 569 ASP A N 1
ATOM 2901 C CA . ASP A 1 447 ? -10.470 -3.284 -91.352 1.00 31.27 569 ASP A CA 1
ATOM 2902 C C . ASP A 1 447 ? -9.453 -2.169 -91.564 1.00 37.54 569 ASP A C 1
ATOM 2903 O O . ASP A 1 447 ? -9.240 -1.322 -90.690 1.00 41.39 569 ASP A O 1
ATOM 2908 N N . GLN A 1 448 ? -8.820 -2.206 -92.736 1.00 47.06 570 GLN A N 1
ATOM 2909 C CA . GLN A 1 448 ? -7.841 -1.208 -93.162 1.00 43.76 570 GLN A CA 1
ATOM 2910 C C . GLN A 1 448 ? -6.588 -1.198 -92.288 1.00 50.46 570 GLN A C 1
ATOM 2911 O O . GLN A 1 448 ? -5.559 -1.762 -92.662 1.00 49.48 570 GLN A O 1
ATOM 2917 N N . GLN B 1 7 ? -12.401 -7.604 -16.867 1.00 18.12 129 GLN B N 1
ATOM 2918 C CA . GLN B 1 7 ? -12.837 -6.665 -17.895 1.00 46.91 129 GLN B CA 1
ATOM 2919 C C . GLN B 1 7 ? -11.954 -6.779 -19.139 1.00 45.41 129 GLN B C 1
ATOM 2920 O O . GLN B 1 7 ? -12.294 -6.269 -20.207 1.00 40.37 129 GLN B O 1
ATOM 2926 N N . GLY B 1 8 ? -10.821 -7.457 -18.985 1.00 50.93 130 GLY B N 1
ATOM 2927 C CA . GLY B 1 8 ? -9.911 -7.721 -20.084 1.00 39.15 130 GLY B CA 1
ATOM 2928 C C . GLY B 1 8 ? -9.359 -6.494 -20.784 1.00 38.54 130 GLY B C 1
ATOM 2929 O O . GLY B 1 8 ? -9.518 -6.339 -21.994 1.00 42.11 130 GLY B O 1
ATOM 2930 N N . ARG B 1 9 ? -8.706 -5.621 -20.023 1.00 32.71 131 ARG B N 1
ATOM 2931 C CA . ARG B 1 9 ? -8.070 -4.433 -20.583 1.00 36.10 131 ARG B CA 1
ATOM 2932 C C . ARG B 1 9 ? -6.625 -4.316 -20.120 1.00 45.77 131 ARG B C 1
ATOM 2933 O O . ARG B 1 9 ? -6.137 -5.148 -19.352 1.00 36.35 131 ARG B O 1
ATOM 2941 N N . VAL B 1 10 ? -5.950 -3.269 -20.585 1.00 33.58 132 VAL B N 1
ATOM 2942 C CA . VAL B 1 10 ? -4.564 -3.025 -20.206 1.00 38.40 132 VAL B CA 1
ATOM 2943 C C . VAL B 1 10 ? -4.493 -2.604 -18.743 1.00 38.82 132 VAL B C 1
ATOM 2944 O O . VAL B 1 10 ? -5.112 -1.617 -18.345 1.00 48.62 132 VAL B O 1
ATOM 2948 N N . PHE B 1 11 ? -3.738 -3.355 -17.946 1.00 38.14 133 PHE B N 1
ATOM 2949 C CA . PHE B 1 11 ? -3.584 -3.039 -16.532 1.00 29.82 133 PHE B CA 1
ATOM 2950 C C . PHE B 1 11 ? -2.126 -3.137 -16.099 1.00 42.76 133 PHE B C 1
ATOM 2951 O O . PHE B 1 11 ? -1.776 -2.761 -14.983 1.00 47.48 133 PHE B O 1
ATOM 2959 N N . ARG B 1 12 ? -1.280 -3.649 -16.986 1.00 36.73 134 ARG B N 1
ATOM 2960 C CA . ARG B 1 12 ? 0.142 -3.780 -16.689 1.00 33.13 134 ARG B CA 1
ATOM 2961 C C . ARG B 1 12 ? 0.925 -2.581 -17.217 1.00 33.60 134 ARG B C 1
ATOM 2962 O O . ARG B 1 12 ? 1.173 -2.463 -18.419 1.00 40.36 134 ARG B O 1
ATOM 2970 N N . TYR B 1 13 ? 1.310 -1.691 -16.309 1.00 44.00 135 TYR B N 1
ATOM 2971 C CA . TYR B 1 13 ? 2.076 -0.506 -16.678 1.00 52.81 135 TYR B CA 1
ATOM 2972 C C . TYR B 1 13 ? 3.510 -0.572 -16.150 1.00 44.47 135 TYR B C 1
ATOM 2973 O O . TYR B 1 13 ? 3.821 0.018 -15.114 1.00 60.11 135 TYR B O 1
ATOM 2982 N N . PHE B 1 14 ? 4.374 -1.300 -16.854 1.00 46.24 136 PHE B N 1
ATOM 2983 C CA . PHE B 1 14 ? 5.776 -1.392 -16.465 1.00 41.47 136 PHE B CA 1
ATOM 2984 C C . PHE B 1 14 ? 6.721 -0.844 -17.535 1.00 40.32 136 PHE B C 1
ATOM 2985 O O . PHE B 1 14 ? 7.941 -0.981 -17.423 1.00 40.46 136 PHE B O 1
ATOM 2993 N N . GLY B 1 15 ? 6.146 -0.235 -18.569 1.00 34.14 137 GLY B N 1
ATOM 2994 C CA . GLY B 1 15 ? 6.914 0.293 -19.684 1.00 34.31 137 GLY B CA 1
ATOM 2995 C C . GLY B 1 15 ? 8.023 1.252 -19.297 1.00 46.71 137 GLY B C 1
ATOM 2996 O O . GLY B 1 15 ? 9.173 1.077 -19.701 1.00 55.22 137 GLY B O 1
ATOM 2997 N N . ASP B 1 16 ? 7.686 2.257 -18.496 1.00 57.61 138 ASP B N 1
ATOM 2998 C CA . ASP B 1 16 ? 8.667 3.240 -18.055 1.00 54.99 138 ASP B CA 1
ATOM 2999 C C . ASP B 1 16 ? 9.665 2.646 -17.063 1.00 47.98 138 ASP B C 1
ATOM 3000 O O . ASP B 1 16 ? 10.785 3.137 -16.929 1.00 40.26 138 ASP B O 1
ATOM 3005 N N . LYS B 1 17 ? 9.263 1.573 -16.390 1.00 34.12 139 LYS B N 1
ATOM 3006 C CA . LYS B 1 17 ? 10.102 0.944 -15.376 1.00 40.05 139 LYS B CA 1
ATOM 3007 C C . LYS B 1 17 ? 11.285 0.205 -15.999 1.00 49.46 139 LYS B C 1
ATOM 3008 O O . LYS B 1 17 ? 12.298 -0.020 -15.338 1.00 47.12 139 LYS B O 1
ATOM 3014 N N . LEU B 1 18 ? 11.159 -0.150 -17.275 1.00 47.04 140 LEU B N 1
ATOM 3015 C CA . LEU B 1 18 ? 12.105 -1.057 -17.927 1.00 36.38 140 LEU B CA 1
ATOM 3016 C C . LEU B 1 18 ? 13.512 -0.487 -18.091 1.00 31.22 140 LEU B C 1
ATOM 3017 O O . LEU B 1 18 ? 13.702 0.603 -18.638 1.00 31.85 140 LEU B O 1
ATOM 3022 N N . LEU B 1 19 ? 14.492 -1.243 -17.604 1.00 32.68 141 LEU B N 1
ATOM 3023 C CA . LEU B 1 19 ? 15.900 -0.883 -17.726 1.00 38.79 141 LEU B CA 1
ATOM 3024 C C . LEU B 1 19 ? 16.479 -1.465 -19.015 1.00 40.62 141 LEU B C 1
ATOM 3025 O O . LEU B 1 19 ? 17.232 -2.439 -18.986 1.00 38.58 141 LEU B O 1
ATOM 3030 N N . ILE B 1 20 ? 16.116 -0.864 -20.142 1.00 38.03 142 ILE B N 1
ATOM 3031 C CA . ILE B 1 20 ? 16.460 -1.400 -21.454 1.00 41.99 142 ILE B CA 1
ATOM 3032 C C . ILE B 1 20 ? 17.933 -1.165 -21.776 1.00 41.70 142 ILE B C 1
ATOM 3033 O O . ILE B 1 20 ? 18.622 -2.066 -22.252 1.00 29.25 142 ILE B O 1
ATOM 3038 N N . SER B 1 21 ? 18.406 0.050 -21.514 1.00 43.83 143 SER B N 1
ATOM 3039 C CA . SER B 1 21 ? 19.805 0.414 -21.730 1.00 37.02 143 SER B CA 1
ATOM 3040 C C . SER B 1 21 ? 20.806 -0.537 -21.066 1.00 27.44 143 SER B C 1
ATOM 3041 O O . SER B 1 21 ? 21.945 -0.654 -21.523 1.00 41.24 143 SER B O 1
ATOM 3044 N N . GLU B 1 22 ? 20.388 -1.211 -19.997 1.00 39.34 144 GLU B N 1
ATOM 3045 C CA . GLU B 1 22 ? 21.268 -2.150 -19.302 1.00 36.93 144 GLU B CA 1
ATOM 3046 C C . GLU B 1 22 ? 20.821 -3.605 -19.463 1.00 31.24 144 GLU B C 1
ATOM 3047 O O . GLU B 1 22 ? 21.138 -4.459 -18.634 1.00 25.21 144 GLU B O 1
ATOM 3053 N N . ALA B 1 23 ? 20.092 -3.882 -20.539 1.00 30.46 145 ALA B N 1
ATOM 3054 C CA . ALA B 1 23 ? 19.652 -5.242 -20.828 1.00 24.42 145 ALA B CA 1
ATOM 3055 C C . ALA B 1 23 ? 20.847 -6.160 -21.054 1.00 26.60 145 ALA B C 1
ATOM 3056 O O . ALA B 1 23 ? 21.814 -5.779 -21.716 1.00 24.28 145 ALA B O 1
ATOM 3058 N N . LYS B 1 24 ? 20.781 -7.366 -20.499 1.00 21.05 146 LYS B N 1
ATOM 3059 C CA . LYS B 1 24 ? 21.827 -8.354 -20.737 1.00 26.21 146 LYS B CA 1
ATOM 3060 C C . LYS B 1 24 ? 21.498 -9.162 -21.987 1.00 31.64 146 LYS B C 1
ATOM 3061 O O . LYS B 1 24 ? 20.495 -9.872 -22.034 1.00 32.63 146 LYS B O 1
ATOM 3067 N N . GLN B 1 25 ? 22.361 -9.067 -22.992 1.00 34.38 147 GLN B N 1
ATOM 3068 C CA . GLN B 1 25 ? 22.057 -9.618 -24.307 1.00 20.93 147 GLN B CA 1
ATOM 3069 C C . GLN B 1 25 ? 22.925 -10.812 -24.668 1.00 27.71 147 GLN B C 1
ATOM 3070 O O . GLN B 1 25 ? 24.121 -10.833 -24.383 1.00 30.01 147 GLN B O 1
ATOM 3076 N N . SER B 1 26 ? 22.312 -11.802 -25.310 1.00 29.19 148 SER B N 1
ATOM 3077 C CA . SER B 1 26 ? 23.051 -12.954 -25.803 1.00 22.36 148 SER B CA 1
ATOM 3078 C C . SER B 1 26 ? 22.482 -13.436 -27.132 1.00 32.03 148 SER B C 1
ATOM 3079 O O . SER B 1 26 ? 21.360 -13.094 -27.502 1.00 33.93 148 SER B O 1
ATOM 3082 N N . PHE B 1 27 ? 23.268 -14.234 -27.843 1.00 18.69 149 PHE B N 1
ATOM 3083 C CA . PHE B 1 27 ? 22.817 -14.865 -29.073 1.00 24.68 149 PHE B CA 1
ATOM 3084 C C . PHE B 1 27 ? 23.224 -16.325 -29.024 1.00 21.31 149 PHE B C 1
ATOM 3085 O O . PHE B 1 27 ? 24.328 -16.653 -28.589 1.00 31.00 149 PHE B O 1
ATOM 3093 N N . THR B 1 28 ? 22.340 -17.202 -29.484 1.00 25.86 150 THR B N 1
ATOM 3094 C CA . THR B 1 28 ? 22.644 -18.626 -29.497 1.00 25.93 150 THR B CA 1
ATOM 3095 C C . THR B 1 28 ? 22.530 -19.185 -30.904 1.00 25.40 150 THR B C 1
ATOM 3096 O O . THR B 1 28 ? 21.438 -19.260 -31.463 1.00 24.75 150 THR B O 1
ATOM 3100 N N . ARG B 1 29 ? 23.662 -19.582 -31.471 1.00 21.27 151 ARG B N 1
ATOM 3101 C CA . ARG B 1 29 ? 23.675 -20.142 -32.813 1.00 17.56 151 ARG B CA 1
ATOM 3102 C C . ARG B 1 29 ? 22.949 -21.478 -32.853 1.00 27.62 151 ARG B C 1
ATOM 3103 O O . ARG B 1 29 ? 22.964 -22.237 -31.882 1.00 29.96 151 ARG B O 1
ATOM 3111 N N . VAL B 1 30 ? 22.311 -21.754 -33.984 1.00 28.07 152 VAL B N 1
ATOM 3112 C CA . VAL B 1 30 ? 21.716 -23.059 -34.233 1.00 22.10 152 VAL B CA 1
ATOM 3113 C C . VAL B 1 30 ? 22.304 -23.630 -35.518 1.00 24.65 152 VAL B C 1
ATOM 3114 O O . VAL B 1 30 ? 22.738 -22.878 -36.395 1.00 23.99 152 VAL B O 1
ATOM 3118 N N . GLY B 1 31 ? 22.329 -24.955 -35.626 1.00 28.40 153 GLY B N 1
ATOM 3119 C CA . GLY B 1 31 ? 22.890 -25.608 -36.795 1.00 26.34 153 GLY B CA 1
ATOM 3120 C C . GLY B 1 31 ? 21.898 -25.731 -37.934 1.00 40.30 153 GLY B C 1
ATOM 3121 O O . GLY B 1 31 ? 22.162 -26.406 -38.931 1.00 50.56 153 GLY B O 1
ATOM 3122 N N . GLU B 1 32 ? 20.753 -25.075 -37.784 1.00 25.31 154 GLU B N 1
ATOM 3123 C CA . GLU B 1 32 ? 19.709 -25.103 -38.797 1.00 28.49 154 GLU B CA 1
ATOM 3124 C C . GLU B 1 32 ? 19.789 -23.878 -39.697 1.00 35.62 154 GLU B C 1
ATOM 3125 O O . GLU B 1 32 ? 20.418 -22.881 -39.347 1.00 31.10 154 GLU B O 1
ATOM 3131 N N . ASN B 1 33 ? 19.132 -23.949 -40.849 1.00 40.16 155 ASN B N 1
ATOM 3132 C CA . ASN B 1 33 ? 19.025 -22.791 -41.724 1.00 43.88 155 ASN B CA 1
ATOM 3133 C C . ASN B 1 33 ? 17.639 -22.158 -41.648 1.00 30.70 155 ASN B C 1
ATOM 3134 O O . ASN B 1 33 ? 16.631 -22.813 -41.918 1.00 29.67 155 ASN B O 1
ATOM 3139 N N . ASN B 1 34 ? 17.608 -20.886 -41.262 1.00 16.52 156 ASN B N 1
ATOM 3140 C CA . ASN B 1 34 ? 16.401 -20.064 -41.325 1.00 16.29 156 ASN B CA 1
ATOM 3141 C C . ASN B 1 34 ? 15.282 -20.435 -40.355 1.00 16.85 156 ASN B C 1
ATOM 3142 O O . ASN B 1 34 ? 14.271 -21.017 -40.750 1.00 19.91 156 ASN B O 1
ATOM 3147 N N . LEU B 1 35 ? 15.484 -20.109 -39.082 1.00 17.48 157 LEU B N 1
ATOM 3148 C CA . LEU B 1 35 ? 14.399 -20.108 -38.111 1.00 14.57 157 LEU B CA 1
ATOM 3149 C C . LEU B 1 35 ? 13.275 -19.231 -38.646 1.00 19.48 157 LEU B C 1
ATOM 3150 O O . LEU B 1 35 ? 13.518 -18.112 -39.100 1.00 26.08 157 LEU B O 1
ATOM 3155 N N . THR B 1 36 ? 12.047 -19.737 -38.601 1.00 13.94 158 THR B N 1
ATOM 3156 C CA . THR B 1 36 ? 10.910 -18.998 -39.137 1.00 20.54 158 THR B CA 1
ATOM 3157 C C . THR B 1 36 ? 9.978 -18.550 -38.023 1.00 21.52 158 THR B C 1
ATOM 3158 O O . THR B 1 36 ? 9.233 -17.582 -38.173 1.00 19.75 158 THR B O 1
ATOM 3162 N N . CYS B 1 37 ? 10.032 -19.255 -36.901 1.00 13.32 159 CYS B N 1
ATOM 3163 C CA . CYS B 1 37 ? 9.139 -18.961 -35.793 1.00 9.25 159 CYS B CA 1
ATOM 3164 C C . CYS B 1 37 ? 9.660 -19.509 -34.473 1.00 11.73 159 CYS B C 1
ATOM 3165 O O . CYS B 1 37 ? 10.365 -20.521 -34.435 1.00 13.01 159 CYS B O 1
ATOM 3168 N N . ILE B 1 38 ? 9.301 -18.823 -33.394 1.00 15.07 160 ILE B N 1
ATOM 3169 C CA . ILE B 1 38 ? 9.584 -19.295 -32.049 1.00 17.71 160 ILE B CA 1
ATOM 3170 C C . ILE B 1 38 ? 8.329 -19.169 -31.193 1.00 12.87 160 ILE B C 1
ATOM 3171 O O . ILE B 1 38 ? 7.607 -18.177 -31.283 1.00 14.10 160 ILE B O 1
ATOM 3176 N N . SER B 1 39 ? 8.059 -20.184 -30.381 1.00 11.51 161 SER B N 1
ATOM 3177 C CA . SER B 1 39 ? 6.929 -20.139 -29.465 1.00 20.76 161 SER B CA 1
ATOM 3178 C C . SER B 1 39 ? 7.401 -20.465 -28.060 1.00 26.46 161 SER B C 1
ATOM 3179 O O . SER B 1 39 ? 8.018 -21.505 -27.832 1.00 17.09 161 SER B O 1
ATOM 3182 N N . CYS B 1 40 ? 7.089 -19.587 -27.115 1.00 23.49 162 CYS B N 1
ATOM 3183 C CA . CYS B 1 40 ? 7.494 -19.807 -25.737 1.00 30.92 162 CYS B CA 1
ATOM 3184 C C . CYS B 1 40 ? 6.330 -20.249 -24.868 1.00 31.65 162 CYS B C 1
ATOM 3185 O O . CYS B 1 40 ? 5.218 -19.740 -24.994 1.00 32.23 162 CYS B O 1
ATOM 3188 N N . PHE B 1 41 ? 6.601 -21.203 -23.985 1.00 25.16 163 PHE B N 1
ATOM 3189 C CA . PHE B 1 41 ? 5.616 -21.639 -23.012 1.00 31.39 163 PHE B CA 1
ATOM 3190 C C . PHE B 1 41 ? 5.927 -21.080 -21.634 1.00 31.83 163 PHE B C 1
ATOM 3191 O O . PHE B 1 41 ? 7.068 -21.127 -21.178 1.00 28.73 163 PHE B O 1
ATOM 3199 N N . GLN B 1 42 ? 4.905 -20.548 -20.977 1.00 33.93 164 GLN B N 1
ATOM 3200 C CA . GLN B 1 42 ? 5.056 -20.046 -19.623 1.00 39.73 164 GLN B CA 1
ATOM 3201 C C . GLN B 1 42 ? 3.908 -20.561 -18.772 1.00 34.91 164 GLN B C 1
ATOM 3202 O O . GLN B 1 42 ? 2.749 -20.254 -19.039 1.00 35.21 164 GLN B O 1
ATOM 3208 N N . PRO B 1 43 ? 4.236 -21.357 -17.744 1.00 50.11 165 PRO B N 1
ATOM 3209 C CA . PRO B 1 43 ? 3.297 -21.808 -16.713 1.00 56.82 165 PRO B CA 1
ATOM 3210 C C . PRO B 1 43 ? 2.506 -20.653 -16.103 1.00 39.69 165 PRO B C 1
ATOM 3211 O O . PRO B 1 43 ? 1.285 -20.637 -16.254 1.00 33.06 165 PRO B O 1
ATOM 3215 N N . ARG B 1 62 ? 9.241 -23.800 -14.773 1.00 14.83 184 ARG B N 1
ATOM 3216 C CA . ARG B 1 62 ? 9.972 -24.331 -15.918 1.00 35.04 184 ARG B CA 1
ATOM 3217 C C . ARG B 1 62 ? 9.441 -23.756 -17.230 1.00 37.53 184 ARG B C 1
ATOM 3218 O O . ARG B 1 62 ? 8.298 -24.004 -17.609 1.00 28.54 184 ARG B O 1
ATOM 3226 N N . LEU B 1 63 ? 10.276 -22.986 -17.918 1.00 26.52 185 LEU B N 1
ATOM 3227 C CA . LEU B 1 63 ? 9.872 -22.304 -19.142 1.00 31.97 185 LEU B CA 1
ATOM 3228 C C . LEU B 1 63 ? 10.490 -22.962 -20.373 1.00 38.71 185 LEU B C 1
ATOM 3229 O O . LEU B 1 63 ? 11.645 -23.391 -20.346 1.00 24.46 185 LEU B O 1
ATOM 3234 N N . PHE B 1 64 ? 9.716 -23.040 -21.451 1.00 33.16 186 PHE B N 1
ATOM 3235 C CA . PHE B 1 64 ? 10.186 -23.680 -22.671 1.00 22.72 186 PHE B CA 1
ATOM 3236 C C . PHE B 1 64 ? 10.054 -22.781 -23.894 1.00 33.98 186 PHE B C 1
ATOM 3237 O O . PHE B 1 64 ? 9.211 -21.885 -23.933 1.00 20.88 186 PHE B O 1
ATOM 3245 N N . ALA B 1 65 ? 10.899 -23.029 -24.889 1.00 26.40 187 ALA B N 1
ATOM 3246 C CA . ALA B 1 65 ? 10.786 -22.362 -26.179 1.00 17.25 187 ALA B CA 1
ATOM 3247 C C . ALA B 1 65 ? 10.828 -23.413 -27.275 1.00 26.45 187 ALA B C 1
ATOM 3248 O O . ALA B 1 65 ? 11.492 -24.434 -27.132 1.00 19.43 187 ALA B O 1
ATOM 3250 N N . TYR B 1 66 ? 10.100 -23.183 -28.360 1.00 24.16 188 TYR B N 1
ATOM 3251 C CA . TYR B 1 66 ? 10.153 -24.095 -29.494 1.00 16.61 188 TYR B CA 1
ATOM 3252 C C . TYR B 1 66 ? 10.430 -23.321 -30.773 1.00 25.77 188 TYR B C 1
ATOM 3253 O O . TYR B 1 66 ? 9.788 -22.310 -31.047 1.00 21.47 188 TYR B O 1
ATOM 3262 N N . THR B 1 67 ? 11.384 -23.809 -31.558 1.00 20.73 189 THR B N 1
ATOM 3263 C CA . THR B 1 67 ? 11.754 -23.144 -32.798 1.00 21.75 189 THR B CA 1
ATOM 3264 C C . THR B 1 67 ? 11.537 -24.064 -33.987 1.00 18.54 189 THR B C 1
ATOM 3265 O O . THR B 1 67 ? 11.737 -25.272 -33.892 1.00 21.70 189 THR B O 1
ATOM 3269 N N . VAL B 1 68 ? 11.124 -23.482 -35.106 1.00 20.23 190 VAL B N 1
ATOM 3270 C CA . VAL B 1 68 ? 10.948 -24.242 -36.333 1.00 15.19 190 VAL B CA 1
ATOM 3271 C C . VAL B 1 68 ? 11.738 -23.586 -37.453 1.00 19.21 190 VAL B C 1
ATOM 3272 O O . VAL B 1 68 ? 11.995 -22.382 -37.421 1.00 16.91 190 VAL B O 1
ATOM 3276 N N . SER B 1 69 ? 12.129 -24.384 -38.439 1.00 21.88 191 SER B N 1
ATOM 3277 C CA . SER B 1 69 ? 12.999 -23.896 -39.498 1.00 30.00 191 SER B CA 1
ATOM 3278 C C . SER B 1 69 ? 12.581 -24.421 -40.862 1.00 19.57 191 SER B C 1
ATOM 3279 O O . SER B 1 69 ? 11.870 -25.422 -40.963 1.00 24.04 191 SER B O 1
ATOM 3282 N N . LYS B 1 70 ? 13.033 -23.733 -41.905 1.00 17.02 192 LYS B N 1
ATOM 3283 C CA . LYS B 1 70 ? 12.851 -24.192 -43.274 1.00 35.42 192 LYS B CA 1
ATOM 3284 C C . LYS B 1 70 ? 13.554 -25.534 -43.488 1.00 30.73 192 LYS B C 1
ATOM 3285 O O . LYS B 1 70 ? 13.167 -26.317 -44.354 1.00 34.71 192 LYS B O 1
ATOM 3291 N N . ASP B 1 71 ? 14.583 -25.789 -42.681 1.00 40.07 193 ASP B N 1
ATOM 3292 C CA . ASP B 1 71 ? 15.313 -27.056 -42.694 1.00 43.77 193 ASP B CA 1
ATOM 3293 C C . ASP B 1 71 ? 14.503 -28.226 -42.126 1.00 38.80 193 ASP B C 1
ATOM 3294 O O . ASP B 1 71 ? 15.041 -29.322 -41.947 1.00 36.47 193 ASP B O 1
ATOM 3299 N N . LEU B 1 72 ? 13.236 -27.969 -41.798 1.00 33.64 194 LEU B N 1
ATOM 3300 C CA . LEU B 1 72 ? 12.294 -28.997 -41.335 1.00 31.50 194 LEU B CA 1
ATOM 3301 C C . LEU B 1 72 ? 12.558 -29.443 -39.900 1.00 27.83 194 LEU B C 1
ATOM 3302 O O . LEU B 1 72 ? 12.107 -30.506 -39.481 1.00 31.58 194 LEU B O 1
ATOM 3307 N N . GLN B 1 73 ? 13.291 -28.629 -39.149 1.00 31.72 195 GLN B N 1
ATOM 3308 C CA . GLN B 1 73 ? 13.619 -28.978 -37.773 1.00 29.42 195 GLN B CA 1
ATOM 3309 C C . GLN B 1 73 ? 12.755 -28.251 -36.746 1.00 28.76 195 GLN B C 1
ATOM 3310 O O . GLN B 1 73 ? 12.548 -27.039 -36.826 1.00 31.50 195 GLN B O 1
ATOM 3316 N N . LEU B 1 74 ? 12.257 -29.014 -35.781 1.00 23.01 196 LEU B N 1
ATOM 3317 C CA . LEU B 1 74 ? 11.574 -28.473 -34.617 1.00 26.54 196 LEU B CA 1
ATOM 3318 C C . LEU B 1 74 ? 12.490 -28.707 -33.431 1.00 21.95 196 LEU B C 1
ATOM 3319 O O . LEU B 1 74 ? 13.004 -29.805 -33.255 1.00 25.88 196 LEU B O 1
ATOM 3324 N N . THR B 1 75 ? 12.702 -27.681 -32.617 1.00 17.83 197 THR B N 1
ATOM 3325 C CA . THR B 1 75 ? 13.664 -27.784 -31.527 1.00 23.17 197 THR B CA 1
ATOM 3326 C C . THR B 1 75 ? 13.115 -27.200 -30.230 1.00 25.07 197 THR B C 1
ATOM 3327 O O . THR B 1 75 ? 12.446 -26.168 -30.236 1.00 22.18 197 THR B O 1
ATOM 3331 N N . LYS B 1 76 ? 13.409 -27.870 -29.121 1.00 20.38 198 LYS B N 1
ATOM 3332 C CA . LYS B 1 76 ? 12.918 -27.467 -27.811 1.00 17.43 198 LYS B CA 1
ATOM 3333 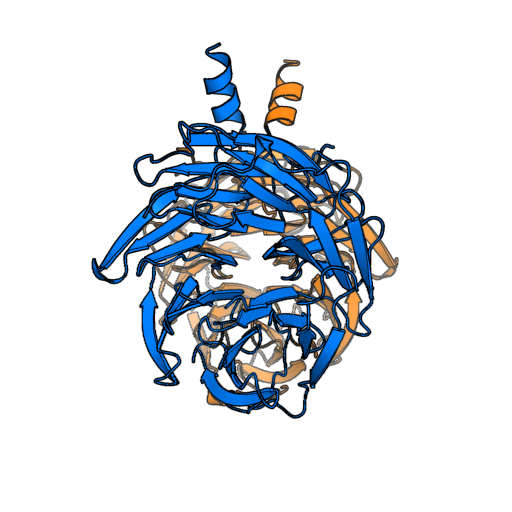C C . LYS B 1 76 ? 14.058 -26.975 -26.929 1.00 19.71 198 LYS B C 1
ATOM 3334 O O . LYS B 1 76 ? 15.096 -27.626 -26.811 1.00 23.76 198 LYS B O 1
ATOM 3340 N N . TYR B 1 77 ? 13.848 -25.825 -26.301 1.00 18.22 199 TYR B N 1
ATOM 3341 C CA . TYR B 1 77 ? 14.838 -25.248 -25.410 1.00 18.81 199 TYR B CA 1
ATOM 3342 C C . TYR B 1 77 ? 14.262 -25.014 -24.026 1.00 28.23 199 TYR B C 1
ATOM 3343 O O . TYR B 1 77 ? 13.079 -24.696 -23.874 1.00 31.44 199 TYR B O 1
ATOM 3352 N N . ASP B 1 78 ? 15.118 -25.169 -23.023 1.00 31.02 200 ASP B N 1
ATOM 3353 C CA . ASP B 1 78 ? 14.807 -24.752 -21.669 1.00 26.67 200 ASP B CA 1
ATOM 3354 C C . ASP B 1 78 ? 15.329 -23.329 -21.515 1.00 24.63 200 ASP B C 1
ATOM 3355 O O . ASP B 1 78 ? 16.513 -23.069 -21.745 1.00 23.41 200 ASP B O 1
ATOM 3360 N N . ILE B 1 79 ? 14.446 -22.411 -21.130 1.00 17.37 201 ILE B N 1
ATOM 3361 C CA . ILE B 1 79 ? 14.801 -20.997 -21.044 1.00 19.88 201 ILE B CA 1
ATOM 3362 C C . ILE B 1 79 ? 14.559 -20.399 -19.657 1.00 26.56 201 ILE B C 1
ATOM 3363 O O . ILE B 1 79 ? 14.650 -19.182 -19.476 1.00 23.09 201 ILE B O 1
ATOM 3368 N N . THR B 1 80 ? 14.248 -21.254 -18.685 1.00 32.16 202 THR B N 1
ATOM 3369 C CA . THR B 1 80 ? 13.879 -20.796 -17.343 1.00 37.38 202 THR B CA 1
ATOM 3370 C C . THR B 1 80 ? 14.994 -20.035 -16.629 1.00 31.57 202 THR B C 1
ATOM 3371 O O . THR B 1 80 ? 14.728 -19.110 -15.860 1.00 36.32 202 THR B O 1
ATOM 3375 N N . ASP B 1 81 ? 16.237 -20.424 -16.887 1.00 31.07 203 ASP B N 1
ATOM 3376 C CA . ASP B 1 81 ? 17.380 -19.745 -16.292 1.00 31.90 203 ASP B CA 1
ATOM 3377 C C . ASP B 1 81 ? 17.742 -18.507 -17.108 1.00 40.56 203 ASP B C 1
ATOM 3378 O O . ASP B 1 81 ? 18.398 -18.611 -18.144 1.00 41.36 203 ASP B O 1
ATOM 3383 N N . PHE B 1 82 ? 17.305 -17.340 -16.640 1.00 27.90 204 PHE B N 1
ATOM 3384 C CA . PHE B 1 82 ? 17.558 -16.085 -17.343 1.00 33.28 204 PHE B CA 1
ATOM 3385 C C . PHE B 1 82 ? 19.039 -15.719 -17.316 1.00 36.23 204 PHE B C 1
ATOM 3386 O O . PHE B 1 82 ? 19.492 -14.860 -18.072 1.00 39.95 204 PHE B O 1
ATOM 3394 N N . SER B 1 83 ? 19.787 -16.378 -16.439 1.00 47.48 205 SER B N 1
ATOM 3395 C CA . SER B 1 83 ? 21.215 -16.125 -16.299 1.00 55.72 205 SER B CA 1
ATOM 3396 C C . SER B 1 83 ? 22.010 -16.804 -17.409 1.00 45.06 205 SER B C 1
ATOM 3397 O O . SER B 1 83 ? 23.083 -16.338 -17.791 1.00 47.34 205 SER B O 1
ATOM 3400 N N . LYS B 1 84 ? 21.474 -17.906 -17.926 1.00 40.96 206 LYS B N 1
ATOM 3401 C CA . LYS B 1 84 ? 22.157 -18.678 -18.957 1.00 41.77 206 LYS B CA 1
ATOM 3402 C C . LYS B 1 84 ? 21.374 -18.698 -20.270 1.00 43.75 206 LYS B C 1
ATOM 3403 O O . LYS B 1 84 ? 20.162 -18.480 -20.285 1.00 38.77 206 LYS B O 1
ATOM 3409 N N . ARG B 1 85 ? 22.076 -18.958 -21.369 1.00 41.65 207 ARG B N 1
ATOM 3410 C CA . ARG B 1 85 ? 21.457 -19.022 -22.690 1.00 37.14 207 ARG B CA 1
ATOM 3411 C C . ARG B 1 85 ? 20.480 -20.197 -22.813 1.00 38.52 207 ARG B C 1
ATOM 3412 O O . ARG B 1 85 ? 20.514 -21.114 -21.991 1.00 45.66 207 ARG B O 1
ATOM 3420 N N . PRO B 1 86 ? 19.597 -20.166 -23.834 1.00 33.59 208 PRO B N 1
ATOM 3421 C CA . PRO B 1 86 ? 18.650 -21.262 -24.077 1.00 29.70 208 PRO B CA 1
ATOM 3422 C C . PRO B 1 86 ? 19.309 -22.637 -24.129 1.00 25.23 208 PRO B C 1
ATOM 3423 O O . PRO B 1 86 ? 20.260 -22.841 -24.881 1.00 33.24 208 PRO B O 1
ATOM 3427 N N . LYS B 1 87 ? 18.799 -23.567 -23.327 1.00 24.39 209 LYS B N 1
ATOM 3428 C CA . LYS B 1 87 ? 19.372 -24.906 -23.228 1.00 26.14 209 LYS B CA 1
ATOM 3429 C C . LYS B 1 87 ? 18.668 -25.900 -24.151 1.00 23.07 209 LYS B C 1
ATOM 3430 O O . LYS B 1 87 ? 17.494 -26.219 -23.952 1.00 22.78 209 LYS B O 1
ATOM 3436 N N . LYS B 1 88 ? 19.393 -26.390 -25.154 1.00 30.34 210 LYS B N 1
ATOM 3437 C CA . LYS B 1 88 ? 18.839 -27.344 -26.114 1.00 27.63 210 LYS B CA 1
ATOM 3438 C C . LYS B 1 88 ? 18.524 -28.691 -25.466 1.00 26.51 210 LYS B C 1
ATOM 3439 O O . LYS B 1 88 ? 19.389 -29.307 -24.846 1.00 48.43 210 LYS B O 1
ATOM 3445 N N . LEU B 1 89 ? 17.281 -29.143 -25.613 1.00 36.62 211 LEU B N 1
ATOM 3446 C CA . LEU B 1 89 ? 16.835 -30.375 -24.971 1.00 31.20 211 LEU B CA 1
ATOM 3447 C C . LEU B 1 89 ? 16.616 -31.508 -25.970 1.00 34.83 211 LEU B C 1
ATOM 3448 O O . LEU B 1 89 ? 17.150 -32.603 -25.807 1.00 39.41 211 LEU B O 1
ATOM 3453 N N . LYS B 1 90 ? 15.840 -31.226 -27.012 1.00 31.32 212 LYS B N 1
ATOM 3454 C CA . LYS B 1 90 ? 15.390 -32.248 -27.951 1.00 30.88 212 LYS B CA 1
ATOM 3455 C C . LYS B 1 90 ? 15.052 -31.619 -29.292 1.00 29.92 212 LYS B C 1
ATOM 3456 O O . LYS B 1 90 ? 14.687 -30.446 -29.362 1.00 23.74 212 LYS B O 1
ATOM 3462 N N . TYR B 1 91 ? 15.177 -32.398 -30.360 1.00 28.24 213 TYR B N 1
ATOM 3463 C CA . TYR B 1 91 ? 14.781 -31.928 -31.680 1.00 24.41 213 TYR B CA 1
ATOM 3464 C C . TYR B 1 91 ? 14.111 -33.042 -32.478 1.00 34.43 213 TYR B C 1
ATOM 3465 O O . TYR B 1 91 ? 14.265 -34.223 -32.167 1.00 35.66 213 TYR B O 1
ATOM 3474 N N . ALA B 1 92 ? 13.371 -32.651 -33.507 1.00 30.13 214 ALA B N 1
ATOM 3475 C CA . ALA B 1 92 ? 12.747 -33.589 -34.422 1.00 20.10 214 ALA B CA 1
ATOM 3476 C C . ALA B 1 92 ? 12.909 -33.020 -35.821 1.00 31.95 214 ALA B C 1
ATOM 3477 O O . ALA B 1 92 ? 12.551 -31.870 -36.074 1.00 27.85 214 ALA B O 1
ATOM 3479 N N . LYS B 1 93 ? 13.456 -33.818 -36.730 1.00 28.23 215 LYS B N 1
ATOM 3480 C CA . LYS B 1 93 ? 13.681 -33.350 -38.089 1.00 24.78 215 LYS B CA 1
ATOM 3481 C C . LYS B 1 93 ? 12.866 -34.143 -39.099 1.00 29.74 215 LYS B C 1
ATOM 3482 O O . LYS B 1 93 ? 12.728 -35.362 -38.984 1.00 37.29 215 LYS B O 1
ATOM 3488 N N . GLY B 1 94 ? 12.324 -33.440 -40.086 1.00 34.37 216 GLY B N 1
ATOM 3489 C CA . GLY B 1 94 ? 11.535 -34.064 -41.131 1.00 24.13 216 GLY B CA 1
ATOM 3490 C C . GLY B 1 94 ? 12.367 -34.215 -42.388 1.00 25.24 216 GLY B C 1
ATOM 3491 O O . GLY B 1 94 ? 13.579 -33.991 -42.366 1.00 30.25 216 GLY B O 1
ATOM 3492 N N . GLY B 1 95 ? 11.725 -34.600 -43.487 1.00 40.13 217 GLY B N 1
ATOM 3493 C CA . GLY B 1 95 ? 12.427 -34.757 -44.748 1.00 33.54 217 GLY B CA 1
ATOM 3494 C C . GLY B 1 95 ? 11.637 -35.516 -45.796 1.00 35.16 217 GLY B C 1
ATOM 3495 O O . GLY B 1 95 ? 10.473 -35.849 -45.580 1.00 34.26 217 GLY B O 1
ATOM 3496 N N . ALA B 1 96 ? 12.280 -35.778 -46.933 1.00 35.74 218 ALA B N 1
ATOM 3497 C CA . ALA B 1 96 ? 11.645 -36.408 -48.092 1.00 42.18 218 ALA B CA 1
ATOM 3498 C C . ALA B 1 96 ? 10.895 -37.687 -47.732 1.00 48.55 218 ALA B C 1
ATOM 3499 O O . ALA B 1 96 ? 9.869 -38.007 -48.331 1.00 50.38 218 ALA B O 1
ATOM 3501 N N . LYS B 1 97 ? 11.457 -38.420 -46.775 1.00 38.41 219 LYS B N 1
ATOM 3502 C CA . LYS B 1 97 ? 10.794 -39.510 -46.066 1.00 37.87 219 LYS B CA 1
ATOM 3503 C C . LYS B 1 97 ? 9.275 -39.367 -45.978 1.00 42.70 219 LYS B C 1
ATOM 3504 O O . LYS B 1 97 ? 8.537 -40.336 -46.161 1.00 51.56 219 LYS B O 1
ATOM 3510 N N . TYR B 1 98 ? 8.817 -38.150 -45.707 1.00 44.76 220 TYR B N 1
ATOM 3511 C CA . TYR B 1 98 ? 7.444 -37.926 -45.276 1.00 33.29 220 TYR B CA 1
ATOM 3512 C C . TYR B 1 98 ? 6.481 -37.484 -46.381 1.00 33.49 220 TYR B C 1
ATOM 3513 O O . TYR B 1 98 ? 5.333 -37.150 -46.096 1.00 30.49 220 TYR B O 1
ATOM 3522 N N . ILE B 1 99 ? 6.936 -37.478 -47.631 1.00 31.52 221 ILE B N 1
ATOM 3523 C CA . ILE B 1 99 ? 6.052 -37.113 -48.735 1.00 42.78 221 ILE B CA 1
ATOM 3524 C C . ILE B 1 99 ? 4.970 -38.177 -48.882 1.00 41.17 221 ILE B C 1
ATOM 3525 O O . ILE B 1 99 ? 5.275 -39.366 -48.967 1.00 50.08 221 ILE B O 1
ATOM 3530 N N . PRO B 1 100 ? 3.695 -37.750 -48.900 1.00 48.26 222 PRO B N 1
ATOM 3531 C CA . PRO B 1 100 ? 2.560 -38.680 -48.931 1.00 43.65 222 PRO B CA 1
ATOM 3532 C C . PRO B 1 100 ? 2.376 -39.356 -50.286 1.00 47.33 222 PRO B C 1
ATOM 3533 O O . PRO B 1 100 ? 3.348 -39.506 -51.029 1.00 59.45 222 PRO B O 1
ATOM 3537 N N . ASN B 1 108 ? -2.675 -37.103 -46.830 1.00 57.15 230 ASN B N 1
ATOM 3538 C CA . ASN B 1 108 ? -1.604 -36.225 -46.374 1.00 54.40 230 ASN B CA 1
ATOM 3539 C C . ASN B 1 108 ? -1.502 -36.231 -44.850 1.00 45.36 230 ASN B C 1
ATOM 3540 O O . ASN B 1 108 ? -1.817 -35.240 -44.190 1.00 50.20 230 ASN B O 1
ATOM 3545 N N . THR B 1 109 ? -1.022 -37.346 -44.303 1.00 44.59 231 THR B N 1
ATOM 3546 C CA . THR B 1 109 ? -1.067 -37.576 -42.861 1.00 33.08 231 THR B CA 1
ATOM 3547 C C . THR B 1 109 ? 0.180 -38.249 -42.298 1.00 38.23 231 THR B C 1
ATOM 3548 O O . THR B 1 109 ? 0.152 -38.748 -41.175 1.00 43.95 231 THR B O 1
ATOM 3552 N N . THR B 1 110 ? 1.256 -38.306 -43.077 1.00 33.37 232 THR B N 1
ATOM 3553 C CA . THR B 1 110 ? 2.520 -38.806 -42.543 1.00 30.55 232 THR B CA 1
ATOM 3554 C C . THR B 1 110 ? 2.915 -37.994 -41.315 1.00 35.09 232 THR B C 1
ATOM 3555 O O . THR B 1 110 ? 2.594 -36.812 -41.220 1.00 34.95 232 THR B O 1
ATOM 3559 N N . GLU B 1 111 ? 3.627 -38.622 -40.385 1.00 45.17 233 GLU B N 1
ATOM 3560 C CA . GLU B 1 111 ? 3.978 -37.959 -39.136 1.00 40.39 233 GLU B CA 1
ATOM 3561 C C . GLU B 1 111 ? 5.326 -37.259 -39.231 1.00 42.06 233 GLU B C 1
ATOM 3562 O O . GLU B 1 111 ? 6.238 -37.521 -38.444 1.00 50.42 233 GLU B O 1
ATOM 3568 N N . GLY B 1 112 ? 5.436 -36.363 -40.206 1.00 45.33 234 GLY B N 1
ATOM 3569 C CA . GLY B 1 112 ? 6.625 -35.555 -40.380 1.00 35.77 234 GLY B CA 1
ATOM 3570 C C . GLY B 1 112 ? 6.408 -34.449 -41.391 1.00 30.08 234 GLY B C 1
ATOM 3571 O O . GLY B 1 112 ? 5.541 -34.546 -42.261 1.00 43.40 234 GLY B O 1
ATOM 3572 N N . HIS B 1 113 ? 7.197 -33.389 -41.273 1.00 27.28 235 HIS B N 1
ATOM 3573 C CA . HIS B 1 113 ? 7.134 -32.287 -42.222 1.00 26.25 235 HIS B CA 1
ATOM 3574 C C . HIS B 1 113 ? 8.088 -32.574 -43.380 1.00 25.95 235 HIS B C 1
ATOM 3575 O O . HIS B 1 113 ? 9.179 -33.109 -43.169 1.00 35.01 235 HIS B O 1
ATOM 3582 N N . TYR B 1 114 ? 7.677 -32.227 -44.597 1.00 25.49 236 TYR B N 1
ATOM 3583 C CA . TYR B 1 114 ? 8.500 -32.482 -45.777 1.00 27.59 236 TYR B CA 1
ATOM 3584 C C . TYR B 1 114 ? 8.715 -31.225 -46.617 1.00 29.21 236 TYR B C 1
ATOM 3585 O O . TYR B 1 114 ? 9.478 -31.234 -47.582 1.00 31.23 236 TYR B O 1
ATOM 3594 N N . ASP B 1 115 ? 8.032 -30.148 -46.247 1.00 29.14 237 ASP B N 1
ATOM 3595 C CA . ASP B 1 115 ? 8.325 -28.837 -46.810 1.00 26.38 237 ASP B CA 1
ATOM 3596 C C . ASP B 1 115 ? 8.298 -27.797 -45.693 1.00 36.92 237 ASP B C 1
ATOM 3597 O O . ASP B 1 115 ? 7.748 -28.056 -44.619 1.00 27.82 237 ASP B O 1
ATOM 3602 N N . GLU B 1 116 ? 8.908 -26.641 -45.959 1.00 31.61 238 GLU B N 1
ATOM 3603 C CA . GLU B 1 116 ? 9.166 -25.586 -44.968 1.00 18.45 238 GLU B CA 1
ATOM 3604 C C . GLU B 1 116 ? 8.137 -25.421 -43.844 1.00 23.49 238 GLU B C 1
ATOM 3605 O O . GLU B 1 116 ? 6.953 -25.196 -44.101 1.00 23.34 238 GLU B O 1
ATOM 3611 N N . ILE B 1 117 ? 8.598 -25.532 -42.601 1.00 17.99 239 ILE B N 1
ATOM 3612 C CA . ILE B 1 117 ? 7.753 -25.233 -41.449 1.00 24.14 239 ILE B CA 1
AT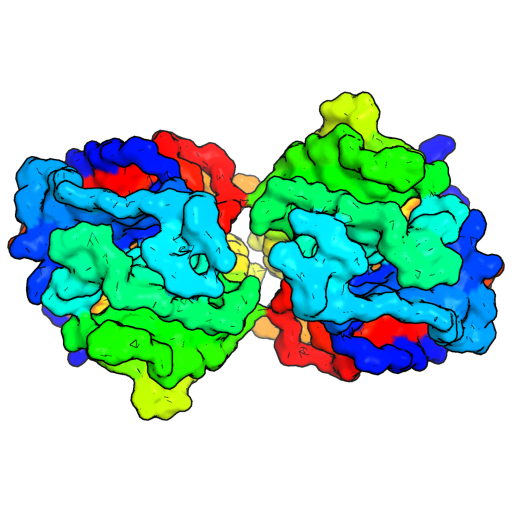OM 3613 C C . ILE B 1 117 ? 7.748 -23.724 -41.219 1.00 23.42 239 ILE B C 1
ATOM 3614 O O . ILE B 1 117 ? 8.805 -23.105 -41.079 1.00 13.86 239 ILE B O 1
ATOM 3619 N N . LEU B 1 118 ? 6.558 -23.134 -41.190 1.00 16.98 240 LEU B N 1
ATOM 3620 C CA . LEU B 1 118 ? 6.432 -21.682 -41.164 1.00 15.23 240 LEU B CA 1
ATOM 3621 C C . LEU B 1 118 ? 6.045 -21.115 -39.800 1.00 21.79 240 LEU B C 1
ATOM 3622 O O . LEU B 1 118 ? 6.228 -19.922 -39.544 1.00 22.05 240 LEU B O 1
ATOM 3627 N N . THR B 1 119 ? 5.522 -21.971 -38.928 1.00 12.30 241 THR B N 1
ATOM 3628 C CA . THR B 1 119 ? 4.950 -21.509 -37.670 1.00 11.25 241 THR B CA 1
ATOM 3629 C C . THR B 1 119 ? 4.879 -22.601 -36.610 1.00 14.12 241 THR B C 1
ATOM 3630 O O . THR B 1 119 ? 4.772 -23.786 -36.927 1.00 14.29 241 THR B O 1
ATOM 3634 N N . VAL B 1 120 ? 4.958 -22.187 -35.351 1.00 12.31 242 VAL B N 1
ATOM 3635 C CA . VAL B 1 120 ? 4.880 -23.109 -34.227 1.00 15.58 242 VAL B CA 1
ATOM 3636 C C . VAL B 1 120 ? 4.180 -22.438 -33.043 1.00 20.10 242 VAL B C 1
ATOM 3637 O O . VAL B 1 120 ? 4.360 -21.242 -32.808 1.00 22.37 242 VAL B O 1
ATOM 3641 N N . ALA B 1 121 ? 3.359 -23.196 -32.321 1.00 15.19 243 ALA B N 1
ATOM 3642 C CA . ALA B 1 121 ? 2.699 -22.675 -31.126 1.00 19.02 243 ALA B CA 1
ATOM 3643 C C . ALA B 1 121 ? 2.633 -23.712 -30.008 1.00 23.70 243 ALA B C 1
ATOM 3644 O O . ALA B 1 121 ? 2.176 -24.835 -30.215 1.00 17.94 243 ALA B O 1
ATOM 3646 N N . ALA B 1 122 ? 3.098 -23.330 -28.824 1.00 19.42 244 ALA B N 1
ATOM 3647 C CA . ALA B 1 122 ? 3.019 -24.201 -27.657 1.00 25.72 244 ALA B CA 1
ATOM 3648 C C . ALA B 1 122 ? 1.667 -24.038 -26.965 1.00 15.96 244 ALA B C 1
ATOM 3649 O O . ALA B 1 122 ? 1.214 -22.916 -26.740 1.00 21.34 244 ALA B O 1
ATOM 3651 N N . SER B 1 123 ? 1.026 -25.154 -26.629 1.00 18.77 245 SER B N 1
ATOM 3652 C CA . SER B 1 123 ? -0.265 -25.112 -25.952 1.00 33.67 245 SER B CA 1
ATOM 3653 C C . SER B 1 123 ? -0.113 -24.589 -24.526 1.00 20.37 245 SER B C 1
ATOM 3654 O O . SER B 1 123 ? 0.849 -24.924 -23.837 1.00 27.38 245 SER B O 1
ATOM 3657 N N . PRO B 1 124 ? -1.069 -23.754 -24.085 1.00 33.16 246 PRO B N 1
ATOM 3658 C CA . PRO B 1 124 ? -1.036 -23.114 -22.764 1.00 32.30 246 PRO B CA 1
ATOM 3659 C C . PRO B 1 124 ? -1.054 -24.102 -21.601 1.00 34.62 246 PRO B C 1
ATOM 3660 O O . PRO B 1 124 ? -0.695 -23.722 -20.487 1.00 31.89 246 PRO B O 1
ATOM 3664 N N . ASP B 1 125 ? -1.460 -25.343 -21.853 1.00 29.72 247 ASP B N 1
ATOM 3665 C CA . ASP B 1 125 ? -1.529 -26.342 -20.792 1.00 27.04 247 ASP B CA 1
ATOM 3666 C C . ASP B 1 125 ? -0.218 -27.113 -20.636 1.00 39.07 247 ASP B C 1
ATOM 3667 O O . ASP B 1 125 ? -0.037 -27.855 -19.670 1.00 35.11 247 ASP B O 1
ATOM 3672 N N . GLY B 1 126 ? 0.687 -26.943 -21.595 1.00 42.90 248 GLY B N 1
ATOM 3673 C CA . GLY B 1 126 ? 2.030 -27.481 -21.471 1.00 21.87 248 GLY B CA 1
ATOM 3674 C C . GLY B 1 126 ? 2.253 -28.844 -22.091 1.00 23.90 248 GLY B C 1
ATOM 3675 O O . GLY B 1 126 ? 3.385 -29.321 -22.163 1.00 13.82 248 GLY B O 1
ATOM 3676 N N . LYS B 1 127 ? 1.177 -29.476 -22.541 1.00 22.26 249 LYS B N 1
ATOM 3677 C CA . LYS B 1 127 ? 1.266 -30.854 -23.005 1.00 34.80 249 LYS B CA 1
ATOM 3678 C C . LYS B 1 127 ? 1.612 -30.931 -24.496 1.00 26.92 249 LYS B C 1
ATOM 3679 O O . LYS B 1 127 ? 2.229 -31.895 -24.949 1.00 26.98 249 LYS B O 1
ATOM 3685 N N . TYR B 1 128 ? 1.240 -29.908 -25.258 1.00 31.89 250 TYR B N 1
ATOM 3686 C CA . TYR B 1 128 ? 1.390 -29.986 -26.707 1.00 21.82 250 TYR B CA 1
ATOM 3687 C C . TYR B 1 128 ? 2.102 -28.806 -27.356 1.00 20.15 250 TYR B C 1
ATOM 3688 O O . TYR B 1 128 ? 2.043 -27.673 -26.874 1.00 17.81 250 TYR B O 1
ATOM 3697 N N . VAL B 1 129 ? 2.786 -29.104 -28.457 1.00 18.13 251 VAL B N 1
ATOM 3698 C CA . VAL B 1 129 ? 3.305 -28.079 -29.355 1.00 20.11 251 VAL B CA 1
ATOM 3699 C C . VAL B 1 129 ? 2.871 -28.425 -30.780 1.00 22.97 251 VAL B C 1
ATOM 3700 O O . VAL B 1 129 ? 3.013 -29.566 -31.214 1.00 23.39 251 VAL B O 1
ATOM 3704 N N . VAL B 1 130 ? 2.323 -27.455 -31.504 1.00 16.90 252 VAL B N 1
ATOM 3705 C CA . VAL B 1 130 ? 1.839 -27.734 -32.854 1.00 19.42 252 VAL B CA 1
ATOM 3706 C C . VAL B 1 130 ? 2.557 -26.921 -33.926 1.00 16.92 252 VAL B C 1
ATOM 3707 O O . VAL B 1 130 ? 2.811 -25.732 -33.752 1.00 16.37 252 VAL B O 1
ATOM 3711 N N . THR B 1 131 ? 2.884 -27.590 -35.029 1.00 14.90 253 THR B N 1
ATOM 3712 C CA . THR B 1 131 ? 3.633 -26.988 -36.121 1.00 13.36 253 THR B CA 1
ATOM 3713 C C . THR B 1 131 ? 2.826 -27.046 -37.413 1.00 14.40 253 THR B C 1
ATOM 3714 O O . THR B 1 131 ? 1.888 -27.836 -37.538 1.00 24.72 253 THR B O 1
ATOM 3718 N N . GLY B 1 132 ? 3.206 -26.215 -38.376 1.00 13.87 254 GLY B N 1
ATOM 3719 C CA . GLY B 1 132 ? 2.531 -26.165 -39.659 1.00 20.93 254 GLY B CA 1
ATOM 3720 C C . GLY B 1 132 ? 3.356 -25.389 -40.664 1.00 24.34 254 GLY B C 1
ATOM 3721 O O . GLY B 1 132 ? 4.214 -24.585 -40.286 1.00 23.05 254 GLY B O 1
ATOM 3722 N N . GLY B 1 133 ? 3.109 -25.624 -41.949 1.00 21.62 255 GLY B N 1
ATOM 3723 C CA . GLY B 1 133 ? 3.851 -24.927 -42.982 1.00 16.57 255 GLY B CA 1
ATOM 3724 C C . GLY B 1 133 ? 3.367 -25.203 -44.392 1.00 17.83 255 GLY B C 1
ATOM 3725 O O . GLY B 1 133 ? 2.173 -25.403 -44.625 1.00 16.92 255 GLY B O 1
ATOM 3726 N N . ARG B 1 134 ? 4.307 -25.215 -45.332 1.00 12.68 256 ARG B N 1
ATOM 3727 C CA . ARG B 1 134 ? 3.987 -25.303 -46.752 1.00 23.11 256 ARG B CA 1
ATOM 3728 C C . ARG B 1 134 ? 3.463 -26.673 -47.187 1.00 29.94 256 ARG B C 1
ATOM 3729 O O . ARG B 1 134 ? 2.931 -26.811 -48.288 1.00 30.49 256 ARG B O 1
ATOM 3737 N N . ASP B 1 135 ? 3.615 -27.679 -46.329 1.00 14.99 257 ASP B N 1
ATOM 3738 C CA . ASP B 1 135 ? 3.079 -29.006 -46.629 1.00 21.77 257 ASP B CA 1
ATOM 3739 C C . ASP B 1 135 ? 1.641 -29.201 -46.149 1.00 23.16 257 ASP B C 1
ATOM 3740 O O . ASP B 1 135 ? 1.172 -30.334 -46.019 1.00 34.28 257 ASP B O 1
ATOM 3745 N N . ARG B 1 136 ? 0.958 -28.087 -45.890 1.00 28.02 258 ARG B N 1
ATOM 3746 C CA . ARG B 1 136 ? -0.491 -28.073 -45.672 1.00 35.65 258 ARG B CA 1
ATOM 3747 C C . ARG B 1 136 ? -0.977 -29.059 -44.608 1.00 31.83 258 ARG B C 1
ATOM 3748 O O . ARG B 1 136 ? -2.028 -29.681 -44.755 1.00 29.06 258 ARG B O 1
ATOM 3756 N N . LYS B 1 137 ? -0.197 -29.195 -43.542 1.00 36.25 259 LYS B N 1
ATOM 3757 C CA . LYS B 1 137 ? -0.523 -30.092 -42.443 1.00 31.87 259 LYS B CA 1
ATOM 3758 C C . LYS B 1 137 ? -0.323 -29.381 -41.114 1.00 28.23 259 LYS B C 1
ATOM 3759 O O . LYS B 1 137 ? 0.615 -28.603 -40.954 1.00 33.75 259 LYS B O 1
ATOM 3765 N N . LEU B 1 138 ? -1.212 -29.644 -40.164 1.00 26.37 260 LEU B N 1
ATOM 3766 C CA . LEU B 1 138 ? -0.934 -29.345 -38.769 1.00 24.64 260 LEU B CA 1
ATOM 3767 C C . LEU B 1 138 ? -0.382 -30.606 -38.127 1.00 30.34 260 LEU B C 1
ATOM 3768 O O . LEU B 1 138 ? -0.946 -31.680 -38.290 1.00 30.23 260 LEU B O 1
ATOM 3773 N N . ILE B 1 139 ? 0.730 -30.491 -37.415 1.00 32.14 261 ILE B N 1
ATOM 3774 C CA . ILE B 1 139 ? 1.217 -31.625 -36.646 1.00 24.40 261 ILE B CA 1
ATOM 3775 C C . ILE B 1 139 ? 1.303 -31.249 -35.174 1.00 23.67 261 ILE B C 1
ATOM 3776 O O . ILE B 1 139 ? 2.023 -30.327 -34.800 1.00 25.13 261 ILE B O 1
ATOM 3781 N N . VAL B 1 140 ? 0.568 -31.973 -34.340 1.00 18.61 262 VAL B N 1
ATOM 3782 C CA . VAL B 1 140 ? 0.611 -31.753 -32.903 1.00 28.19 262 VAL B CA 1
ATOM 3783 C C . VAL B 1 140 ? 1.435 -32.838 -32.216 1.00 35.38 262 VAL B C 1
ATOM 3784 O O . VAL B 1 140 ? 1.160 -34.046 -32.341 1.00 32.26 262 VAL B O 1
ATOM 3788 N N . TRP B 1 141 ? 2.462 -32.358 -31.515 1.00 27.39 263 TRP B N 1
ATOM 3789 C CA . TRP B 1 141 ? 3.480 -33.163 -30.862 1.00 35.00 263 TRP B CA 1
ATOM 3790 C C . TRP B 1 141 ? 3.336 -33.068 -29.351 1.00 23.65 263 TRP B C 1
ATOM 3791 O O . TRP B 1 141 ? 2.917 -32.032 -28.817 1.00 27.14 263 TRP B O 1
ATOM 3802 N N . SER B 1 142 ? 3.714 -34.145 -28.669 1.00 26.67 264 SER B N 1
ATOM 3803 C CA . SER B 1 142 ? 3.826 -34.141 -27.217 1.00 32.01 264 SER B CA 1
ATOM 3804 C C . SER B 1 142 ? 5.103 -33.415 -26.817 1.00 26.85 264 SER B C 1
ATOM 3805 O O . SER B 1 142 ? 6.150 -33.608 -27.433 1.00 34.68 264 SER B O 1
ATOM 3808 N N . THR B 1 143 ? 5.013 -32.574 -25.792 1.00 21.18 265 THR B N 1
ATOM 3809 C CA . THR B 1 143 ? 6.163 -31.791 -25.352 1.00 30.80 265 THR B CA 1
ATOM 3810 C C . THR B 1 143 ? 7.229 -32.621 -24.632 1.00 42.80 265 THR B C 1
ATOM 3811 O O . THR B 1 143 ? 8.404 -32.247 -24.620 1.00 31.49 265 THR B O 1
ATOM 3815 N N . GLU B 1 144 ? 6.824 -33.735 -24.028 1.00 44.04 266 GLU B N 1
ATOM 3816 C CA . GLU B 1 144 ? 7.765 -34.613 -23.333 1.00 48.92 266 GLU B CA 1
ATOM 3817 C C . GLU B 1 144 ? 8.777 -35.266 -24.270 1.00 43.86 266 GLU B C 1
ATOM 3818 O O . GLU B 1 144 ? 9.985 -35.087 -24.113 1.00 42.22 266 GLU B O 1
ATOM 3824 N N . SER B 1 145 ? 8.280 -36.018 -25.247 1.00 40.72 267 SER B N 1
ATOM 3825 C CA . SER B 1 145 ? 9.141 -36.844 -26.083 1.00 40.68 267 SER B CA 1
ATOM 3826 C C . SER B 1 145 ? 9.367 -36.226 -27.456 1.00 41.02 267 SER B C 1
ATOM 3827 O O . SER B 1 145 ? 10.085 -36.791 -28.284 1.00 36.38 267 SER B O 1
ATOM 3830 N N . LEU B 1 146 ? 8.758 -35.065 -27.682 1.00 39.67 268 LEU B N 1
ATOM 3831 C CA . LEU B 1 146 ? 8.768 -34.415 -28.990 1.00 29.03 268 LEU B CA 1
ATOM 3832 C C . LEU B 1 146 ? 8.401 -35.397 -30.100 1.00 33.00 268 LEU B C 1
ATOM 3833 O O . LEU B 1 146 ? 9.139 -35.554 -31.072 1.00 33.35 268 LEU B O 1
ATOM 3838 N N . SER B 1 147 ? 7.254 -36.051 -29.945 1.00 29.07 269 SER B N 1
ATOM 3839 C CA . SER B 1 147 ? 6.794 -37.042 -30.908 1.00 37.61 269 SER B CA 1
ATOM 3840 C C . SER B 1 147 ? 5.408 -36.687 -31.432 1.00 42.27 269 SER B C 1
ATOM 3841 O O . SER B 1 147 ? 4.578 -36.153 -30.695 1.00 29.89 269 SER B O 1
ATOM 3844 N N . PRO B 1 148 ? 5.149 -36.999 -32.712 1.00 33.58 270 PRO B N 1
ATOM 3845 C CA . PRO B 1 148 ? 3.860 -36.659 -33.318 1.00 26.12 270 PRO B CA 1
ATOM 3846 C C . PRO B 1 148 ? 2.731 -37.465 -32.692 1.00 33.44 270 PRO B C 1
ATOM 3847 O O . PRO B 1 148 ? 2.756 -38.694 -32.760 1.00 51.64 270 PRO B O 1
ATOM 3851 N N . VAL B 1 149 ? 1.757 -36.783 -32.095 1.00 25.09 271 VAL B N 1
ATOM 3852 C CA . VAL B 1 149 ? 0.618 -37.469 -31.494 1.00 28.64 271 VAL B CA 1
ATOM 3853 C C . VAL B 1 149 ? -0.634 -37.312 -32.356 1.00 33.92 271 VAL B C 1
ATOM 3854 O O . VAL B 1 149 ? -1.572 -38.105 -32.245 1.00 40.63 271 VAL B O 1
ATOM 3858 N N . LYS B 1 150 ? -0.642 -36.306 -33.230 1.00 42.63 272 LYS B N 1
ATOM 3859 C CA . LYS B 1 150 ? -1.787 -36.119 -34.128 1.00 29.67 272 LYS B CA 1
ATOM 3860 C C . LYS B 1 150 ? -1.436 -35.310 -35.375 1.00 34.72 272 LYS B C 1
ATOM 3861 O O . LYS B 1 150 ? -0.728 -34.316 -35.292 1.00 47.61 272 LYS B O 1
ATOM 3867 N N . VAL B 1 151 ? -1.915 -35.752 -36.534 1.00 27.54 273 VAL B N 1
ATOM 3868 C CA . VAL B 1 151 ? -1.739 -34.982 -37.766 1.00 23.95 273 VAL B CA 1
ATOM 3869 C C . VAL B 1 151 ? -3.069 -34.610 -38.433 1.00 35.49 273 VAL B C 1
ATOM 3870 O O . VAL B 1 151 ? -3.876 -35.478 -38.760 1.00 39.75 273 VAL B O 1
ATOM 3874 N N . ILE B 1 152 ? -3.278 -33.308 -38.623 1.00 41.00 274 ILE B N 1
ATOM 3875 C CA . ILE B 1 152 ? -4.528 -32.766 -39.143 1.00 34.53 274 ILE B CA 1
ATOM 3876 C C . ILE B 1 152 ? -4.294 -31.967 -40.423 1.00 30.82 274 ILE B C 1
ATOM 3877 O O . ILE B 1 152 ? -3.841 -30.825 -40.371 1.00 39.92 274 ILE B O 1
ATOM 3882 N N . PRO B 1 153 ? -4.609 -32.563 -41.581 1.00 39.06 275 PRO B N 1
ATOM 3883 C CA . PRO B 1 153 ? -4.400 -31.886 -42.866 1.00 30.06 275 PRO B CA 1
ATOM 3884 C C . PRO B 1 153 ? -5.459 -30.818 -43.117 1.00 24.95 275 PRO B C 1
ATOM 3885 O O . PRO B 1 153 ? -6.562 -30.919 -42.581 1.00 32.78 275 PRO B O 1
ATOM 3889 N N . THR B 1 154 ? -5.122 -29.809 -43.915 1.00 30.28 276 THR B N 1
ATOM 3890 C CA . THR B 1 154 ? -6.066 -28.745 -44.240 1.00 40.82 276 THR B CA 1
ATOM 3891 C C . THR B 1 154 ? -7.010 -29.174 -45.358 1.00 35.17 276 THR B C 1
ATOM 3892 O O . THR B 1 154 ? -8.090 -28.600 -45.523 1.00 43.05 276 THR B O 1
ATOM 3896 N N . LYS B 1 155 ? -6.571 -30.162 -46.138 1.00 39.45 277 LYS B N 1
ATOM 3897 C CA . LYS B 1 155 ? -7.388 -30.791 -47.180 1.00 48.16 277 LYS B CA 1
ATOM 3898 C C . LYS B 1 155 ? -7.645 -29.868 -48.370 1.00 38.41 277 LYS B C 1
ATOM 3899 O O . LYS B 1 155 ? -8.526 -30.123 -49.191 1.00 54.58 277 LYS B O 1
ATOM 3905 N N . ASP B 1 156 ? -6.862 -28.798 -48.455 1.00 29.65 278 ASP B N 1
ATOM 3906 C CA . ASP B 1 156 ? -6.934 -27.876 -49.579 1.00 28.25 278 ASP B CA 1
ATOM 3907 C C . ASP B 1 156 ? -5.565 -27.847 -50.241 1.00 33.15 278 ASP B C 1
ATOM 3908 O O . ASP B 1 156 ? -4.544 -27.826 -49.553 1.00 34.57 278 ASP B O 1
ATOM 3913 N N . ARG B 1 157 ? -5.538 -27.844 -51.570 1.00 39.53 279 ARG B N 1
ATOM 3914 C CA . ARG B 1 157 ? -4.276 -27.922 -52.299 1.00 31.10 279 ARG B CA 1
ATOM 3915 C C . ARG B 1 157 ? -3.467 -26.631 -52.197 1.00 37.24 279 ARG B C 1
ATOM 3916 O O . ARG B 1 157 ? -2.345 -26.552 -52.698 1.00 35.97 279 ARG B O 1
ATOM 3924 N N . ARG B 1 158 ? -4.047 -25.621 -51.557 1.00 27.88 280 ARG B N 1
ATOM 3925 C CA . ARG B 1 158 ? -3.382 -24.338 -51.381 1.00 41.31 280 ARG B CA 1
ATOM 3926 C C . ARG B 1 158 ? -3.351 -23.937 -49.908 1.00 34.84 280 ARG B C 1
ATOM 3927 O O . ARG B 1 158 ? -2.896 -22.845 -49.562 1.00 38.21 280 ARG B O 1
ATOM 3935 N N . GLY B 1 159 ? -3.837 -24.826 -49.046 1.00 33.58 281 GLY B N 1
ATOM 3936 C CA . GLY B 1 159 ? -3.969 -24.524 -47.632 1.00 28.73 281 GLY B CA 1
ATOM 3937 C C . GLY B 1 159 ? -2.689 -24.680 -46.834 1.00 32.87 281 GLY B C 1
ATOM 3938 O O . GLY B 1 159 ? -2.615 -25.502 -45.919 1.00 33.66 281 GLY B O 1
ATOM 3939 N N . GLU B 1 160 ? -1.678 -23.890 -47.184 1.00 24.86 282 GLU B N 1
ATOM 3940 C CA . GLU B 1 160 ? -0.452 -23.814 -46.400 1.00 32.92 282 GLU B CA 1
ATOM 3941 C C . GLU B 1 160 ? -0.722 -23.088 -45.085 1.00 28.24 282 GLU B C 1
ATOM 3942 O O . GLU B 1 160 ? -1.419 -22.074 -45.069 1.00 27.07 282 GLU B O 1
ATOM 3948 N N . VAL B 1 161 ? -0.165 -23.595 -43.989 1.00 26.93 283 VAL B N 1
ATOM 3949 C CA . VAL B 1 161 ? -0.321 -22.942 -42.691 1.00 31.08 283 VAL B CA 1
ATOM 3950 C C . VAL B 1 161 ? 0.730 -21.846 -42.531 1.00 21.82 283 VAL B C 1
ATOM 3951 O O . VAL B 1 161 ? 1.927 -22.103 -42.649 1.00 26.25 283 VAL B O 1
ATOM 3955 N N . LEU B 1 162 ? 0.278 -20.623 -42.270 1.00 15.76 284 LEU B N 1
ATOM 3956 C CA . LEU B 1 162 ? 1.168 -19.463 -42.268 1.00 20.40 284 LEU B CA 1
ATOM 3957 C C . LEU B 1 162 ? 1.409 -18.912 -40.870 1.00 19.05 284 LEU B C 1
ATOM 3958 O O . LEU B 1 162 ? 2.415 -18.245 -40.631 1.00 24.17 284 LEU B O 1
ATOM 3963 N N . SER B 1 163 ? 0.489 -19.196 -39.951 1.00 17.88 285 SER B N 1
ATOM 3964 C CA . SER B 1 163 ? 0.584 -18.682 -38.588 1.00 18.01 285 SER B CA 1
ATOM 3965 C C . SER B 1 163 ? -0.353 -19.401 -37.622 1.00 23.55 285 SER B C 1
ATOM 3966 O O . SER B 1 163 ? -1.455 -19.804 -37.993 1.00 18.57 285 SER B O 1
ATOM 3969 N N . LEU B 1 164 ? 0.097 -19.550 -36.380 1.00 15.49 286 LEU B N 1
ATOM 3970 C CA . LEU B 1 164 ? -0.681 -20.219 -35.345 1.00 19.97 286 LEU B CA 1
ATOM 3971 C C . LEU B 1 164 ? -0.776 -19.330 -34.113 1.00 16.72 286 LEU B C 1
ATOM 3972 O O . LEU B 1 164 ? 0.131 -18.546 -33.829 1.00 19.63 286 LEU B O 1
ATOM 3977 N N . ALA B 1 165 ? -1.878 -19.460 -33.384 1.00 19.35 287 ALA B N 1
ATOM 3978 C CA . ALA B 1 165 ? -2.045 -18.766 -32.116 1.00 14.79 287 ALA B CA 1
ATOM 3979 C C . ALA B 1 165 ? -3.109 -19.454 -31.277 1.00 19.20 287 ALA B C 1
ATOM 3980 O O . ALA B 1 165 ? -4.251 -19.604 -31.708 1.00 24.56 287 ALA B O 1
ATOM 3982 N N . PHE B 1 166 ? -2.727 -19.876 -30.077 1.00 21.78 288 PHE B N 1
ATOM 3983 C CA . PHE B 1 166 ? -3.679 -20.452 -29.142 1.00 19.77 288 PHE B CA 1
ATOM 3984 C C . PHE B 1 166 ? -4.457 -19.350 -28.449 1.00 22.12 288 PHE B C 1
ATOM 3985 O O . PHE B 1 166 ? -3.920 -18.274 -28.178 1.00 27.26 288 PHE B O 1
ATOM 3993 N N . ARG B 1 167 ? -5.728 -19.615 -28.173 1.00 28.16 289 ARG B N 1
ATOM 3994 C CA . ARG B 1 167 ? -6.466 -18.790 -27.237 1.00 24.85 289 ARG B CA 1
ATOM 3995 C C . ARG B 1 167 ? -5.815 -19.012 -25.881 1.00 25.24 289 ARG B C 1
ATOM 3996 O O . ARG B 1 167 ? -5.496 -20.146 -25.522 1.00 24.88 289 ARG B O 1
ATOM 4004 N N . LYS B 1 168 ? -5.606 -17.933 -25.135 1.00 33.64 290 LYS B N 1
ATOM 4005 C CA . LYS B 1 168 ? -4.891 -18.020 -23.868 1.00 29.19 290 LYS B CA 1
ATOM 4006 C C . LYS B 1 168 ? -5.686 -18.811 -22.843 1.00 39.98 290 LYS B C 1
ATOM 4007 O O . LYS B 1 168 ? -6.914 -18.718 -22.795 1.00 42.57 290 LYS B O 1
ATOM 4013 N N . ASN B 1 169 ? -4.974 -19.588 -22.030 1.00 37.08 291 ASN B N 1
ATOM 4014 C CA . ASN B 1 169 ? -5.587 -20.479 -21.048 1.00 40.06 291 ASN B CA 1
ATOM 4015 C C . ASN B 1 169 ? -6.662 -21.370 -21.665 1.00 30.68 291 ASN B C 1
ATOM 4016 O O . ASN B 1 169 ? -7.744 -21.532 -21.102 1.00 40.01 291 ASN B O 1
ATOM 4021 N N . SER B 1 170 ? -6.353 -21.948 -22.822 1.00 23.98 292 SER B N 1
ATOM 4022 C CA . SER B 1 170 ? -7.315 -22.762 -23.555 1.00 26.05 292 SER B CA 1
ATOM 4023 C C . SER B 1 170 ? -6.603 -23.787 -24.429 1.00 29.69 292 SER B C 1
ATOM 4024 O O . SER B 1 170 ? -5.376 -23.779 -24.531 1.00 31.46 292 SER B O 1
ATOM 4027 N N . ASP B 1 171 ? -7.378 -24.668 -25.055 1.00 34.27 293 ASP B N 1
ATOM 4028 C CA . ASP B 1 171 ? -6.833 -25.598 -26.038 1.00 32.91 293 ASP B CA 1
ATOM 4029 C C . ASP B 1 171 ? -7.323 -25.261 -27.443 1.00 35.94 293 ASP B C 1
ATOM 4030 O O . ASP B 1 171 ? -7.129 -26.033 -28.383 1.00 30.27 293 ASP B O 1
ATOM 4035 N N . GLN B 1 172 ? -7.964 -24.105 -27.578 1.00 26.44 294 GLN B N 1
ATOM 4036 C CA . GLN B 1 172 ? -8.470 -23.663 -28.873 1.00 36.98 294 GLN B CA 1
ATOM 4037 C C . GLN B 1 172 ? -7.372 -23.010 -29.704 1.00 25.04 294 GLN B C 1
ATOM 4038 O O . GLN B 1 172 ? -6.793 -22.000 -29.305 1.00 20.08 294 GLN B O 1
ATOM 4044 N N . LEU B 1 173 ? -7.091 -23.605 -30.859 1.00 21.30 295 LEU B N 1
ATOM 4045 C CA . LEU B 1 173 ? -6.017 -23.147 -31.735 1.00 23.22 295 LEU B CA 1
ATOM 4046 C C . LEU B 1 173 ? -6.569 -22.473 -32.985 1.00 19.55 295 LEU B C 1
ATOM 4047 O O . LEU B 1 173 ? -7.545 -22.939 -33.571 1.00 20.88 295 LEU B O 1
ATOM 4052 N N . TYR B 1 174 ? -5.938 -21.378 -33.395 1.00 23.62 296 TYR B N 1
ATOM 4053 C CA . TYR B 1 174 ? -6.326 -20.693 -34.623 1.00 22.61 296 TYR B CA 1
ATOM 4054 C C . TYR B 1 174 ? -5.164 -20.661 -35.615 1.00 18.77 296 TYR B C 1
ATOM 4055 O O . TYR B 1 174 ? -4.067 -20.208 -35.288 1.00 25.88 296 TYR B O 1
ATOM 4064 N N . ALA B 1 175 ? -5.414 -21.157 -36.822 1.00 19.01 297 ALA B N 1
ATOM 4065 C CA . ALA B 1 175 ? -4.395 -21.231 -37.863 1.00 23.29 297 ALA B CA 1
ATOM 4066 C C . ALA B 1 175 ? -4.781 -20.392 -39.073 1.00 26.63 297 ALA B C 1
ATOM 4067 O O . ALA B 1 175 ? -5.765 -20.683 -39.746 1.00 25.42 297 ALA B O 1
ATOM 4069 N N . SER B 1 176 ? -3.995 -19.361 -39.358 1.00 29.05 298 SER B N 1
ATOM 4070 C CA . SER B 1 176 ? -4.223 -18.552 -40.546 1.00 24.77 298 SER B CA 1
ATOM 4071 C C . SER B 1 176 ? -3.485 -19.169 -41.728 1.00 28.86 298 SER B C 1
ATOM 4072 O O . SER B 1 176 ? -2.316 -19.534 -41.613 1.00 21.27 298 SER B O 1
ATOM 4075 N N . CYS B 1 177 ? -4.166 -19.273 -42.866 1.00 26.74 299 CYS B N 1
ATOM 4076 C CA . CYS B 1 177 ? -3.647 -20.052 -43.987 1.00 22.54 299 CYS B CA 1
ATOM 4077 C C . CYS B 1 177 ? -3.550 -19.271 -45.295 1.00 29.75 299 CYS B C 1
ATOM 4078 O O . CYS B 1 177 ? -4.004 -18.131 -45.387 1.00 32.27 299 CYS B O 1
ATOM 4081 N N . ALA B 1 178 ? -2.950 -19.900 -46.302 1.00 22.11 300 ALA B N 1
ATOM 4082 C CA . ALA B 1 178 ? -2.635 -19.227 -47.553 1.00 19.53 300 ALA B CA 1
ATOM 4083 C C . ALA B 1 178 ? -3.787 -19.253 -48.554 1.00 19.30 300 ALA B C 1
ATOM 4084 O O . ALA B 1 178 ? -3.752 -18.543 -49.559 1.00 31.76 300 ALA B O 1
ATOM 4086 N N . ASP B 1 179 ? -4.803 -20.068 -48.282 1.00 27.71 301 ASP B N 1
ATOM 4087 C CA . ASP B 1 179 ? -5.978 -20.122 -49.150 1.00 28.34 301 ASP B CA 1
ATOM 4088 C C . ASP B 1 179 ? -7.061 -19.150 -48.688 1.00 28.86 301 ASP B C 1
ATOM 4089 O O . ASP B 1 179 ? -8.244 -19.345 -48.976 1.00 30.02 301 ASP B O 1
ATOM 4094 N N . PHE B 1 180 ? -6.637 -18.136 -47.936 1.00 25.36 302 PHE B N 1
ATOM 4095 C CA . PHE B 1 180 ? -7.470 -16.995 -47.542 1.00 26.22 302 PHE B CA 1
ATOM 4096 C C . PHE B 1 180 ? -8.422 -17.356 -46.397 1.00 21.03 302 PHE B C 1
ATOM 4097 O O . PHE B 1 180 ? -9.300 -16.571 -46.040 1.00 32.83 302 PHE B O 1
ATOM 4105 N N . LYS B 1 181 ? -8.235 -18.536 -45.812 1.00 27.01 303 LYS B N 1
ATOM 4106 C CA . LYS B 1 181 ? -9.126 -19.018 -44.757 1.00 23.40 303 LYS B CA 1
ATOM 4107 C C . LYS B 1 181 ? -8.426 -19.051 -43.405 1.00 29.13 303 LYS B C 1
ATOM 4108 O O . LYS B 1 181 ? -7.208 -19.225 -43.333 1.00 29.74 303 LYS B O 1
ATOM 4114 N N . ILE B 1 182 ? -9.194 -18.871 -42.334 1.00 23.75 304 ILE B N 1
ATOM 4115 C CA . ILE B 1 182 ? -8.683 -19.159 -40.996 1.00 27.00 304 ILE B CA 1
ATOM 4116 C C . ILE B 1 182 ? -9.332 -20.425 -40.446 1.00 20.27 304 ILE B C 1
ATOM 4117 O O . ILE B 1 182 ? -10.544 -20.505 -40.354 1.00 40.23 304 ILE B O 1
ATOM 4122 N N . ARG B 1 183 ? -8.535 -21.413 -40.064 1.00 22.73 305 ARG B N 1
ATOM 4123 C CA . ARG B 1 183 ? -9.100 -22.646 -39.527 1.00 24.94 305 ARG B CA 1
ATOM 4124 C C . ARG B 1 183 ? -8.984 -22.699 -38.009 1.00 25.23 305 ARG B C 1
ATOM 4125 O O . ARG B 1 183 ? -7.957 -22.332 -37.448 1.00 34.31 305 ARG B O 1
ATOM 4133 N N . THR B 1 184 ? -10.042 -23.157 -37.347 1.00 27.83 306 THR B N 1
ATOM 4134 C CA . THR B 1 184 ? -10.009 -23.300 -35.895 1.00 27.21 306 THR B CA 1
ATOM 4135 C C . THR B 1 184 ? -9.962 -24.769 -35.493 1.00 32.04 306 THR B C 1
ATOM 4136 O O . THR B 1 184 ? -10.435 -25.636 -36.228 1.00 28.57 306 THR B O 1
ATOM 4140 N N . TYR B 1 185 ? -9.383 -25.040 -34.328 1.00 27.66 307 TYR B N 1
ATOM 4141 C CA . TYR B 1 185 ? -9.194 -26.408 -33.867 1.00 28.44 307 TYR B CA 1
ATOM 4142 C C . TYR B 1 185 ? -9.355 -26.501 -32.354 1.00 32.72 307 TYR B C 1
ATOM 4143 O O . TYR B 1 185 ? -9.109 -25.536 -31.632 1.00 32.86 307 TYR B O 1
ATOM 4152 N N . SER B 1 186 ? -9.786 -27.668 -31.884 1.00 41.28 308 SER B N 1
ATOM 4153 C CA . SER B 1 186 ? -9.758 -27.988 -30.461 1.00 43.37 308 SER B CA 1
ATOM 4154 C C . SER B 1 186 ? -8.653 -29.015 -30.261 1.00 33.94 308 SER B C 1
ATOM 4155 O O . SER B 1 186 ? -8.758 -30.143 -30.743 1.00 37.85 308 SER B O 1
ATOM 4158 N N . ILE B 1 187 ? -7.594 -28.626 -29.558 1.00 43.00 309 ILE B N 1
ATOM 4159 C CA . ILE B 1 187 ? -6.364 -29.416 -29.548 1.00 38.63 309 ILE B CA 1
ATOM 4160 C C . ILE B 1 187 ? -6.403 -30.701 -28.708 1.00 41.58 309 ILE B C 1
ATOM 4161 O O . ILE B 1 187 ? -5.806 -31.705 -29.094 1.00 48.88 309 ILE B O 1
ATOM 4166 N N . ASN B 1 188 ? -7.121 -30.699 -27.590 1.00 37.40 310 ASN B N 1
ATOM 4167 C CA . ASN B 1 188 ? -7.291 -31.950 -26.852 1.00 53.22 310 ASN B CA 1
ATOM 4168 C C . ASN B 1 188 ? -8.515 -32.736 -27.319 1.00 58.82 310 ASN B C 1
ATOM 4169 O O . ASN B 1 188 ? -8.879 -33.753 -26.730 1.00 59.31 310 ASN B O 1
ATOM 4174 N N . GLN B 1 189 ? -9.142 -32.246 -28.385 1.00 49.45 311 GLN B N 1
ATOM 4175 C CA . GLN B 1 189 ? -10.170 -32.997 -29.092 1.00 37.91 311 GLN B CA 1
ATOM 4176 C C . GLN B 1 189 ? -9.605 -33.535 -30.405 1.00 44.36 311 GLN B C 1
ATOM 4177 O O . GLN B 1 189 ? -10.241 -34.349 -31.073 1.00 53.56 311 GLN B O 1
ATOM 4183 N N . PHE B 1 190 ? -8.411 -33.063 -30.765 1.00 42.07 312 PHE B N 1
ATOM 4184 C CA . PHE B 1 190 ? -7.732 -33.439 -32.009 1.00 44.78 312 PHE B CA 1
ATOM 4185 C C . PHE B 1 190 ? -8.597 -33.268 -33.255 1.00 47.35 312 PHE B C 1
ATOM 4186 O O . PHE B 1 190 ? -8.478 -34.035 -34.210 1.00 48.98 312 PHE B O 1
ATOM 4194 N N . SER B 1 191 ? -9.451 -32.252 -33.253 1.00 49.19 313 SER B N 1
ATOM 4195 C CA . SER B 1 191 ? -10.402 -32.069 -34.339 1.00 57.91 313 SER B CA 1
ATOM 4196 C C . SER B 1 191 ? -10.339 -30.662 -34.913 1.00 55.70 313 SER B C 1
ATOM 4197 O O . SER B 1 191 ? -9.767 -29.756 -34.308 1.00 57.57 313 SER B O 1
ATOM 4200 N N . GLN B 1 192 ? -10.933 -30.491 -36.089 1.00 58.48 314 GLN B N 1
ATOM 4201 C CA . GLN B 1 192 ? -11.098 -29.170 -36.674 1.00 39.71 314 GLN B CA 1
ATOM 4202 C C . GLN B 1 192 ? -12.510 -28.702 -36.351 1.00 39.83 314 GLN B C 1
ATOM 4203 O O . GLN B 1 192 ? -13.477 -29.425 -36.588 1.00 47.43 314 GLN B O 1
ATOM 4209 N N . LEU B 1 193 ? -12.628 -27.495 -35.810 1.00 48.25 315 LEU B N 1
ATOM 4210 C CA . LEU B 1 193 ? -13.922 -26.990 -35.381 1.00 44.22 315 LEU B CA 1
ATOM 4211 C C . LEU B 1 193 ? -14.660 -26.317 -36.534 1.00 46.59 315 LEU B C 1
ATOM 4212 O O . LEU B 1 193 ? -15.773 -26.716 -36.876 1.00 67.15 315 LEU B O 1
ATOM 4217 N N . GLU B 1 194 ? -14.042 -25.303 -37.133 1.00 44.39 316 GLU B N 1
ATOM 4218 C CA . GLU B 1 194 ? -14.656 -24.609 -38.262 1.00 50.25 316 GLU B CA 1
ATOM 4219 C C . GLU B 1 194 ? -13.660 -23.827 -39.118 1.00 50.26 316 GLU B C 1
ATOM 4220 O O . GLU B 1 194 ? -12.451 -23.836 -38.865 1.00 44.33 316 GLU B O 1
ATOM 4226 N N . ILE B 1 195 ? -14.194 -23.140 -40.124 1.00 48.23 317 ILE B N 1
ATOM 4227 C CA . ILE B 1 195 ? -13.405 -22.319 -41.035 1.00 37.72 317 ILE B CA 1
ATOM 4228 C C . ILE B 1 195 ? -14.031 -20.930 -41.172 1.00 39.97 317 ILE B C 1
ATOM 4229 O O . ILE B 1 195 ? -15.250 -20.792 -41.282 1.00 44.54 317 ILE B O 1
ATOM 4234 N N . LEU B 1 196 ? -13.182 -19.908 -41.154 1.00 33.26 318 LEU B N 1
ATOM 4235 C CA . LEU B 1 196 ? -13.595 -18.520 -41.260 1.00 29.44 318 LEU B CA 1
ATOM 4236 C C . LEU B 1 196 ? -13.146 -17.952 -42.600 1.00 26.82 318 LEU B C 1
ATOM 4237 O O . LEU B 1 196 ? -11.994 -18.150 -43.022 1.00 33.53 318 LEU B O 1
ATOM 4242 N N . TYR B 1 197 ? -14.058 -17.232 -43.246 1.00 22.03 319 TYR B N 1
ATOM 4243 C CA . TYR B 1 197 ? -13.823 -16.651 -44.562 1.00 25.55 319 TYR B CA 1
ATOM 4244 C C . TYR B 1 197 ? -13.985 -15.141 -44.492 1.00 17.91 319 TYR B C 1
ATOM 4245 O O . TYR B 1 197 ? -14.828 -14.639 -43.751 1.00 22.87 319 TYR B O 1
ATOM 4254 N N . GLY B 1 198 ? -13.178 -14.419 -45.262 1.00 30.84 320 GLY B N 1
ATOM 4255 C CA . GLY B 1 198 ? -13.256 -12.972 -45.273 1.00 28.40 320 GLY B CA 1
ATOM 4256 C C . GLY B 1 198 ? -12.103 -12.310 -45.996 1.00 30.46 320 GLY B C 1
ATOM 4257 O O . GLY B 1 198 ? -12.289 -11.331 -46.719 1.00 39.64 320 GLY B O 1
ATOM 4258 N N . HIS B 1 199 ? -10.903 -12.846 -45.807 1.00 24.44 321 HIS B N 1
ATOM 4259 C CA . HIS B 1 199 ? -9.709 -12.244 -46.392 1.00 20.51 321 HIS B CA 1
ATOM 4260 C C . HIS B 1 199 ? -9.633 -12.477 -47.897 1.00 28.86 321 HIS B C 1
ATOM 4261 O O . HIS B 1 199 ? -10.192 -13.443 -48.415 1.00 24.44 321 HIS B O 1
ATOM 4268 N N . HIS B 1 200 ? -8.944 -11.579 -48.592 1.00 32.95 322 HIS B N 1
ATOM 4269 C CA . HIS B 1 200 ? -8.838 -11.659 -50.042 1.00 34.74 322 HIS B CA 1
ATOM 4270 C C . HIS B 1 200 ? -7.393 -11.843 -50.510 1.00 35.27 322 HIS B C 1
ATOM 4271 O O . HIS B 1 200 ? -7.078 -11.668 -51.687 1.00 34.50 322 HIS B O 1
ATOM 4278 N N . ASP B 1 201 ? -6.524 -12.187 -49.566 1.00 26.63 323 ASP B N 1
ATOM 4279 C CA . ASP B 1 201 ? -5.152 -12.577 -49.858 1.00 27.75 323 ASP B CA 1
ATOM 4280 C C . ASP B 1 201 ? -4.730 -13.530 -48.747 1.00 25.06 323 ASP B C 1
ATOM 4281 O O . ASP B 1 201 ? -5.539 -13.859 -47.877 1.00 19.25 323 ASP B O 1
ATOM 4286 N N . ILE B 1 202 ? -3.481 -13.984 -48.776 1.00 17.65 324 ILE B N 1
ATOM 4287 C CA . ILE B 1 202 ? -2.992 -14.890 -47.745 1.00 24.48 324 ILE B CA 1
ATOM 4288 C C . ILE B 1 202 ? -3.135 -14.243 -46.372 1.00 19.06 324 ILE B C 1
ATOM 4289 O O . ILE B 1 202 ? -2.969 -13.030 -46.224 1.00 20.70 324 ILE B O 1
ATOM 4294 N N . VAL B 1 203 ? -3.487 -15.047 -45.376 1.00 21.16 325 VAL B N 1
ATOM 4295 C CA . VAL B 1 203 ? -3.614 -14.537 -44.022 1.00 14.57 325 VAL B CA 1
ATOM 4296 C C . VAL B 1 203 ? -2.286 -14.763 -43.312 1.00 20.68 325 VAL B C 1
ATOM 4297 O O . VAL B 1 203 ? -2.034 -15.838 -42.768 1.00 26.85 325 VAL B O 1
ATOM 4301 N N . GLU B 1 204 ? -1.439 -13.738 -43.334 1.00 20.22 326 GLU B N 1
ATOM 4302 C CA . GLU B 1 204 ? -0.051 -13.861 -42.901 1.00 21.09 326 GLU B CA 1
ATOM 4303 C C . GLU B 1 204 ? 0.129 -14.058 -41.403 1.00 16.18 326 GLU B C 1
ATOM 4304 O O . GLU B 1 204 ? 0.896 -14.918 -40.976 1.00 19.47 326 GLU B O 1
ATOM 4310 N N . ASP B 1 205 ? -0.578 -13.266 -40.606 1.00 19.73 327 ASP B N 1
ATOM 4311 C CA . ASP B 1 205 ? -0.366 -13.280 -39.166 1.00 18.14 327 ASP B CA 1
ATOM 4312 C C . ASP B 1 205 ? -1.681 -13.262 -38.399 1.00 15.00 327 ASP B C 1
ATOM 4313 O O . ASP B 1 205 ? -2.679 -12.700 -38.859 1.00 21.50 327 ASP B O 1
ATOM 4318 N N . ILE B 1 206 ? -1.663 -13.878 -37.222 1.00 12.69 328 ILE B N 1
ATOM 4319 C CA . ILE B 1 206 ? -2.854 -14.019 -36.399 1.00 13.40 328 ILE B CA 1
ATOM 4320 C C . ILE B 1 206 ? -2.488 -13.941 -34.916 1.00 20.76 328 ILE B C 1
ATOM 4321 O O . ILE B 1 206 ? -1.453 -14.456 -34.495 1.00 13.82 328 ILE B O 1
ATOM 4326 N N . SER B 1 207 ? -3.329 -13.275 -34.132 1.00 24.47 329 SER B N 1
ATOM 4327 C CA . SER B 1 207 ? -3.078 -13.092 -32.707 1.00 20.76 329 SER B CA 1
ATOM 4328 C C . SER B 1 207 ? -4.347 -13.307 -31.894 1.00 25.11 329 SER B C 1
ATOM 4329 O O . SER B 1 207 ? -5.439 -12.962 -32.337 1.00 21.53 329 SER B O 1
ATOM 4332 N N . ALA B 1 208 ? -4.196 -13.876 -30.703 1.00 28.90 330 ALA B N 1
ATOM 4333 C CA . ALA B 1 208 ? -5.338 -14.151 -29.842 1.00 18.44 330 ALA B CA 1
ATOM 4334 C C . ALA B 1 208 ? -4.980 -13.975 -28.370 1.00 28.12 330 ALA B C 1
ATOM 4335 O O . ALA B 1 208 ? -3.829 -14.159 -27.976 1.00 26.48 330 ALA B O 1
ATOM 4337 N N . LEU B 1 209 ? -5.971 -13.613 -27.562 1.00 31.34 331 LEU B N 1
ATOM 4338 C CA . LEU B 1 209 ? -5.786 -13.524 -26.118 1.00 20.02 331 LEU B CA 1
ATOM 4339 C C . LEU B 1 209 ? -6.637 -14.549 -25.372 1.00 22.42 331 LEU B C 1
ATOM 4340 O O . LEU B 1 209 ? -6.649 -15.729 -25.721 1.00 29.23 331 LEU B O 1
ATOM 4345 N N . ALA B 1 210 ? -7.359 -14.091 -24.354 1.00 26.21 332 ALA B N 1
ATOM 4346 C CA . ALA B 1 210 ? -8.136 -14.990 -23.511 1.00 39.55 332 ALA B CA 1
ATOM 4347 C C . ALA B 1 210 ? -9.568 -15.144 -24.012 1.00 34.26 332 ALA B C 1
ATOM 4348 O O . ALA B 1 210 ? -10.205 -16.172 -23.782 1.00 35.72 332 ALA B O 1
ATOM 4350 N N . MET B 1 211 ? -10.067 -14.123 -24.700 1.00 27.84 333 MET B N 1
ATOM 4351 C CA . MET B 1 211 ? -11.411 -14.169 -25.267 1.00 24.90 333 MET B CA 1
ATOM 4352 C C . MET B 1 211 ? -11.471 -15.144 -26.435 1.00 21.46 333 MET B C 1
ATOM 4353 O O . MET B 1 211 ? -10.443 -15.489 -27.018 1.00 24.06 333 MET B O 1
ATOM 4358 N N . GLU B 1 212 ? -12.679 -15.579 -26.777 1.00 30.46 334 GLU B N 1
ATOM 4359 C CA . GLU B 1 212 ? -12.868 -16.459 -27.919 1.00 34.16 334 GLU B CA 1
ATOM 4360 C C . GLU B 1 212 ? -12.930 -15.621 -29.191 1.00 38.22 334 GLU B C 1
ATOM 4361 O O . GLU B 1 212 ? -13.933 -15.620 -29.906 1.00 45.80 334 GLU B O 1
ATOM 4367 N N . ARG B 1 213 ? -11.844 -14.908 -29.467 1.00 25.73 335 ARG B N 1
ATOM 4368 C CA . ARG B 1 213 ? -11.755 -14.069 -30.652 1.00 26.84 335 ARG B CA 1
ATOM 4369 C C . ARG B 1 213 ? -10.315 -13.981 -31.136 1.00 29.50 335 ARG B C 1
ATOM 4370 O O . ARG B 1 213 ? -9.395 -14.354 -30.410 1.00 28.75 335 ARG B O 1
ATOM 4378 N N . CYS B 1 214 ? -10.114 -13.486 -32.354 1.00 27.80 336 CYS B N 1
ATOM 4379 C CA . CYS B 1 214 ? -8.748 -13.336 -32.863 1.00 22.16 336 CYS B CA 1
ATOM 4380 C C . CYS B 1 214 ? -8.611 -12.209 -33.877 1.00 17.93 336 CYS B C 1
ATOM 4381 O O . CYS B 1 214 ? -9.574 -11.847 -34.532 1.00 19.17 336 CYS B O 1
ATOM 4384 N N . VAL B 1 215 ? -7.405 -11.667 -34.015 1.00 18.50 337 VAL B N 1
ATOM 4385 C CA . VAL B 1 215 ? -7.123 -10.714 -35.081 1.00 16.42 337 VAL B CA 1
ATOM 4386 C C . VAL B 1 215 ? -6.283 -11.389 -36.146 1.00 18.51 337 VAL B C 1
ATOM 4387 O O . VAL B 1 215 ? -5.355 -12.130 -35.838 1.00 28.14 337 VAL B O 1
ATOM 4391 N N . THR B 1 216 ? -6.616 -11.129 -37.404 1.00 15.70 338 THR B N 1
ATOM 4392 C CA . THR B 1 216 ? -5.850 -11.668 -38.515 1.00 17.24 338 THR B CA 1
ATOM 4393 C C . THR B 1 216 ? -5.419 -10.511 -39.394 1.00 19.76 338 THR B C 1
ATOM 4394 O O . THR B 1 216 ? -6.040 -9.447 -39.379 1.00 13.49 338 THR B O 1
ATOM 4398 N N . VAL B 1 217 ? -4.358 -10.715 -40.165 1.00 11.47 339 VAL B N 1
ATOM 4399 C CA . VAL B 1 217 ? -3.917 -9.690 -41.097 1.00 12.92 339 VAL B CA 1
ATOM 4400 C C . VAL B 1 217 ? -3.767 -10.273 -42.503 1.00 20.64 339 VAL B C 1
ATOM 4401 O O . VAL B 1 217 ? -3.339 -11.417 -42.671 1.00 21.06 339 VAL B O 1
ATOM 4405 N N . GLY B 1 218 ? -4.146 -9.490 -43.509 1.00 16.82 340 GLY B N 1
ATOM 4406 C CA . GLY B 1 218 ? -4.345 -10.035 -44.842 1.00 19.91 340 GLY B CA 1
ATOM 4407 C C . GLY B 1 218 ? -3.352 -9.691 -45.934 1.00 18.83 340 GLY B C 1
ATOM 4408 O O . GLY B 1 218 ? -3.653 -9.878 -47.113 1.00 28.51 340 GLY B O 1
ATOM 4409 N N . ALA B 1 219 ? -2.191 -9.166 -45.556 1.00 13.40 341 ALA B N 1
ATOM 4410 C CA . ALA B 1 219 ? -1.132 -8.855 -46.516 1.00 20.24 341 ALA B CA 1
ATOM 4411 C C . ALA B 1 219 ? -1.547 -7.818 -47.561 1.00 28.19 341 ALA B C 1
ATOM 4412 O O . ALA B 1 219 ? -1.753 -6.653 -47.232 1.00 24.51 341 ALA B O 1
ATOM 4414 N N . ARG B 1 220 ? -1.686 -8.250 -48.812 1.00 15.45 342 ARG B N 1
ATOM 4415 C CA . ARG B 1 220 ? -2.039 -7.333 -49.894 1.00 23.48 342 ARG B CA 1
ATOM 4416 C C . ARG B 1 220 ? -3.493 -6.862 -49.934 1.00 27.12 342 ARG B C 1
ATOM 4417 O O . ARG B 1 220 ? -3.810 -5.923 -50.662 1.00 34.81 342 ARG B O 1
ATOM 4425 N N . ASP B 1 221 ? -4.379 -7.496 -49.171 1.00 14.25 343 ASP B N 1
ATOM 4426 C CA . ASP B 1 221 ? -5.734 -6.962 -49.059 1.00 18.56 343 ASP B CA 1
ATOM 4427 C C . ASP B 1 221 ? -5.744 -5.701 -48.193 1.00 27.52 343 ASP B C 1
ATOM 4428 O O . ASP B 1 221 ? -6.731 -4.965 -48.147 1.00 18.95 343 ASP B O 1
ATOM 4433 N N . ARG B 1 222 ? -4.610 -5.471 -47.532 1.00 19.77 344 ARG B N 1
ATOM 4434 C CA . ARG B 1 222 ? -4.404 -4.327 -46.651 1.00 24.00 344 ARG B CA 1
ATOM 4435 C C . ARG B 1 222 ? -5.522 -4.126 -45.636 1.00 27.85 344 ARG B C 1
ATOM 4436 O O . ARG B 1 222 ? -5.937 -2.999 -45.368 1.00 32.49 344 ARG B O 1
ATOM 4444 N N . THR B 1 223 ? -5.999 -5.230 -45.070 1.00 17.20 345 THR B N 1
ATOM 4445 C CA . THR B 1 223 ? -6.978 -5.174 -43.992 1.00 17.65 345 THR B CA 1
ATOM 4446 C C . THR B 1 223 ? -6.509 -5.944 -42.765 1.00 20.96 345 THR B C 1
ATOM 4447 O O . THR B 1 223 ? -5.678 -6.847 -42.858 1.00 20.92 345 THR B O 1
ATOM 4451 N N . ALA B 1 224 ? -7.043 -5.563 -41.611 1.00 17.11 346 ALA B N 1
ATOM 4452 C CA . ALA B 1 224 ? -6.939 -6.364 -40.406 1.00 17.30 346 ALA B CA 1
ATOM 4453 C C . ALA B 1 224 ? -8.363 -6.782 -40.097 1.00 26.93 346 ALA B C 1
ATOM 4454 O O . ALA B 1 224 ? -9.295 -6.018 -40.336 1.00 18.90 346 ALA B O 1
ATOM 4456 N N . MET B 1 225 ? -8.550 -7.989 -39.583 1.00 24.41 347 MET B N 1
ATOM 4457 C CA . MET B 1 225 ? -9.902 -8.445 -39.292 1.00 14.30 347 MET B CA 1
ATOM 4458 C C . MET B 1 225 ? -10.037 -9.047 -37.902 1.00 22.25 347 MET B C 1
ATOM 4459 O O . MET B 1 225 ? -9.240 -9.893 -37.496 1.00 22.43 347 MET B O 1
ATOM 4464 N N . LEU B 1 226 ? -11.059 -8.600 -37.179 1.00 22.62 348 LEU B N 1
ATOM 4465 C CA . LEU B 1 226 ? -11.297 -9.075 -35.825 1.00 15.10 348 LEU B CA 1
ATOM 4466 C C . LEU B 1 226 ? -12.462 -10.057 -35.837 1.00 26.22 348 LEU B C 1
ATOM 4467 O O . LEU B 1 226 ? -13.603 -9.683 -36.087 1.00 24.85 348 LEU B O 1
ATOM 4472 N N . TRP B 1 227 ? -12.157 -11.317 -35.559 1.00 18.23 349 TRP B N 1
ATOM 4473 C CA . TRP B 1 227 ? -13.130 -12.393 -35.602 1.00 18.47 349 TRP B CA 1
ATOM 4474 C C . TRP B 1 227 ? -13.661 -12.695 -34.215 1.00 29.17 349 TRP B C 1
ATOM 4475 O O . TRP B 1 227 ? -12.912 -13.147 -33.342 1.00 28.15 349 TRP B O 1
ATOM 4486 N N . LYS B 1 228 ? -14.951 -12.426 -34.028 1.00 23.20 350 LYS B N 1
ATOM 4487 C CA . LYS B 1 228 ? -15.675 -12.785 -32.817 1.00 25.23 350 LYS B CA 1
ATOM 4488 C C . LYS B 1 228 ? -16.371 -14.122 -33.035 1.00 26.10 350 LYS B C 1
ATOM 4489 O O . LYS B 1 228 ? -17.534 -14.167 -33.434 1.00 33.69 350 LYS B O 1
ATOM 4495 N N . ILE B 1 229 ? -15.640 -15.203 -32.785 1.00 29.83 351 ILE B N 1
ATOM 4496 C CA . ILE B 1 229 ? -16.112 -16.563 -33.047 1.00 33.00 351 ILE B CA 1
ATOM 4497 C C . ILE B 1 229 ? -17.518 -16.908 -32.516 1.00 34.71 351 ILE B C 1
ATOM 4498 O O . ILE B 1 229 ? -18.329 -17.461 -33.260 1.00 28.20 351 ILE B O 1
ATOM 4503 N N . PRO B 1 230 ? -17.818 -16.590 -31.239 1.00 41.80 352 PRO B N 1
ATOM 4504 C CA . PRO B 1 230 ? -19.138 -17.003 -30.747 1.00 30.33 352 PRO B CA 1
ATOM 4505 C C . PRO B 1 230 ? -20.271 -16.131 -31.279 1.00 35.98 352 PRO B C 1
ATOM 4506 O O . PRO B 1 230 ? -21.404 -16.598 -31.369 1.00 31.41 352 PRO B O 1
ATOM 4510 N N . ASP B 1 231 ? -19.965 -14.886 -31.626 1.00 29.48 353 ASP B N 1
ATOM 4511 C CA . ASP B 1 231 ? -20.982 -13.962 -32.104 1.00 26.82 353 ASP B CA 1
ATOM 4512 C C . ASP B 1 231 ? -21.226 -14.120 -33.600 1.00 28.44 353 ASP B C 1
ATOM 4513 O O . ASP B 1 231 ? -22.134 -13.496 -34.152 1.00 24.56 353 ASP B O 1
ATOM 4518 N N . GLU B 1 232 ? -20.418 -14.961 -34.243 1.00 22.02 354 GLU B N 1
ATOM 4519 C CA . GLU B 1 232 ? -20.483 -15.165 -35.691 1.00 26.34 354 GLU B CA 1
ATOM 4520 C C . GLU B 1 232 ? -20.431 -13.842 -36.450 1.00 24.53 354 GLU B C 1
ATOM 4521 O O . GLU B 1 232 ? -21.105 -13.667 -37.464 1.00 33.75 354 GLU B O 1
ATOM 4527 N N . THR B 1 233 ? -19.624 -12.913 -35.947 1.00 28.06 355 THR B N 1
ATOM 4528 C CA . THR B 1 233 ? -19.446 -11.614 -36.586 1.00 27.67 355 THR B CA 1
ATOM 4529 C C . THR B 1 233 ? -17.966 -11.295 -36.751 1.00 26.91 355 THR B C 1
ATOM 4530 O O . THR B 1 233 ? -17.109 -12.003 -36.216 1.00 22.23 355 THR B O 1
ATOM 4534 N N . ARG B 1 234 ? -17.670 -10.217 -37.473 1.00 20.88 356 ARG B N 1
ATOM 4535 C CA . ARG B 1 234 ? -16.285 -9.815 -37.704 1.00 18.81 356 ARG B CA 1
ATOM 4536 C C . ARG B 1 234 ? -16.149 -8.334 -38.065 1.00 23.09 356 ARG B C 1
ATOM 4537 O O . ARG B 1 234 ? -16.935 -7.798 -38.847 1.00 25.02 356 ARG B O 1
ATOM 4545 N N . LEU B 1 235 ? -15.156 -7.679 -37.470 1.00 27.76 357 LEU B N 1
ATOM 4546 C CA . LEU B 1 235 ? -14.833 -6.294 -37.795 1.00 23.64 357 LEU B CA 1
ATOM 4547 C C . LEU B 1 235 ? -13.739 -6.235 -38.855 1.00 33.31 357 LEU B C 1
ATOM 4548 O O . LEU B 1 235 ? -12.857 -7.094 -38.896 1.00 30.01 357 LEU B O 1
ATOM 4553 N N . THR B 1 236 ? -13.799 -5.218 -39.709 1.00 21.86 358 THR B N 1
ATOM 4554 C CA . THR B 1 236 ? -12.804 -5.044 -40.760 1.00 24.67 358 THR B CA 1
ATOM 4555 C C . THR B 1 236 ? -12.181 -3.651 -40.706 1.00 27.54 358 THR B C 1
ATOM 4556 O O . THR B 1 236 ? -12.882 -2.640 -40.696 1.00 33.08 358 THR B O 1
ATOM 4560 N N . PHE B 1 237 ? -10.855 -3.615 -40.669 1.00 21.41 359 PHE B N 1
ATOM 4561 C CA . PHE B 1 237 ? -10.104 -2.374 -40.554 1.00 24.91 359 PHE B CA 1
ATOM 4562 C C . PHE B 1 237 ? -9.224 -2.244 -41.790 1.00 30.18 359 PHE B C 1
ATOM 4563 O O . PHE B 1 237 ? -8.608 -3.216 -42.212 1.00 31.03 359 PHE B O 1
ATOM 4571 N N . ARG B 1 238 ? -9.168 -1.056 -42.381 1.00 30.97 360 ARG B N 1
ATOM 4572 C CA . ARG B 1 238 ? -8.507 -0.907 -43.675 1.00 25.68 360 ARG B CA 1
ATOM 4573 C C . ARG B 1 238 ? -7.312 0.041 -43.673 1.00 33.47 360 ARG B C 1
ATOM 4574 O O . ARG B 1 238 ? -7.374 1.139 -43.117 1.00 36.48 360 ARG B O 1
ATOM 4582 N N . GLY B 1 239 ? -6.223 -0.403 -44.294 1.00 29.67 361 GLY B N 1
ATOM 4583 C CA . GLY B 1 239 ? -5.065 0.442 -44.517 1.00 33.08 361 GLY B CA 1
ATOM 4584 C C . GLY B 1 239 ? -4.980 0.810 -45.985 1.00 46.62 361 GLY B C 1
ATOM 4585 O O . GLY B 1 239 ? -6.004 1.025 -46.632 1.00 51.13 361 GLY B O 1
ATOM 4586 N N . GLY B 1 240 ? -3.762 0.876 -46.515 1.00 53.59 362 GLY B N 1
ATOM 4587 C CA . GLY B 1 240 ? -3.555 1.127 -47.931 1.00 37.18 362 GLY B CA 1
ATOM 4588 C C . GLY B 1 240 ? -3.907 2.534 -48.374 1.00 47.78 362 GLY B C 1
ATOM 4589 O O . GLY B 1 240 ? -4.451 2.734 -49.461 1.00 44.83 362 GLY B O 1
ATOM 4590 N N . ASP B 1 241 ? -3.594 3.512 -47.531 1.00 59.74 363 ASP B N 1
ATOM 4591 C CA . ASP B 1 241 ? -3.888 4.911 -47.832 1.00 63.45 363 ASP B CA 1
ATOM 4592 C C . ASP B 1 241 ? -2.906 5.529 -48.824 1.00 45.28 363 ASP B C 1
ATOM 4593 O O . ASP B 1 241 ? -1.697 5.518 -48.599 1.00 52.63 363 ASP B O 1
ATOM 4598 N N . GLU B 1 242 ? -3.442 6.045 -49.927 1.00 39.66 364 GLU B N 1
ATOM 4599 C CA . GLU B 1 242 ? -2.665 6.790 -50.913 1.00 33.41 364 GLU B CA 1
ATOM 4600 C C . GLU B 1 242 ? -1.853 7.915 -50.265 1.00 43.88 364 GLU B C 1
ATOM 4601 O O . GLU B 1 242 ? -2.408 8.770 -49.579 1.00 42.50 364 GLU B O 1
ATOM 4607 N N . PRO B 1 243 ? -0.529 7.909 -50.489 1.00 45.07 365 PRO B N 1
ATOM 4608 C CA . PRO B 1 243 ? 0.419 8.899 -49.965 1.00 50.15 365 PRO B CA 1
ATOM 4609 C C . PRO B 1 243 ? 0.133 10.312 -50.456 1.00 44.75 365 PRO B C 1
ATOM 4610 O O . PRO B 1 243 ? 0.337 11.265 -49.709 1.00 47.56 365 PRO B O 1
ATOM 4614 N N . GLN B 1 244 ? -0.315 10.440 -51.701 1.00 46.30 366 GLN B N 1
ATOM 4615 C CA . GLN B 1 244 ? -0.656 11.739 -52.263 1.00 41.75 366 GLN B CA 1
ATOM 4616 C C . GLN B 1 244 ? -1.862 12.303 -51.518 1.00 45.08 366 GLN B C 1
ATOM 4617 O O . GLN B 1 244 ? -1.934 13.501 -51.228 1.00 47.64 366 GLN B O 1
ATOM 4623 N N . LYS B 1 245 ? -2.798 11.415 -51.194 1.00 47.03 367 LYS B N 1
ATOM 4624 C CA . LYS B 1 245 ? -3.989 11.775 -50.438 1.00 49.00 367 LYS B CA 1
ATOM 4625 C C . LYS B 1 245 ? -3.603 12.162 -49.016 1.00 47.68 367 LYS B C 1
ATOM 4626 O O . LYS B 1 245 ? -4.134 13.124 -48.460 1.00 47.07 367 LYS B O 1
ATOM 4632 N N . LEU B 1 246 ? -2.677 11.403 -48.435 1.00 44.24 368 LEU B N 1
ATOM 4633 C CA . LEU B 1 246 ? -2.190 11.668 -47.084 1.00 49.16 368 LEU B CA 1
ATOM 4634 C C . LEU B 1 246 ? -1.511 13.028 -46.985 1.00 46.75 368 LEU B C 1
ATOM 4635 O O . LEU B 1 246 ? -1.770 13.789 -46.054 1.00 48.65 368 LEU B O 1
ATOM 4640 N N . LEU B 1 247 ? -0.633 13.322 -47.939 1.00 39.75 369 LEU B N 1
ATOM 4641 C CA . LEU B 1 247 ? 0.020 14.620 -47.999 1.00 55.21 369 LEU B CA 1
ATOM 4642 C C . LEU B 1 247 ? -1.017 15.720 -48.193 1.00 53.52 369 LEU B C 1
ATOM 4643 O O . LEU B 1 247 ? -0.914 16.789 -47.596 1.00 49.57 369 LEU B O 1
ATOM 4648 N N . ARG B 1 248 ? -2.014 15.447 -49.030 1.00 50.68 370 ARG B N 1
ATOM 4649 C CA . ARG B 1 248 ? -3.065 16.420 -49.314 1.00 52.43 370 ARG B CA 1
ATOM 4650 C C . ARG B 1 248 ? -3.875 16.758 -48.061 1.00 55.25 370 ARG B C 1
ATOM 4651 O O . ARG B 1 248 ? -4.257 17.911 -47.852 1.00 55.53 370 ARG B O 1
ATOM 4659 N N . ARG B 1 249 ? -4.133 15.750 -47.232 1.00 56.55 371 ARG B N 1
ATOM 4660 C CA . ARG B 1 249 ? -4.855 15.949 -45.977 1.00 59.88 371 ARG B CA 1
ATOM 4661 C C . ARG B 1 249 ? -3.920 16.404 -44.856 1.00 66.62 371 ARG B C 1
ATOM 4662 O O . ARG B 1 249 ? -4.366 16.749 -43.762 1.00 62.11 371 ARG B O 1
ATOM 4670 N N . TRP B 1 250 ? -2.620 16.399 -45.137 1.00 54.11 372 TRP B N 1
ATOM 4671 C CA . TRP B 1 250 ? -1.630 16.899 -44.191 1.00 55.40 372 TRP B CA 1
ATOM 4672 C C . TRP B 1 250 ? -1.348 18.377 -44.458 1.00 56.98 372 TRP B C 1
ATOM 4673 O O . TRP B 1 250 ? -0.931 19.110 -43.561 1.00 63.48 372 TRP B O 1
ATOM 4684 N N . MET B 1 251 ? -1.570 18.804 -45.701 1.00 53.25 373 MET B N 1
ATOM 4685 C CA . MET B 1 251 ? -1.361 20.199 -46.096 1.00 62.17 373 MET B CA 1
ATOM 4686 C C . MET B 1 251 ? -2.393 21.156 -45.496 1.00 62.03 373 MET B C 1
ATOM 4687 O O . MET B 1 251 ? -2.361 22.358 -45.756 1.00 70.27 373 MET B O 1
ATOM 4692 N N . LYS B 1 252 ? -3.308 20.613 -44.699 1.00 67.80 374 LYS B N 1
ATOM 4693 C CA . LYS B 1 252 ? -4.295 21.411 -43.980 1.00 67.68 374 LYS B CA 1
ATOM 4694 C C . LYS B 1 252 ? -3.613 22.118 -42.814 1.00 76.89 374 LYS B C 1
ATOM 4695 O O . LYS B 1 252 ? -4.182 23.018 -42.195 1.00 92.94 374 LYS B O 1
ATOM 4701 N N . GLU B 1 253 ? -2.400 21.657 -42.516 1.00 71.02 375 GLU B N 1
ATOM 4702 C CA . GLU B 1 253 ? -1.520 22.217 -41.491 1.00 62.90 375 GLU B CA 1
ATOM 4703 C C . GLU B 1 253 ? -1.529 23.746 -41.432 1.00 73.25 375 GLU B C 1
ATOM 4704 O O . GLU B 1 253 ? -1.607 24.423 -42.456 1.00 79.66 375 GLU B O 1
ATOM 4710 N N . PHE B 1 274 ? 3.521 9.540 -46.999 1.00 37.27 396 PHE B N 1
ATOM 4711 C CA . PHE B 1 274 ? 4.942 9.268 -47.201 1.00 34.43 396 PHE B CA 1
ATOM 4712 C C . PHE B 1 274 ? 5.172 8.035 -48.076 1.00 39.98 396 PHE B C 1
ATOM 4713 O O . PHE B 1 274 ? 5.170 8.125 -49.304 1.00 46.65 396 PHE B O 1
ATOM 4721 N N . PHE B 1 275 ? 5.367 6.884 -47.439 1.00 34.27 397 PHE B N 1
ATOM 4722 C CA . PHE B 1 275 ? 5.686 5.652 -48.159 1.00 29.36 397 PHE B CA 1
ATOM 4723 C C . PHE B 1 275 ? 4.453 4.816 -48.494 1.00 27.08 397 PHE B C 1
ATOM 4724 O O . PHE B 1 275 ? 3.543 4.679 -47.675 1.00 25.53 397 PHE B O 1
ATOM 4732 N N . CYS B 1 276 ? 4.436 4.265 -49.706 1.00 19.56 398 CYS B N 1
ATOM 4733 C CA . CYS B 1 276 ? 3.361 3.385 -50.154 1.00 26.53 398 CYS B CA 1
ATOM 4734 C C . CYS B 1 276 ? 3.213 2.163 -49.267 1.00 27.35 398 CYS B C 1
ATOM 4735 O O . CYS B 1 276 ? 4.198 1.506 -48.927 1.00 30.05 398 CYS B O 1
ATOM 4738 N N . GLU B 1 277 ? 1.974 1.863 -48.900 1.00 28.96 399 GLU B N 1
ATOM 4739 C CA . GLU B 1 277 ? 1.667 0.641 -48.179 1.00 37.89 399 GLU B CA 1
ATOM 4740 C C . GLU B 1 277 ? 1.130 -0.368 -49.185 1.00 33.34 399 GLU B C 1
ATOM 4741 O O . GLU B 1 277 ? 0.137 -0.104 -49.866 1.00 40.86 399 GLU B O 1
ATOM 4747 N N . GLY B 1 278 ? 1.788 -1.519 -49.284 1.00 31.37 400 GLY B N 1
ATOM 4748 C CA . GLY B 1 278 ? 1.366 -2.545 -50.221 1.00 21.71 400 GLY B CA 1
ATOM 4749 C C . GLY B 1 278 ? 0.943 -3.819 -49.518 1.00 31.32 400 GLY B C 1
ATOM 4750 O O . GLY B 1 278 ? 0.271 -4.670 -50.100 1.00 27.79 400 GLY B O 1
ATOM 4751 N N . SER B 1 279 ? 1.343 -3.948 -48.258 1.00 22.85 401 SER B N 1
ATOM 4752 C CA . SER B 1 279 ? 1.074 -5.155 -47.491 1.00 23.82 401 SER B CA 1
ATOM 4753 C C . SER B 1 279 ? 1.071 -4.868 -45.996 1.00 31.44 401 SER B C 1
ATOM 4754 O O . SER B 1 279 ? 1.987 -4.229 -45.482 1.00 23.62 401 SER B O 1
ATOM 4757 N N . ILE B 1 280 ? 0.043 -5.339 -45.299 1.00 18.93 402 ILE B N 1
ATOM 4758 C CA . ILE B 1 280 ? 0.073 -5.323 -43.843 1.00 25.16 402 ILE B CA 1
ATOM 4759 C C . ILE B 1 280 ? 0.421 -6.734 -43.372 1.00 22.56 402 ILE B C 1
ATOM 4760 O O . ILE B 1 280 ? -0.361 -7.667 -43.559 1.00 21.14 402 ILE B O 1
ATOM 4765 N N . ASP B 1 281 ? 1.602 -6.881 -42.775 1.00 21.24 403 ASP B N 1
ATOM 4766 C CA . ASP B 1 281 ? 2.225 -8.192 -42.624 1.00 21.71 403 ASP B CA 1
ATOM 4767 C C . ASP B 1 281 ? 2.127 -8.800 -41.232 1.00 17.35 403 ASP B C 1
ATOM 4768 O O . ASP B 1 281 ? 1.988 -10.018 -41.098 1.00 14.01 403 ASP B O 1
ATOM 4773 N N . VAL B 1 282 ? 2.199 -7.974 -40.193 1.00 19.04 404 VAL B N 1
ATOM 4774 C CA . VAL B 1 282 ? 2.168 -8.531 -38.839 1.00 10.57 404 VAL B CA 1
ATOM 4775 C C . VAL B 1 282 ? 1.104 -7.901 -37.950 1.00 17.23 404 VAL B C 1
ATOM 4776 O O . VAL B 1 282 ? 0.592 -6.823 -38.244 1.00 15.57 404 VAL B O 1
ATOM 4780 N N . VAL B 1 283 ? 0.768 -8.598 -36.869 1.00 10.23 405 VAL B N 1
ATOM 4781 C CA . VAL B 1 283 ? -0.312 -8.183 -35.987 1.00 7.55 405 VAL B CA 1
ATOM 4782 C C . VAL B 1 283 ? -0.104 -8.751 -34.584 1.00 14.47 405 VAL B C 1
ATOM 4783 O O . VAL B 1 283 ? 0.467 -9.829 -34.416 1.00 10.80 405 VAL B O 1
ATOM 4787 N N . SER B 1 284 ? -0.535 -7.997 -33.579 1.00 16.19 406 SER B N 1
ATOM 4788 C CA . SER B 1 284 ? -0.497 -8.464 -32.198 1.00 16.18 406 SER B CA 1
ATOM 4789 C C . SER B 1 284 ? -1.604 -7.794 -31.409 1.00 14.33 406 SER B C 1
ATOM 4790 O O . SER B 1 284 ? -1.829 -6.598 -31.549 1.00 17.86 406 SER B O 1
ATOM 4793 N N . MET B 1 285 ? -2.288 -8.557 -30.567 1.00 13.09 407 MET B N 1
ATOM 4794 C CA . MET B 1 285 ? -3.367 -7.989 -29.768 1.00 28.58 407 MET B CA 1
ATOM 4795 C C . MET B 1 285 ? -2.854 -7.570 -28.394 1.00 21.02 407 MET B C 1
ATOM 4796 O O . MET B 1 285 ? -2.230 -8.365 -27.691 1.00 26.38 407 MET B O 1
ATOM 4801 N N . VAL B 1 286 ? -3.120 -6.321 -28.017 1.00 25.49 408 VAL B N 1
ATOM 4802 C CA . VAL B 1 286 ? -2.643 -5.790 -26.741 1.00 30.70 408 VAL B CA 1
ATOM 4803 C C . VAL B 1 286 ? -3.664 -5.970 -25.614 1.00 23.05 408 VAL B C 1
ATOM 4804 O O . VAL B 1 286 ? -3.305 -6.341 -24.494 1.00 34.68 408 VAL B O 1
ATOM 4808 N N . ASP B 1 287 ? -4.934 -5.727 -25.926 1.00 26.92 409 ASP B N 1
ATOM 4809 C CA . ASP B 1 287 ? -6.031 -6.126 -25.046 1.00 39.37 409 ASP B CA 1
ATOM 4810 C C . ASP B 1 287 ? -7.258 -6.552 -25.849 1.00 37.39 409 ASP B C 1
ATOM 4811 O O . ASP B 1 287 ? -7.183 -6.703 -27.067 1.00 33.19 409 ASP B O 1
ATOM 4816 N N . ASP B 1 288 ? -8.386 -6.732 -25.171 1.00 32.72 410 ASP B N 1
ATOM 4817 C CA . ASP B 1 288 ? -9.608 -7.171 -25.838 1.00 33.52 410 ASP B CA 1
ATOM 4818 C C . ASP B 1 288 ? -10.253 -6.051 -26.653 1.00 31.13 410 ASP B C 1
ATOM 4819 O O . ASP B 1 288 ? -11.278 -6.258 -27.302 1.00 39.85 410 ASP B O 1
ATOM 4824 N N . PHE B 1 289 ? -9.652 -4.865 -26.612 1.00 32.99 411 PHE B N 1
ATOM 4825 C CA . PHE B 1 289 ? -10.228 -3.701 -27.275 1.00 35.44 411 PHE B CA 1
ATOM 4826 C C . PHE B 1 289 ? -9.249 -2.993 -28.209 1.00 23.86 411 PHE B C 1
ATOM 4827 O O . PHE B 1 289 ? -9.610 -2.015 -28.865 1.00 34.08 411 PHE B O 1
ATOM 4835 N N . HIS B 1 290 ? -8.014 -3.480 -28.275 1.00 34.66 412 HIS B N 1
ATOM 4836 C CA . HIS B 1 290 ? -6.992 -2.824 -29.087 1.00 28.63 412 HIS B CA 1
ATOM 4837 C C . HIS B 1 290 ? -6.023 -3.817 -29.716 1.00 26.70 412 HIS B C 1
ATOM 4838 O O . HIS B 1 290 ? -5.806 -4.907 -29.186 1.00 26.88 412 HIS B O 1
ATOM 4845 N N . PHE B 1 291 ? -5.434 -3.431 -30.844 1.00 26.83 413 PHE B N 1
ATOM 4846 C CA . PHE B 1 291 ? -4.377 -4.243 -31.441 1.00 20.13 413 PHE B CA 1
ATOM 4847 C C . PHE B 1 291 ? -3.406 -3.395 -32.250 1.00 22.19 413 PHE B C 1
ATOM 4848 O O . PHE B 1 291 ? -3.674 -2.235 -32.535 1.00 24.95 413 PHE B O 1
ATOM 4856 N N . ILE B 1 292 ? -2.273 -3.983 -32.610 1.00 15.06 414 ILE B N 1
ATOM 4857 C CA . ILE B 1 292 ? -1.275 -3.297 -33.413 1.00 13.46 414 ILE B CA 1
ATOM 4858 C C . ILE B 1 292 ? -0.951 -4.079 -34.677 1.00 20.82 414 ILE B C 1
ATOM 4859 O O . ILE B 1 292 ? -0.945 -5.312 -34.671 1.00 17.94 414 ILE B O 1
ATOM 4864 N N . THR B 1 293 ? -0.673 -3.352 -35.755 1.00 19.75 415 THR B N 1
ATOM 4865 C CA . THR B 1 293 ? -0.260 -3.975 -37.005 1.00 10.68 415 THR B CA 1
ATOM 4866 C C . THR B 1 293 ? 1.077 -3.416 -37.468 1.00 18.07 415 THR B C 1
ATOM 4867 O O . THR B 1 293 ? 1.479 -2.324 -37.060 1.00 19.62 415 THR B O 1
ATOM 4871 N N . GLY B 1 294 ? 1.754 -4.171 -38.326 1.00 21.10 416 GLY B N 1
ATOM 4872 C CA . GLY B 1 294 ? 3.006 -3.739 -38.915 1.00 17.35 416 GLY B CA 1
ATOM 4873 C C . GLY B 1 294 ? 3.021 -4.015 -40.405 1.00 22.82 416 GLY B C 1
ATOM 4874 O O . GLY B 1 294 ? 2.651 -5.111 -40.851 1.00 22.50 416 GLY B O 1
ATOM 4875 N N . SER B 1 295 ? 3.470 -3.019 -41.166 1.00 13.04 417 SER B N 1
ATOM 4876 C CA . SER B 1 295 ? 3.421 -3.049 -42.626 1.00 24.13 417 SER B CA 1
ATOM 4877 C C . SER B 1 295 ? 4.807 -3.038 -43.265 1.00 18.17 417 SER B C 1
ATOM 4878 O O . SER B 1 295 ? 5.811 -2.789 -42.592 1.00 22.34 417 SER B O 1
ATOM 4881 N N . ASP B 1 296 ? 4.850 -3.306 -44.568 1.00 22.65 418 ASP B N 1
ATOM 4882 C CA . ASP B 1 296 ? 6.102 -3.321 -45.319 1.00 22.91 418 ASP B CA 1
ATOM 4883 C C . ASP B 1 296 ? 6.512 -1.926 -45.792 1.00 27.26 418 ASP B C 1
ATOM 4884 O O . ASP B 1 296 ? 7.310 -1.785 -46.720 1.00 25.99 418 ASP B O 1
ATOM 4889 N N . ASN B 1 297 ? 5.956 -0.902 -45.152 1.00 24.17 419 ASN B N 1
ATOM 4890 C CA . ASN B 1 297 ? 6.408 0.469 -45.353 1.00 16.85 419 ASN B CA 1
ATOM 4891 C C . ASN B 1 297 ? 6.910 1.062 -44.044 1.00 18.65 419 ASN B C 1
ATOM 4892 O O . ASN B 1 297 ? 7.176 2.261 -43.950 1.00 18.08 419 ASN B O 1
ATOM 4897 N N . GLY B 1 298 ? 7.031 0.204 -43.035 1.00 13.88 420 GLY B N 1
ATOM 4898 C CA . GLY B 1 298 ? 7.580 0.594 -41.752 1.00 16.48 420 GLY B CA 1
ATOM 4899 C C . GLY B 1 298 ? 6.554 1.120 -40.770 1.00 15.38 420 GLY B C 1
ATOM 4900 O O . GLY B 1 298 ? 6.893 1.464 -39.639 1.00 22.91 420 GLY B O 1
ATOM 4901 N N . ASN B 1 299 ? 5.295 1.172 -41.191 1.00 20.07 421 ASN B N 1
ATOM 4902 C CA . ASN B 1 299 ? 4.235 1.664 -40.320 1.00 23.60 421 ASN B CA 1
ATOM 4903 C C . ASN B 1 299 ? 3.874 0.685 -39.205 1.00 18.67 421 ASN B C 1
ATOM 4904 O O . ASN B 1 299 ? 3.604 -0.490 -39.458 1.00 20.57 421 ASN B O 1
ATOM 4909 N N . ILE B 1 300 ? 3.874 1.179 -37.971 1.00 19.46 422 ILE B N 1
ATOM 4910 C CA . ILE B 1 300 ? 3.327 0.435 -36.844 1.00 15.38 422 ILE B CA 1
ATOM 4911 C C . ILE B 1 300 ? 2.059 1.150 -36.395 1.00 29.86 422 ILE B C 1
ATOM 4912 O O . ILE B 1 300 ? 2.115 2.282 -35.913 1.00 27.90 422 ILE B O 1
ATOM 4917 N N . CYS B 1 301 ? 0.914 0.494 -36.555 1.00 29.99 423 CYS B N 1
ATOM 4918 C CA . CYS B 1 301 ? -0.362 1.141 -36.273 1.00 22.50 423 CYS B CA 1
ATOM 4919 C C . CYS B 1 301 ? -1.059 0.594 -35.037 1.00 20.13 423 CYS B C 1
ATOM 4920 O O . CYS B 1 301 ? -1.128 -0.614 -34.838 1.00 22.53 423 CYS B O 1
ATOM 4923 N N . LEU B 1 302 ? -1.577 1.507 -34.220 1.00 26.46 424 LEU B N 1
ATOM 4924 C CA . LEU B 1 302 ? -2.430 1.169 -33.091 1.00 28.29 424 LEU B CA 1
ATOM 4925 C C . LEU B 1 302 ? -3.887 1.394 -33.470 1.00 30.98 424 LEU B C 1
ATOM 4926 O O . LEU B 1 302 ? -4.263 2.477 -33.954 1.00 38.03 424 LEU B O 1
ATOM 4931 N N . TRP B 1 303 ? -4.684 0.353 -33.228 1.00 26.40 425 TRP B N 1
ATOM 4932 C CA . TRP B 1 303 ? -6.091 0.292 -33.588 1.00 30.77 425 TRP B CA 1
ATOM 4933 C C . TRP B 1 303 ? -6.962 0.024 -32.367 1.00 29.74 425 TRP B C 1
ATOM 4934 O O . TRP B 1 303 ? -6.601 -0.777 -31.492 1.00 31.77 425 TRP B O 1
ATOM 4945 N N . SER B 1 304 ? -8.125 0.668 -32.341 1.00 29.86 426 SER B N 1
ATOM 4946 C CA . SER B 1 304 ? -9.191 0.324 -31.409 1.00 32.99 426 SER B CA 1
ATOM 4947 C C . SER B 1 304 ? -10.340 -0.319 -32.182 1.00 28.24 426 SER B C 1
ATOM 4948 O O . SER B 1 304 ? -10.617 0.062 -33.321 1.00 22.94 426 SER B O 1
ATOM 4951 N N . LEU B 1 305 ? -10.996 -1.297 -31.564 1.00 25.13 427 LEU B N 1
ATOM 4952 C CA . LEU B 1 305 ? -12.129 -1.988 -32.179 1.00 34.30 427 LEU B CA 1
ATOM 4953 C C . LEU B 1 305 ? -13.287 -1.057 -32.548 1.00 38.01 427 LEU B C 1
ATOM 4954 O O . LEU B 1 305 ? -14.097 -1.380 -33.416 1.00 36.15 427 LEU B O 1
ATOM 4959 N N . ALA B 1 306 ? -13.356 0.096 -31.890 1.00 42.30 428 ALA B N 1
ATOM 4960 C CA . ALA B 1 306 ? -14.450 1.038 -32.105 1.00 36.89 428 ALA B CA 1
ATOM 4961 C C . ALA B 1 306 ? -14.238 1.949 -33.313 1.00 35.47 428 ALA B C 1
ATOM 4962 O O . ALA B 1 306 ? -15.198 2.461 -33.886 1.00 46.50 428 ALA B O 1
ATOM 4964 N N . LYS B 1 307 ? -12.982 2.148 -33.698 1.00 36.59 429 LYS B N 1
ATOM 4965 C CA . LYS B 1 307 ? -12.657 3.073 -34.781 1.00 34.34 429 LYS B CA 1
ATOM 4966 C C . LYS B 1 307 ? -12.339 2.329 -36.077 1.00 35.99 429 LYS B C 1
ATOM 4967 O O . LYS B 1 307 ? -11.787 1.231 -36.048 1.00 46.69 429 LYS B O 1
ATOM 4973 N N . LYS B 1 308 ? -12.692 2.929 -37.210 1.00 35.58 430 LYS B N 1
ATOM 4974 C CA . LYS B 1 308 ? -12.502 2.286 -38.507 1.00 36.46 430 LYS B CA 1
ATOM 4975 C C . LYS B 1 308 ? -11.059 2.418 -38.993 1.00 45.16 430 LYS B C 1
ATOM 4976 O O . LYS B 1 308 ? -10.504 1.490 -39.584 1.00 42.57 430 LYS B O 1
ATOM 4982 N N . LYS B 1 309 ? -10.455 3.574 -38.736 1.00 45.45 431 LYS B N 1
ATOM 4983 C CA . LYS B 1 309 ? -9.072 3.820 -39.128 1.00 35.40 431 LYS B CA 1
ATOM 4984 C C . LYS B 1 309 ? -8.143 3.707 -37.914 1.00 27.15 431 LYS B C 1
ATOM 4985 O O . LYS B 1 309 ? -8.623 3.625 -36.783 1.00 26.46 431 LYS B O 1
ATOM 4991 N N . PRO B 1 310 ? -6.813 3.686 -38.137 1.00 32.81 432 PRO B N 1
ATOM 4992 C CA . PRO B 1 310 ? -5.944 3.548 -36.963 1.00 37.09 432 PRO B CA 1
ATOM 4993 C C . PRO B 1 310 ? -6.031 4.747 -36.029 1.00 27.33 432 PRO B C 1
ATOM 4994 O O . PRO B 1 310 ? -6.090 5.882 -36.500 1.00 26.38 432 PRO B O 1
ATOM 4998 N N . ILE B 1 311 ? -6.041 4.495 -34.723 1.00 26.32 433 ILE B N 1
ATOM 4999 C CA . ILE B 1 311 ? -6.062 5.582 -33.755 1.00 33.90 433 ILE B CA 1
ATOM 5000 C C . ILE B 1 311 ? -4.671 6.201 -33.675 1.00 42.67 433 ILE B C 1
ATOM 5001 O O . ILE B 1 311 ? -4.530 7.365 -33.296 1.00 47.65 433 ILE B O 1
ATOM 5006 N N . PHE B 1 312 ? -3.644 5.438 -34.052 1.00 42.09 434 PHE B N 1
ATOM 5007 C CA . PHE B 1 312 ? -2.295 6.014 -34.068 1.00 26.98 434 PHE B CA 1
ATOM 5008 C C . PHE B 1 312 ? -1.341 5.340 -35.056 1.00 36.55 434 PHE B C 1
ATOM 5009 O O . PHE B 1 312 ? -1.410 4.140 -35.275 1.00 40.32 434 PHE B O 1
ATOM 5017 N N . THR B 1 313 ? -0.470 6.129 -35.676 1.00 32.66 435 THR B N 1
ATOM 5018 C CA . THR B 1 313 ? 0.487 5.587 -36.632 1.00 35.42 435 THR B CA 1
ATOM 5019 C C . THR B 1 313 ? 1.900 6.112 -36.404 1.00 34.96 435 THR B C 1
ATOM 5020 O O . THR B 1 313 ? 2.123 7.323 -36.361 1.00 50.14 435 THR B O 1
ATOM 5024 N N . GLU B 1 314 ? 2.852 5.195 -36.259 1.00 28.80 436 GLU B N 1
ATOM 5025 C CA . GLU B 1 314 ? 4.262 5.555 -36.275 1.00 30.19 436 GLU B CA 1
ATOM 5026 C C . GLU B 1 314 ? 4.845 5.138 -37.614 1.00 38.77 436 GLU B C 1
ATOM 5027 O O . GLU B 1 314 ? 5.011 3.947 -37.884 1.00 28.79 436 GLU B O 1
ATOM 5033 N N . ARG B 1 315 ? 5.146 6.118 -38.457 1.00 27.24 437 ARG B N 1
ATOM 5034 C CA . ARG B 1 315 ? 5.639 5.832 -39.795 1.00 22.41 437 ARG B CA 1
ATOM 5035 C C . ARG B 1 315 ? 7.130 5.529 -39.748 1.00 24.64 437 ARG B C 1
ATOM 5036 O O . ARG B 1 315 ? 7.839 6.038 -38.877 1.00 27.01 437 ARG B O 1
ATOM 5044 N N . ILE B 1 316 ? 7.591 4.706 -40.691 1.00 24.93 438 ILE B N 1
ATOM 5045 C CA . ILE B 1 316 ? 8.968 4.193 -40.722 1.00 22.21 438 ILE B CA 1
ATOM 5046 C C . ILE B 1 316 ? 9.585 3.906 -39.347 1.00 27.65 438 ILE B C 1
ATOM 5047 O O . ILE B 1 316 ? 10.647 4.428 -39.003 1.00 22.78 438 ILE B O 1
ATOM 5052 N N . ALA B 1 317 ? 8.904 3.062 -38.575 1.00 27.45 439 ALA B N 1
ATOM 5053 C CA . ALA B 1 317 ? 9.300 2.763 -37.206 1.00 23.90 439 ALA B CA 1
ATOM 5054 C C . ALA B 1 317 ? 10.726 2.236 -37.095 1.00 23.51 439 ALA B C 1
ATOM 5055 O O . ALA B 1 317 ? 11.362 2.362 -36.049 1.00 27.53 439 ALA B O 1
ATOM 5056 N N . HIS B 1 318 ? 11.226 1.651 -38.178 1.00 29.13 440 HIS B N 1
ATOM 5057 C CA . HIS B 1 318 ? 12.566 1.078 -38.179 1.00 25.71 440 HIS B CA 1
ATOM 5058 C C . HIS B 1 318 ? 13.478 1.775 -39.185 1.00 28.30 440 HIS B C 1
ATOM 5059 O O . HIS B 1 318 ? 14.522 1.244 -39.565 1.00 34.95 440 HIS B O 1
ATOM 5066 N N . GLY B 1 319 ? 13.071 2.965 -39.617 1.00 22.94 441 GLY B N 1
ATOM 5067 C CA . GLY B 1 319 ? 13.885 3.785 -40.496 1.00 14.10 441 GLY B CA 1
ATOM 5068 C C . GLY B 1 319 ? 13.900 3.329 -41.942 1.00 25.34 441 GLY B C 1
ATOM 5069 O O . GLY B 1 319 ? 13.060 2.535 -42.366 1.00 37.29 441 GLY B O 1
ATOM 5070 N N . ILE B 1 320 ? 14.872 3.836 -42.695 1.00 22.93 442 ILE B N 1
ATOM 5071 C CA . ILE B 1 320 ? 15.036 3.489 -44.104 1.00 30.86 442 ILE B CA 1
ATOM 5072 C C . ILE B 1 320 ? 16.441 2.944 -44.346 1.00 24.60 442 ILE B C 1
ATOM 5073 O O . ILE B 1 320 ? 17.324 3.166 -43.515 1.00 31.98 442 ILE B O 1
ATOM 5078 N N . LEU B 1 321 ? 16.597 2.223 -45.466 1.00 20.69 443 LEU B N 1
ATOM 5079 C CA . LEU B 1 321 ? 17.861 1.704 -46.052 1.00 28.56 443 LEU B CA 1
ATOM 5080 C C . LEU B 1 321 ? 17.748 0.206 -46.332 1.00 39.05 443 LEU B C 1
ATOM 5081 O O . LEU B 1 321 ? 16.730 -0.264 -46.838 1.00 36.25 443 LEU B O 1
ATOM 5086 N N . LEU B 1 347 ? 14.675 5.906 -54.543 1.00 52.82 469 LEU B N 1
ATOM 5087 C CA . LEU B 1 347 ? 15.893 6.047 -53.752 1.00 66.09 469 LEU B CA 1
ATOM 5088 C C . LEU B 1 347 ? 15.698 5.578 -52.316 1.00 61.08 469 LEU B C 1
ATOM 5089 O O . LEU B 1 347 ? 16.559 4.901 -51.757 1.00 63.86 469 LEU B O 1
ATOM 5094 N N . LEU B 1 348 ? 14.564 5.933 -51.722 1.00 55.47 470 LEU B N 1
ATOM 5095 C CA . LEU B 1 348 ? 14.303 5.576 -50.334 1.00 47.18 470 LEU B CA 1
ATOM 5096 C C . LEU B 1 348 ? 13.475 4.300 -50.219 1.00 45.95 470 LEU B C 1
ATOM 5097 O O . LEU B 1 348 ? 12.426 4.163 -50.847 1.00 42.90 470 LEU B O 1
ATOM 5102 N N . GLN B 1 349 ? 13.966 3.366 -49.411 1.00 43.88 471 GLN B N 1
ATOM 5103 C CA . GLN B 1 349 ? 13.239 2.142 -49.111 1.00 33.58 471 GLN B CA 1
ATOM 5104 C C . GLN B 1 349 ? 13.095 2.028 -47.601 1.00 33.39 471 GLN B C 1
ATOM 5105 O O . GLN B 1 349 ? 14.083 2.113 -46.875 1.00 32.04 471 GLN B O 1
ATOM 5111 N N . PRO B 1 350 ? 11.861 1.823 -47.120 1.00 27.48 472 PRO B N 1
ATOM 5112 C CA . PRO B 1 350 ? 11.659 1.647 -45.679 1.00 18.59 472 PRO B CA 1
ATOM 5113 C C . PRO B 1 350 ? 11.907 0.207 -45.241 1.00 26.82 472 PRO B C 1
ATOM 5114 O O . PRO B 1 350 ? 11.705 -0.719 -46.024 1.00 27.28 472 PRO B O 1
ATOM 5118 N N . PHE B 1 351 ? 12.347 0.027 -44.000 1.00 19.71 473 PHE B N 1
ATOM 5119 C CA . PHE B 1 351 ? 12.441 -1.300 -43.410 1.00 13.67 473 PHE B CA 1
ATOM 5120 C C . PHE B 1 351 ? 11.035 -1.810 -43.115 1.00 23.60 473 PHE B C 1
ATOM 5121 O O . PHE B 1 351 ? 10.242 -1.117 -42.476 1.00 15.61 473 PHE B O 1
ATOM 5129 N N . TRP B 1 352 ? 10.723 -3.012 -43.589 1.00 20.47 474 TRP B N 1
ATOM 5130 C CA . TRP B 1 352 ? 9.436 -3.626 -43.294 1.00 23.28 474 TRP B CA 1
ATOM 5131 C C . TRP B 1 352 ? 9.378 -3.949 -41.818 1.00 20.11 474 TRP B C 1
ATOM 5132 O O . TRP B 1 352 ? 10.413 -4.122 -41.176 1.00 19.38 474 TRP B O 1
ATOM 5143 N N . ILE B 1 353 ? 8.170 -4.035 -41.277 1.00 14.24 475 ILE B N 1
ATOM 5144 C CA . ILE B 1 353 ? 8.004 -4.614 -39.959 1.00 25.49 475 ILE B CA 1
ATOM 5145 C C . ILE B 1 353 ? 7.794 -6.106 -40.171 1.00 17.31 475 ILE B C 1
ATOM 5146 O O . ILE B 1 353 ? 6.826 -6.517 -40.810 1.00 22.45 475 ILE B O 1
ATOM 5151 N N . THR B 1 354 ? 8.714 -6.913 -39.653 1.00 14.34 476 THR B N 1
ATOM 5152 C CA . THR B 1 354 ? 8.666 -8.353 -39.877 1.00 10.63 476 THR B CA 1
ATOM 5153 C C . THR B 1 354 ? 8.318 -9.080 -38.592 1.00 12.06 476 THR B C 1
ATOM 5154 O O . THR B 1 354 ? 8.108 -10.293 -38.592 1.00 17.76 476 THR B O 1
ATOM 5158 N N . SER B 1 355 ? 8.250 -8.331 -37.497 1.00 19.11 477 SER B N 1
ATOM 5159 C CA . SER B 1 355 ? 7.909 -8.926 -36.213 1.00 11.60 477 SER B CA 1
ATOM 5160 C C . SER B 1 355 ? 7.288 -7.901 -35.269 1.00 18.18 477 SER B C 1
ATOM 5161 O O . SER B 1 355 ? 7.695 -6.738 -35.236 1.00 19.85 477 SER B O 1
ATOM 5164 N N . LEU B 1 356 ? 6.292 -8.344 -34.511 1.00 14.73 478 LEU B N 1
ATOM 5165 C CA . LEU B 1 356 ? 5.515 -7.454 -33.661 1.00 16.66 478 LEU B CA 1
ATOM 5166 C C . LEU B 1 356 ? 4.859 -8.242 -32.536 1.00 21.19 478 LEU B C 1
ATOM 5167 O O . LEU B 1 356 ? 4.055 -9.138 -32.788 1.00 24.85 478 LEU B O 1
ATOM 5172 N N . TYR B 1 357 ? 5.209 -7.911 -31.298 1.00 21.28 479 TYR B N 1
ATOM 5173 C CA . TYR B 1 357 ? 4.667 -8.621 -30.144 1.00 18.17 479 TYR B CA 1
ATOM 5174 C C . TYR B 1 357 ? 4.280 -7.682 -29.013 1.00 19.34 479 TYR B C 1
ATOM 5175 O O . TYR B 1 357 ? 5.137 -7.071 -28.374 1.00 21.04 479 TYR B O 1
ATOM 5184 N N . ALA B 1 358 ? 2.979 -7.572 -28.773 1.00 30.01 480 ALA B N 1
ATOM 5185 C CA . ALA B 1 358 ? 2.485 -6.876 -27.599 1.00 19.11 480 ALA B CA 1
ATOM 5186 C C . ALA B 1 358 ? 2.357 -7.885 -26.474 1.00 24.90 480 ALA B C 1
ATOM 5187 O O . ALA B 1 358 ? 1.619 -8.865 -26.597 1.00 36.45 480 ALA B O 1
ATOM 5189 N N . ILE B 1 359 ? 3.072 -7.652 -25.379 1.00 19.88 481 ILE B N 1
ATOM 5190 C CA . ILE B 1 359 ? 2.899 -8.496 -24.207 1.00 36.75 481 ILE B CA 1
ATOM 5191 C C . ILE B 1 359 ? 1.510 -8.216 -23.641 1.00 20.83 481 ILE B C 1
ATOM 5192 O O . ILE B 1 359 ? 1.142 -7.060 -23.424 1.00 26.47 481 ILE B O 1
ATOM 5197 N N . PRO B 1 360 ? 0.729 -9.286 -23.425 1.00 29.57 482 PRO B N 1
ATOM 5198 C CA . PRO B 1 360 ? -0.720 -9.208 -23.195 1.00 32.53 482 PRO B CA 1
ATOM 5199 C C . PRO B 1 360 ? -1.141 -8.305 -22.039 1.00 29.36 482 PRO B C 1
ATOM 5200 O O . PRO B 1 360 ? -0.634 -8.448 -20.925 1.00 27.18 482 PRO B O 1
ATOM 5204 N N . TYR B 1 361 ? -2.046 -7.373 -22.333 1.00 25.70 483 TYR B N 1
ATOM 5205 C CA . TYR B 1 361 ? -2.674 -6.521 -21.326 1.00 36.53 483 TYR B CA 1
ATOM 5206 C C . TYR B 1 361 ? -1.686 -5.548 -20.690 1.00 43.42 483 TYR B C 1
ATOM 5207 O O . TYR B 1 361 ? -1.945 -4.989 -19.627 1.00 43.76 483 TYR B O 1
ATOM 5216 N N . SER B 1 362 ? -0.555 -5.346 -21.359 1.00 26.92 484 SER B N 1
ATOM 5217 C CA . SER B 1 362 ? 0.460 -4.414 -20.886 1.00 22.51 484 SER B CA 1
ATOM 5218 C C . SER B 1 362 ? 0.523 -3.189 -21.788 1.00 30.06 484 SER B C 1
ATOM 5219 O O . SER B 1 362 ? -0.226 -3.086 -22.761 1.00 32.73 484 SER B O 1
ATOM 5222 N N . ASN B 1 363 ? 1.420 -2.263 -21.460 1.00 27.34 485 ASN B N 1
ATOM 5223 C CA . ASN B 1 363 ? 1.574 -1.041 -22.238 1.00 30.17 485 ASN B CA 1
ATOM 5224 C C . ASN B 1 363 ? 2.849 -1.017 -23.070 1.00 32.70 485 ASN B C 1
ATOM 5225 O O . ASN B 1 363 ? 3.198 0.009 -23.651 1.00 23.23 485 ASN B O 1
ATOM 5230 N N . VAL B 1 364 ? 3.536 -2.152 -23.128 1.00 21.55 486 VAL B N 1
ATOM 5231 C CA . VAL B 1 364 ? 4.759 -2.261 -23.911 1.00 36.54 486 VAL B CA 1
ATOM 5232 C C . VAL B 1 364 ? 4.609 -3.261 -25.055 1.00 20.32 486 VAL B C 1
ATOM 5233 O O . VAL B 1 364 ? 3.982 -4.309 -24.895 1.00 31.76 486 VAL B O 1
ATOM 5237 N N . PHE B 1 365 ? 5.170 -2.927 -26.214 1.00 32.18 487 PHE B N 1
ATOM 5238 C CA . PHE B 1 365 ? 5.295 -3.915 -27.282 1.00 27.47 487 PHE B CA 1
ATOM 5239 C C . PHE B 1 365 ? 6.646 -3.821 -27.972 1.00 27.12 487 PHE B C 1
ATOM 5240 O O . PHE B 1 365 ? 7.271 -2.766 -27.984 1.00 21.60 487 PHE B O 1
ATOM 5248 N N . ILE B 1 366 ? 7.086 -4.925 -28.560 1.00 26.29 488 ILE B N 1
ATOM 5249 C CA . ILE B 1 366 ? 8.392 -4.957 -29.202 1.00 27.92 488 ILE B CA 1
ATOM 5250 C C . ILE B 1 366 ? 8.254 -5.236 -30.694 1.00 19.29 488 ILE B C 1
ATOM 5251 O O . ILE B 1 366 ? 7.428 -6.045 -31.115 1.00 19.80 488 ILE B O 1
ATOM 5256 N N . SER B 1 367 ? 9.074 -4.554 -31.485 1.00 16.55 489 SER B N 1
ATOM 5257 C CA . SER B 1 367 ? 9.008 -4.636 -32.934 1.00 15.05 489 SER B CA 1
ATOM 5258 C C . SER B 1 367 ? 10.364 -5.004 -33.509 1.00 21.31 489 SER B C 1
ATOM 5259 O O . SER B 1 367 ? 11.408 -4.646 -32.947 1.00 19.32 489 SER B O 1
ATOM 5262 N N . GLY B 1 368 ? 10.343 -5.695 -34.646 1.00 17.29 490 GLY B N 1
ATOM 5263 C CA . GLY B 1 368 ? 11.567 -6.131 -35.291 1.00 15.77 490 GLY B CA 1
ATOM 5264 C C . GLY B 1 368 ? 11.493 -6.112 -36.805 1.00 17.85 490 GLY B C 1
ATOM 5265 O O . GLY B 1 368 ? 10.428 -6.321 -37.402 1.00 16.10 490 GLY B O 1
ATOM 5266 N N . SER B 1 369 ? 12.658 -5.897 -37.412 1.00 13.05 491 SER B N 1
ATOM 5267 C CA . SER B 1 369 ? 12.841 -5.888 -38.857 1.00 14.96 491 SER B CA 1
ATOM 5268 C C . SER B 1 369 ? 14.125 -6.631 -39.190 1.00 11.97 491 SER B C 1
ATOM 5269 O O . SER B 1 369 ? 14.389 -7.696 -38.637 1.00 10.55 491 SER B O 1
ATOM 5272 N N . TRP B 1 370 ? 14.926 -6.058 -40.081 1.00 8.21 492 TRP B N 1
ATOM 5273 C CA . TRP B 1 370 ? 16.296 -6.518 -40.273 1.00 21.53 492 TRP B CA 1
ATOM 5274 C C . TRP B 1 370 ? 17.313 -5.387 -40.127 1.00 20.15 492 TRP B C 1
ATOM 5275 O O . TRP B 1 370 ? 18.418 -5.460 -40.660 1.00 24.90 492 TRP B O 1
ATOM 5286 N N . SER B 1 371 ? 16.933 -4.355 -39.379 1.00 18.66 493 SER B N 1
ATOM 5287 C CA . SER B 1 371 ? 17.706 -3.118 -39.310 1.00 19.76 493 SER B CA 1
ATOM 5288 C C . SER B 1 371 ? 18.749 -3.130 -38.199 1.00 19.64 493 SER B C 1
ATOM 5289 O O . SER B 1 371 ? 19.485 -2.159 -38.026 1.00 25.20 493 SER B O 1
ATOM 5292 N N . GLY B 1 372 ? 18.796 -4.216 -37.436 1.00 18.70 494 GLY B N 1
ATOM 5293 C CA . GLY B 1 372 ? 19.878 -4.409 -36.491 1.00 17.58 494 GLY B CA 1
ATOM 5294 C C . GLY B 1 372 ? 19.501 -4.211 -35.038 1.00 28.38 494 GLY B C 1
ATOM 5295 O O . GLY B 1 372 ? 20.356 -4.305 -34.156 1.00 36.36 494 GLY B O 1
ATOM 5296 N N . SER B 1 373 ? 18.224 -3.946 -34.776 1.00 21.79 495 SER B N 1
ATOM 5297 C CA . SER B 1 373 ? 17.779 -3.710 -33.406 1.00 20.34 495 SER B CA 1
ATOM 5298 C C . SER B 1 373 ? 16.300 -4.013 -33.189 1.00 23.36 495 SER B C 1
ATOM 5299 O O . SER B 1 373 ? 15.492 -3.927 -34.114 1.00 24.51 495 SER B O 1
ATOM 5302 N N . LEU B 1 374 ? 15.963 -4.349 -31.947 1.00 30.34 496 LEU B N 1
ATOM 5303 C CA . LEU B 1 374 ? 14.595 -4.641 -31.556 1.00 18.09 496 LEU B CA 1
ATOM 5304 C C . LEU B 1 374 ? 14.063 -3.408 -30.852 1.00 27.24 496 LEU B C 1
ATOM 5305 O O . LEU B 1 374 ? 14.543 -3.049 -29.779 1.00 41.40 496 LEU B O 1
ATOM 5310 N N . LYS B 1 375 ? 13.068 -2.755 -31.439 1.00 26.76 497 LYS B N 1
ATOM 5311 C CA . LYS B 1 375 ? 12.563 -1.530 -30.832 1.00 24.10 497 LYS B CA 1
ATOM 5312 C C . LYS B 1 375 ? 11.475 -1.818 -29.808 1.00 23.22 497 LYS B C 1
ATOM 5313 O O . LYS B 1 375 ? 10.483 -2.469 -30.109 1.00 29.56 497 LYS B O 1
ATOM 5319 N N . VAL B 1 376 ? 11.669 -1.325 -28.591 1.00 35.24 498 VAL B N 1
ATOM 5320 C CA . VAL B 1 376 ? 10.660 -1.483 -27.553 1.00 31.36 498 VAL B CA 1
ATOM 5321 C C . VAL B 1 376 ? 9.916 -0.172 -27.321 1.00 23.95 498 VAL B C 1
ATOM 5322 O O . VAL B 1 376 ? 10.529 0.886 -27.111 1.00 33.00 498 VAL B O 1
ATOM 5326 N N . TRP B 1 377 ? 8.589 -0.276 -27.376 1.00 19.60 499 TRP B N 1
ATOM 5327 C CA . TRP B 1 377 ? 7.677 0.860 -27.390 1.00 27.35 499 TRP B CA 1
ATOM 5328 C C . TRP B 1 377 ? 6.712 0.804 -26.210 1.00 31.37 499 TRP B C 1
ATOM 5329 O O . TRP B 1 377 ? 6.393 -0.279 -25.710 1.00 25.16 499 TRP B O 1
ATOM 5340 N N . LYS B 1 378 ? 6.218 1.975 -25.811 1.00 23.82 500 LYS B N 1
ATOM 5341 C CA . LYS B 1 378 ? 5.252 2.104 -24.723 1.00 31.93 500 LYS B CA 1
ATOM 5342 C C . LYS B 1 378 ? 3.980 2.793 -25.184 1.00 27.20 500 LYS B C 1
ATOM 5343 O O . LYS B 1 378 ? 4.035 3.874 -25.760 1.00 35.15 500 LYS B O 1
ATOM 5349 N N . ILE B 1 379 ? 2.837 2.185 -24.884 1.00 29.48 501 ILE B N 1
ATOM 5350 C CA . ILE B 1 379 ? 1.542 2.759 -25.224 1.00 35.55 501 ILE B CA 1
ATOM 5351 C C . ILE B 1 379 ? 1.083 3.732 -24.137 1.00 32.79 501 ILE B C 1
ATOM 5352 O O . ILE B 1 379 ? 1.328 3.505 -22.952 1.00 28.58 501 ILE B O 1
ATOM 5357 N N . SER B 1 380 ? 0.439 4.823 -24.549 1.00 37.16 502 SER B N 1
ATOM 5358 C CA . SER B 1 380 ? -0.133 5.797 -23.620 1.00 26.96 502 SER B CA 1
ATOM 5359 C C . SER B 1 380 ? -1.117 5.127 -22.668 1.00 40.15 502 SER B C 1
ATOM 5360 O O . SER B 1 380 ? -1.682 4.085 -22.992 1.00 48.79 502 SER B O 1
ATOM 5363 N N . ASP B 1 381 ? -1.314 5.717 -21.493 1.00 49.72 503 ASP B N 1
ATOM 5364 C CA . ASP B 1 381 ? -2.276 5.186 -20.536 1.00 51.06 503 ASP B CA 1
ATOM 5365 C C . ASP B 1 381 ? -3.699 5.376 -21.050 1.00 51.76 503 ASP B C 1
ATOM 5366 O O . ASP B 1 381 ? -4.624 4.683 -20.621 1.00 53.49 503 ASP B O 1
ATOM 5371 N N . ASN B 1 382 ? -3.861 6.318 -21.975 1.00 50.41 504 ASN B N 1
ATOM 5372 C CA . ASN B 1 382 ? -5.148 6.566 -22.613 1.00 46.35 504 ASN B CA 1
ATOM 5373 C C . ASN B 1 382 ? -5.275 5.837 -23.948 1.00 54.34 504 ASN B C 1
ATOM 5374 O O . ASN B 1 382 ? -6.242 6.038 -24.684 1.00 59.47 504 ASN B O 1
ATOM 5379 N N . LEU B 1 383 ? -4.282 5.003 -24.254 1.00 55.31 505 LEU B N 1
ATOM 5380 C CA . LEU B 1 383 ? -4.282 4.161 -25.454 1.00 35.98 505 LEU B CA 1
ATOM 5381 C C . LEU B 1 383 ? -4.480 4.913 -26.773 1.00 40.93 505 LEU B C 1
ATOM 5382 O O . LEU B 1 383 ? -5.019 4.354 -27.727 1.00 53.68 505 LEU B O 1
ATOM 5387 N N . ARG B 1 384 ? -4.044 6.168 -26.835 1.00 38.53 506 ARG B N 1
ATOM 5388 C CA . ARG B 1 384 ? -4.216 6.950 -28.056 1.00 46.99 506 ARG B CA 1
ATOM 5389 C C . ARG B 1 384 ? -2.900 7.184 -28.778 1.00 32.75 506 ARG B C 1
ATOM 5390 O O . ARG B 1 384 ? -2.862 7.871 -29.800 1.00 36.81 506 ARG B O 1
ATOM 5398 N N . SER B 1 385 ? -1.829 6.599 -28.252 1.00 34.42 507 SER B N 1
ATOM 5399 C CA . SER B 1 385 ? -0.502 6.786 -28.821 1.00 33.38 507 SER B CA 1
ATOM 5400 C C . SER B 1 385 ? 0.510 5.838 -28.199 1.00 29.33 507 SER B C 1
ATOM 5401 O O . SER B 1 385 ? 0.255 5.235 -27.154 1.00 22.38 507 SER B O 1
ATOM 5404 N N . PHE B 1 386 ? 1.662 5.719 -28.850 1.00 29.37 508 PHE B N 1
ATOM 5405 C CA . PHE B 1 386 ? 2.801 5.028 -28.265 1.00 26.30 508 PHE B CA 1
ATOM 5406 C C . PHE B 1 386 ? 4.102 5.760 -28.580 1.00 19.70 508 PHE B C 1
ATOM 5407 O O . PHE B 1 386 ? 4.149 6.591 -29.485 1.00 23.85 508 PHE B O 1
ATOM 5415 N N . GLU B 1 387 ? 5.151 5.450 -27.828 1.00 17.49 509 GLU B N 1
ATOM 5416 C CA . GLU B 1 387 ? 6.420 6.156 -27.953 1.00 31.27 509 GLU B CA 1
ATOM 5417 C C . GLU B 1 387 ? 7.579 5.190 -27.787 1.00 28.89 509 GLU B C 1
ATOM 5418 O O . GLU B 1 387 ? 7.454 4.160 -27.122 1.00 30.61 509 GLU B O 1
ATOM 5424 N N . LEU B 1 388 ? 8.711 5.537 -28.389 1.00 26.21 510 LEU B N 1
ATOM 5425 C CA . LEU B 1 388 ? 9.890 4.687 -28.350 1.00 29.93 510 LEU B CA 1
ATOM 5426 C C . LEU B 1 388 ? 10.515 4.681 -26.961 1.00 26.56 510 LEU B C 1
ATOM 5427 O O . LEU B 1 388 ? 11.019 5.702 -26.495 1.00 36.63 510 LEU B O 1
ATOM 5432 N N . LEU B 1 389 ? 10.474 3.529 -26.299 1.00 30.53 511 LEU B N 1
ATOM 5433 C CA . LEU B 1 389 ? 11.122 3.376 -25.005 1.00 24.83 511 LEU B CA 1
ATOM 5434 C C . LEU B 1 389 ? 12.612 3.182 -25.197 1.00 41.39 511 LEU B C 1
ATOM 5435 O O . LEU B 1 389 ? 13.422 3.824 -24.524 1.00 43.40 511 LEU B O 1
ATOM 5440 N N . GLY B 1 390 ? 12.980 2.300 -26.122 1.00 43.55 512 GLY B N 1
ATOM 5441 C CA . GLY B 1 390 ? 14.391 2.036 -26.341 1.00 32.40 512 GLY B CA 1
ATOM 5442 C C . GLY B 1 390 ? 14.692 1.046 -27.445 1.00 41.48 512 GLY B C 1
ATOM 5443 O O . GLY B 1 390 ? 13.794 0.592 -28.150 1.00 33.85 512 GLY B O 1
ATOM 5444 N N . GLU B 1 391 ? 15.973 0.727 -27.605 1.00 42.09 513 GLU B N 1
ATOM 5445 C CA . GLU B 1 391 ? 16.402 -0.237 -28.612 1.00 27.61 513 GLU B CA 1
ATOM 5446 C C . GLU B 1 391 ? 17.280 -1.347 -28.035 1.00 25.54 513 GLU B C 1
ATOM 5447 O O . GLU B 1 391 ? 18.075 -1.114 -27.124 1.00 28.69 513 GLU B O 1
ATOM 5453 N N . LEU B 1 392 ? 17.116 -2.554 -28.570 1.00 32.32 514 LEU B N 1
ATOM 5454 C CA . LEU B 1 392 ? 17.976 -3.683 -28.237 1.00 33.36 514 LEU B CA 1
ATOM 5455 C C . LEU B 1 392 ? 18.840 -3.962 -29.459 1.00 38.57 514 LEU B C 1
ATOM 5456 O O . LEU B 1 392 ? 18.390 -4.603 -30.406 1.00 33.28 514 LEU B O 1
ATOM 5461 N N . SER B 1 393 ? 20.085 -3.498 -29.431 1.00 42.62 515 SER B N 1
ATOM 5462 C CA . SER B 1 393 ? 20.882 -3.401 -30.651 1.00 37.39 515 SER B CA 1
ATOM 5463 C C . SER B 1 393 ? 21.774 -4.606 -30.946 1.00 28.89 515 SER B C 1
ATOM 5464 O O . SER B 1 393 ? 22.542 -4.585 -31.907 1.00 31.68 515 SER B O 1
ATOM 5467 N N . GLY B 1 394 ? 21.679 -5.649 -30.128 1.00 28.02 516 GLY B N 1
ATOM 5468 C CA . GLY B 1 394 ? 22.435 -6.862 -30.383 1.00 22.61 516 GLY B CA 1
ATOM 5469 C C . GLY B 1 394 ? 21.687 -7.812 -31.299 1.00 31.07 516 GLY B C 1
ATOM 5470 O O . GLY B 1 394 ? 22.116 -8.947 -31.519 1.00 22.67 516 GLY B O 1
ATOM 5471 N N . ALA B 1 395 ? 20.570 -7.337 -31.843 1.00 27.52 517 ALA B N 1
ATOM 5472 C CA . ALA B 1 395 ? 19.652 -8.190 -32.587 1.00 28.02 517 ALA B CA 1
ATOM 5473 C C . ALA B 1 395 ? 19.785 -8.008 -34.097 1.00 30.60 517 ALA B C 1
ATOM 5474 O O . ALA B 1 395 ? 18.832 -7.608 -34.768 1.00 32.88 517 ALA B O 1
ATOM 5476 N N . LYS B 1 396 ? 20.972 -8.292 -34.623 1.00 27.40 518 LYS B N 1
ATOM 5477 C CA . LYS B 1 396 ? 21.214 -8.232 -36.061 1.00 28.18 518 LYS B CA 1
ATOM 5478 C C . LYS B 1 396 ? 20.610 -9.439 -36.763 1.00 23.07 518 LYS B C 1
ATOM 5479 O O . LYS B 1 396 ? 20.499 -10.518 -36.177 1.00 33.88 518 LYS B O 1
ATOM 5485 N N . GLY B 1 397 ? 20.223 -9.255 -38.021 1.00 20.89 519 GLY B N 1
ATOM 5486 C CA . GLY B 1 397 ? 19.610 -10.320 -38.791 1.00 10.44 519 GLY B CA 1
ATOM 5487 C C . GLY B 1 397 ? 18.146 -10.034 -39.048 1.00 19.56 519 GLY B C 1
ATOM 5488 O O . GLY B 1 397 ? 17.636 -8.982 -38.660 1.00 18.36 519 GLY B O 1
ATOM 5489 N N . VAL B 1 398 ? 17.465 -10.969 -39.702 1.00 14.25 520 VAL B N 1
ATOM 5490 C CA . VAL B 1 398 ? 16.038 -10.827 -39.950 1.00 7.78 520 VAL B CA 1
ATOM 5491 C C . VAL B 1 398 ? 15.251 -11.434 -38.796 1.00 22.30 520 VAL B C 1
ATOM 5492 O O . VAL B 1 398 ? 15.252 -12.654 -38.604 1.00 19.15 520 VAL B O 1
ATOM 5496 N N . VAL B 1 399 ? 14.587 -10.583 -38.019 1.00 16.57 521 VAL B N 1
ATOM 5497 C CA . VAL B 1 399 ? 13.741 -11.068 -36.936 1.00 12.50 521 VAL B CA 1
ATOM 5498 C C . VAL B 1 399 ? 12.479 -11.667 -37.538 1.00 17.12 521 VAL B C 1
ATOM 5499 O O . VAL B 1 399 ? 11.752 -10.996 -38.274 1.00 18.43 521 VAL B O 1
ATOM 5503 N N . THR B 1 400 ? 12.227 -12.933 -37.223 1.00 16.79 522 THR B N 1
ATOM 5504 C CA . THR B 1 400 ? 11.108 -13.655 -37.815 1.00 18.62 522 THR B CA 1
ATOM 5505 C C . THR B 1 400 ? 9.957 -13.857 -36.834 1.00 15.17 522 THR B C 1
ATOM 5506 O O . THR B 1 400 ? 8.812 -14.047 -37.242 1.00 20.54 522 THR B O 1
ATOM 5510 N N . LYS B 1 401 ? 10.270 -13.797 -35.543 1.00 16.74 523 LYS B N 1
ATOM 5511 C CA . LYS B 1 401 ? 9.277 -13.985 -34.488 1.00 14.20 523 LYS B CA 1
ATOM 5512 C C . LYS B 1 401 ? 9.829 -13.522 -33.145 1.00 16.33 523 LYS B C 1
ATOM 5513 O O . LYS B 1 401 ? 11.014 -13.705 -32.854 1.00 16.75 523 LYS B O 1
ATOM 5519 N N . ILE B 1 402 ? 8.962 -12.931 -32.327 1.00 21.29 524 ILE B N 1
ATOM 5520 C CA . ILE B 1 402 ? 9.342 -12.476 -30.995 1.00 11.43 524 ILE B CA 1
ATOM 5521 C C . ILE B 1 402 ? 8.406 -13.059 -29.937 1.00 20.16 524 ILE B C 1
ATOM 5522 O O . ILE B 1 402 ? 7.189 -13.130 -30.133 1.00 23.56 524 ILE B O 1
ATOM 5527 N N . GLN B 1 403 ? 8.989 -13.466 -28.814 1.00 13.92 525 GLN B N 1
ATOM 5528 C CA . GLN B 1 403 ? 8.246 -13.964 -27.667 1.00 9.74 525 GLN B CA 1
ATOM 5529 C C . GLN B 1 403 ? 8.823 -13.319 -26.423 1.00 20.90 525 GLN B C 1
ATOM 5530 O O . GLN B 1 403 ? 9.991 -12.934 -26.405 1.00 21.05 525 GLN B O 1
ATOM 5536 N N . VAL B 1 404 ? 8.004 -13.183 -25.387 1.00 18.46 526 VAL B N 1
ATOM 5537 C CA . VAL B 1 404 ? 8.470 -12.613 -24.132 1.00 14.03 526 VAL B CA 1
ATOM 5538 C C . VAL B 1 404 ? 8.013 -13.476 -22.964 1.00 28.65 526 VAL B C 1
ATOM 5539 O O . VAL B 1 404 ? 6.832 -13.811 -22.845 1.00 30.43 526 VAL B O 1
ATOM 5543 N N . VAL B 1 405 ? 8.960 -13.823 -22.101 1.00 25.22 527 VAL B N 1
ATOM 5544 C CA . VAL B 1 405 ? 8.692 -14.701 -20.972 1.00 24.04 527 VAL B CA 1
ATOM 5545 C C . VAL B 1 405 ? 9.071 -13.933 -19.705 1.00 27.35 527 VAL B C 1
ATOM 5546 O O . VAL B 1 405 ? 9.846 -12.988 -19.779 1.00 26.28 527 VAL B O 1
ATOM 5550 N N . GLU B 1 406 ? 8.504 -14.290 -18.556 1.00 34.46 528 GLU B N 1
ATOM 5551 C CA . GLU B 1 406 ? 8.829 -13.567 -17.323 1.00 31.44 528 GLU B CA 1
ATOM 5552 C C . GLU B 1 406 ? 9.032 -14.439 -16.084 1.00 28.55 528 GLU B C 1
ATOM 5553 O O . GLU B 1 406 ? 8.578 -15.580 -16.028 1.00 32.34 528 GLU B O 1
ATOM 5559 N N . SER B 1 407 ? 9.732 -13.884 -15.098 1.00 38.62 529 SER B N 1
ATOM 5560 C CA . SER B 1 407 ? 9.995 -14.575 -13.841 1.00 46.75 529 SER B CA 1
ATOM 5561 C C . SER B 1 407 ? 9.969 -13.568 -12.697 1.00 40.19 529 SER B C 1
ATOM 5562 O O . SER B 1 407 ? 10.403 -12.429 -12.858 1.00 47.51 529 SER B O 1
ATOM 5565 N N . LYS B 1 414 ? 11.516 -9.995 -13.791 1.00 25.57 536 LYS B N 1
ATOM 5566 C CA . LYS B 1 414 ? 12.488 -10.077 -14.875 1.00 30.94 536 LYS B CA 1
ATOM 5567 C C . LYS B 1 414 ? 11.839 -10.511 -16.182 1.00 33.86 536 LYS B C 1
ATOM 5568 O O . LYS B 1 414 ? 11.173 -11.544 -16.239 1.00 32.15 536 LYS B O 1
ATOM 5574 N N . PHE B 1 415 ? 12.036 -9.720 -17.231 1.00 30.54 537 PHE B N 1
ATOM 5575 C CA . PHE B 1 415 ? 11.553 -10.082 -18.558 1.00 30.42 537 PHE B CA 1
ATOM 5576 C C . PHE B 1 415 ? 12.663 -10.621 -19.448 1.00 32.96 537 PHE B C 1
ATOM 5577 O O . PHE B 1 415 ? 13.765 -10.078 -19.492 1.00 27.74 537 PHE B O 1
ATOM 5585 N N . ARG B 1 416 ? 12.357 -11.700 -20.156 1.00 23.69 538 ARG B N 1
ATOM 5586 C CA . ARG B 1 416 ? 13.263 -12.249 -21.148 1.00 16.65 538 ARG B CA 1
ATOM 5587 C C . ARG B 1 416 ? 12.637 -12.238 -22.536 1.00 22.74 538 ARG B C 1
ATOM 5588 O O . ARG B 1 416 ? 11.662 -12.944 -22.802 1.00 31.68 538 ARG B O 1
ATOM 5596 N N . ILE B 1 417 ? 13.207 -11.414 -23.407 1.00 24.71 539 ILE B N 1
ATOM 5597 C CA . ILE B 1 417 ? 12.814 -11.342 -24.802 1.00 24.30 539 ILE B CA 1
ATOM 5598 C C . ILE B 1 417 ? 13.591 -12.359 -25.625 1.00 26.30 539 ILE B C 1
ATOM 5599 O O . ILE B 1 417 ? 14.822 -12.360 -25.624 1.00 26.83 539 ILE B O 1
ATOM 5604 N N . LEU B 1 418 ? 12.866 -13.218 -26.331 1.00 22.64 540 LEU B N 1
ATOM 5605 C CA . LEU B 1 418 ? 13.477 -14.165 -27.249 1.00 18.06 540 LEU B CA 1
ATOM 5606 C C . LEU B 1 418 ? 13.018 -13.832 -28.655 1.00 24.74 540 LEU B C 1
ATOM 5607 O O . LEU B 1 418 ? 11.866 -13.463 -28.869 1.00 21.77 540 LEU B O 1
ATOM 5612 N N . ALA B 1 419 ? 13.925 -13.943 -29.614 1.00 20.40 541 ALA B N 1
ATOM 5613 C CA . ALA B 1 419 ? 13.581 -13.622 -30.990 1.00 21.32 541 ALA B CA 1
ATOM 5614 C C . ALA B 1 419 ? 14.299 -14.564 -31.933 1.00 16.40 541 ALA B C 1
ATOM 5615 O O . ALA B 1 419 ? 15.506 -14.764 -31.818 1.00 19.15 541 ALA B O 1
ATOM 5617 N N . SER B 1 420 ? 13.554 -15.156 -32.858 1.00 16.90 542 SER B N 1
ATOM 5618 C CA . SER B 1 420 ? 14.172 -16.025 -33.848 1.00 11.04 542 SER B CA 1
ATOM 5619 C C . SER B 1 420 ? 14.820 -15.188 -34.945 1.00 14.47 542 SER B C 1
ATOM 5620 O O . SER B 1 420 ? 14.176 -14.332 -35.552 1.00 20.30 542 SER B O 1
ATOM 5623 N N . ILE B 1 421 ? 16.100 -15.448 -35.187 1.00 13.27 543 ILE B N 1
ATOM 5624 C CA . ILE B 1 421 ? 16.878 -14.712 -36.171 1.00 19.22 543 ILE B CA 1
ATOM 5625 C C . ILE B 1 421 ? 17.351 -15.614 -37.303 1.00 17.40 543 ILE B C 1
ATOM 5626 O O . ILE B 1 421 ? 17.976 -16.661 -37.074 1.00 21.00 543 ILE B O 1
ATOM 5631 N N . ALA B 1 422 ? 17.043 -15.183 -38.524 1.00 14.46 544 ALA B N 1
ATOM 5632 C CA . ALA B 1 422 ? 17.379 -15.922 -39.731 1.00 14.52 544 ALA B CA 1
ATOM 5633 C C . ALA B 1 422 ? 18.106 -15.034 -40.737 1.00 20.39 544 ALA B C 1
ATOM 5634 O O . ALA B 1 422 ? 18.251 -13.828 -40.525 1.00 13.80 544 ALA B O 1
ATOM 5636 N N . LYS B 1 423 ? 18.563 -15.639 -41.830 1.00 24.30 545 LYS B N 1
ATOM 5637 C CA . LYS B 1 423 ? 19.180 -14.895 -42.921 1.00 20.73 545 LYS B CA 1
ATOM 5638 C C . LYS B 1 423 ? 18.127 -14.527 -43.957 1.00 15.08 545 LYS B C 1
ATOM 5639 O O . LYS B 1 423 ? 18.345 -13.662 -44.803 1.00 28.88 545 LYS B O 1
ATOM 5645 N N . GLU B 1 424 ? 16.982 -15.198 -43.885 1.00 16.40 546 GLU B N 1
ATOM 5646 C CA . GLU B 1 424 ? 15.904 -14.980 -44.843 1.00 19.55 546 GLU B CA 1
ATOM 5647 C C . GLU B 1 424 ? 14.579 -14.650 -44.169 1.00 18.92 546 GLU B C 1
ATOM 5648 O O . GLU B 1 424 ? 14.355 -14.971 -43.002 1.00 15.41 546 GLU B O 1
ATOM 5654 N N . HIS B 1 425 ? 13.702 -14.016 -44.937 1.00 23.34 547 HIS B N 1
ATOM 5655 C CA . HIS B 1 425 ? 12.332 -13.745 -44.530 1.00 18.75 547 HIS B CA 1
ATOM 5656 C C . HIS B 1 425 ? 11.574 -15.068 -44.425 1.00 20.56 547 HIS B C 1
ATOM 5657 O O . HIS B 1 425 ? 11.791 -15.968 -45.241 1.00 20.50 547 HIS B O 1
ATOM 5664 N N . ARG B 1 426 ? 10.714 -15.187 -43.411 1.00 21.00 548 ARG B N 1
ATOM 5665 C CA . ARG B 1 426 ? 9.926 -16.402 -43.172 1.00 23.44 548 ARG B CA 1
ATOM 5666 C C . ARG B 1 426 ? 9.313 -16.993 -44.431 1.00 26.91 548 ARG B C 1
ATOM 5667 O O . ARG B 1 426 ? 9.363 -18.201 -44.651 1.00 21.88 548 ARG B O 1
ATOM 5675 N N . LEU B 1 427 ? 8.735 -16.125 -45.252 1.00 15.98 549 LEU B N 1
ATOM 5676 C CA . LEU B 1 427 ? 7.844 -16.553 -46.318 1.00 26.37 549 LEU B CA 1
ATOM 5677 C C . LEU B 1 427 ? 8.534 -16.539 -47.675 1.00 25.21 549 LEU B C 1
ATOM 5678 O O . LEU B 1 427 ? 7.961 -16.964 -48.679 1.00 20.42 549 LEU B O 1
ATOM 5683 N N . GLY B 1 428 ? 9.763 -16.039 -47.703 1.00 19.62 550 GLY B N 1
ATOM 5684 C CA . GLY B 1 428 ? 10.545 -16.052 -48.922 1.00 31.70 550 GLY B CA 1
ATOM 5685 C C . GLY B 1 428 ? 10.563 -14.726 -49.651 1.00 39.74 550 GLY B C 1
ATOM 5686 O O . GLY B 1 428 ? 11.105 -14.641 -50.754 1.00 31.59 550 GLY B O 1
ATOM 5687 N N . ARG B 1 429 ? 9.956 -13.699 -49.061 1.00 31.86 551 ARG B N 1
ATOM 5688 C CA . ARG B 1 429 ? 10.109 -12.350 -49.594 1.00 28.40 551 ARG B CA 1
ATOM 5689 C C . ARG B 1 429 ? 11.594 -12.035 -49.662 1.00 29.63 551 ARG B C 1
ATOM 5690 O O . ARG B 1 429 ? 12.356 -12.403 -48.768 1.00 37.51 551 ARG B O 1
ATOM 5698 N N . TRP B 1 430 ? 12.003 -11.342 -50.717 1.00 35.16 552 TRP B N 1
ATOM 5699 C CA . TRP B 1 430 ? 13.421 -11.130 -50.951 1.00 29.30 552 TRP B CA 1
ATOM 5700 C C . TRP B 1 430 ? 13.954 -9.889 -50.242 1.00 30.62 552 TRP B C 1
ATOM 5701 O O . TRP B 1 430 ? 13.367 -8.807 -50.313 1.00 34.54 552 TRP B O 1
ATOM 5712 N N . ILE B 1 431 ? 15.078 -10.072 -49.560 1.00 21.49 553 ILE B N 1
ATOM 5713 C CA . ILE B 1 431 ? 15.763 -9.004 -48.848 1.00 27.88 553 ILE B CA 1
ATOM 5714 C C . ILE B 1 431 ? 17.117 -8.831 -49.524 1.00 40.21 553 ILE B C 1
ATOM 5715 O O . ILE B 1 431 ? 17.904 -9.774 -49.588 1.00 32.13 553 ILE B O 1
ATOM 5720 N N . ALA B 1 432 ? 17.385 -7.625 -50.020 1.00 46.36 554 ALA B N 1
ATOM 5721 C CA . ALA B 1 432 ? 18.610 -7.341 -50.766 1.00 35.84 554 ALA B CA 1
ATOM 5722 C C . ALA B 1 432 ? 19.896 -7.587 -49.985 1.00 46.20 554 ALA B C 1
ATOM 5723 O O . ALA B 1 432 ? 20.760 -8.338 -50.440 1.00 59.35 554 ALA B O 1
ATOM 5725 N N . ASN B 1 433 ? 20.026 -6.975 -48.816 1.00 33.68 555 ASN B N 1
ATOM 5726 C CA . ASN B 1 433 ? 21.230 -7.156 -48.014 1.00 40.68 555 ASN B CA 1
ATOM 5727 C C . ASN B 1 433 ? 20.969 -6.897 -46.540 1.00 44.61 555 ASN B C 1
ATOM 5728 O O . ASN B 1 433 ? 20.919 -5.755 -46.081 1.00 39.98 555 ASN B O 1
ATOM 5733 N N . VAL B 1 434 ? 20.792 -7.989 -45.807 1.00 28.42 556 VAL B N 1
ATOM 5734 C CA . VAL B 1 434 ? 20.723 -7.947 -44.356 1.00 30.19 556 VAL B CA 1
ATOM 5735 C C . VAL B 1 434 ? 22.120 -7.921 -43.746 1.00 41.22 556 VAL B C 1
ATOM 5736 O O . VAL B 1 434 ? 22.943 -8.800 -44.002 1.00 36.82 556 VAL B O 1
ATOM 5740 N N . SER B 1 435 ? 22.388 -6.887 -42.956 1.00 38.32 557 SER B N 1
ATOM 5741 C CA . SER B 1 435 ? 23.678 -6.745 -42.303 1.00 20.84 557 SER B CA 1
ATOM 5742 C C . SER B 1 435 ? 23.691 -7.654 -41.084 1.00 27.10 557 SER B C 1
ATOM 5743 O O . SER B 1 435 ? 22.759 -7.640 -40.279 1.00 38.31 557 SER B O 1
ATOM 5746 N N . GLY B 1 436 ? 24.746 -8.451 -40.956 1.00 24.07 558 GLY B N 1
ATOM 5747 C CA . GLY B 1 436 ? 24.865 -9.371 -39.842 1.00 24.78 558 GLY B CA 1
ATOM 5748 C C . GLY B 1 436 ? 23.907 -10.543 -39.920 1.00 26.48 558 GLY B C 1
ATOM 5749 O O . GLY B 1 436 ? 23.383 -10.991 -38.903 1.00 30.04 558 GLY B O 1
ATOM 5750 N N . ALA B 1 437 ? 23.668 -11.032 -41.133 1.00 29.75 559 ALA B N 1
ATOM 5751 C CA . ALA B 1 437 ? 22.817 -12.198 -41.330 1.00 27.12 559 ALA B CA 1
ATOM 5752 C C . ALA B 1 437 ? 23.399 -13.404 -40.597 1.00 22.29 559 ALA B C 1
ATOM 5753 O O . ALA B 1 437 ? 24.604 -13.656 -40.657 1.00 30.20 559 ALA B O 1
ATOM 5755 N N . ARG B 1 438 ? 22.535 -14.147 -39.913 1.00 19.12 560 ARG B N 1
ATOM 5756 C CA . ARG B 1 438 ? 22.968 -15.235 -39.044 1.00 23.34 560 ARG B CA 1
ATOM 5757 C C . ARG B 1 438 ? 21.785 -16.122 -38.671 1.00 21.39 560 ARG B C 1
ATOM 5758 O O . ARG B 1 438 ? 20.635 -15.788 -38.960 1.00 16.27 560 ARG B O 1
ATOM 5766 N N . ASN B 1 439 ? 22.067 -17.246 -38.021 1.00 15.15 561 ASN B N 1
ATOM 5767 C CA . ASN B 1 439 ? 21.022 -18.195 -37.656 1.00 13.02 561 ASN B CA 1
ATOM 5768 C C . ASN B 1 439 ? 21.025 -18.520 -36.171 1.00 14.67 561 ASN B C 1
ATOM 5769 O O . ASN B 1 439 ? 21.994 -19.084 -35.659 1.00 23.69 561 ASN B O 1
ATOM 5774 N N . GLY B 1 440 ? 19.952 -18.158 -35.472 1.00 16.25 562 GLY B N 1
ATOM 5775 C CA . GLY B 1 440 ? 19.861 -18.513 -34.067 1.00 25.36 562 GLY B CA 1
ATOM 5776 C C . GLY B 1 440 ? 18.832 -17.757 -33.253 1.00 18.27 562 GLY B C 1
ATOM 5777 O O . GLY B 1 440 ? 17.875 -17.213 -33.788 1.00 18.47 562 GLY B O 1
ATOM 5778 N N . ILE B 1 441 ? 19.039 -17.726 -31.942 1.00 19.57 563 ILE B N 1
ATOM 5779 C CA . ILE B 1 441 ? 18.069 -17.149 -31.021 1.00 19.88 563 ILE B CA 1
ATOM 5780 C C . ILE B 1 441 ? 18.656 -15.966 -30.264 1.00 17.88 563 ILE B C 1
ATOM 5781 O O . ILE B 1 441 ? 19.636 -16.112 -29.530 1.00 20.78 563 ILE B O 1
ATOM 5786 N N . TYR B 1 442 ? 18.064 -14.792 -30.461 1.00 23.17 564 TYR B N 1
ATOM 5787 C CA . TYR B 1 442 ? 18.452 -13.616 -29.696 1.00 21.73 564 TYR B CA 1
ATOM 5788 C C . TYR B 1 442 ? 17.733 -13.605 -28.358 1.00 16.34 564 TYR B C 1
ATOM 5789 O O . TYR B 1 442 ? 16.530 -13.860 -28.285 1.00 18.70 564 TYR B O 1
ATOM 5798 N N . SER B 1 443 ? 18.480 -13.295 -27.305 1.00 22.22 565 SER B N 1
ATOM 5799 C CA . SER B 1 443 ? 17.920 -13.198 -25.966 1.00 18.38 565 SER B CA 1
ATOM 5800 C C . SER B 1 443 ? 18.295 -11.876 -25.318 1.00 22.42 565 SER B C 1
ATOM 5801 O O . SER B 1 443 ? 19.427 -11.405 -25.450 1.00 31.36 565 SER B O 1
ATOM 5804 N N . ALA B 1 444 ? 17.334 -11.285 -24.618 1.00 20.91 566 ALA B N 1
ATOM 5805 C CA . ALA B 1 444 ? 17.564 -10.049 -23.887 1.00 28.40 566 ALA B CA 1
ATOM 5806 C C . ALA B 1 444 ? 16.900 -10.150 -22.524 1.00 28.29 566 ALA B C 1
ATOM 5807 O O . ALA B 1 444 ? 15.707 -10.414 -22.430 1.00 30.77 566 ALA B O 1
ATOM 5809 N N . VAL B 1 445 ? 17.670 -9.933 -21.466 1.00 27.74 567 VAL B N 1
ATOM 5810 C CA . VAL B 1 445 ? 17.108 -9.944 -20.123 1.00 22.31 567 VAL B CA 1
ATOM 5811 C C . VAL B 1 445 ? 17.052 -8.518 -19.589 1.00 33.68 567 VAL B C 1
ATOM 5812 O O . VAL B 1 445 ? 18.071 -7.826 -19.519 1.00 33.45 567 VAL B O 1
ATOM 5816 N N . ILE B 1 446 ? 15.847 -8.087 -19.228 1.00 21.20 568 ILE B N 1
ATOM 5817 C CA . ILE B 1 446 ? 15.602 -6.713 -18.807 1.00 27.31 568 ILE B CA 1
ATOM 5818 C C . ILE B 1 446 ? 15.023 -6.675 -17.397 1.00 38.31 568 ILE B C 1
ATOM 5819 O O . ILE B 1 446 ? 14.089 -7.412 -17.075 1.00 37.09 568 ILE B O 1
ATOM 5824 N N . ASP B 1 447 ? 15.588 -5.810 -16.561 1.00 43.31 569 ASP B N 1
ATOM 5825 C CA . ASP B 1 447 ? 15.210 -5.730 -15.155 1.00 30.96 569 ASP B CA 1
ATOM 5826 C C . ASP B 1 447 ? 14.145 -4.664 -14.908 1.00 30.91 569 ASP B C 1
ATOM 5827 O O . ASP B 1 447 ? 13.880 -3.830 -15.777 1.00 35.65 569 ASP B O 1
ATOM 5832 N N . GLN B 1 448 ? 13.522 -4.723 -13.731 1.00 52.45 570 GLN B N 1
ATOM 5833 C CA . GLN B 1 448 ? 12.483 -3.771 -13.330 1.00 49.64 570 GLN B CA 1
ATOM 5834 C C . GLN B 1 448 ? 11.231 -3.881 -14.199 1.00 51.25 570 GLN B C 1
ATOM 5835 O O . GLN B 1 448 ? 10.160 -4.249 -13.715 1.00 47.55 570 GLN B O 1
#

Secondary structure (DSSP, 8-state):
----B--TTT-EEEEEEEEEEE-SSS-EEEEEEE----EEEEEETTSEEEEEE---TTS--EEEEEEE--GGG-----SS--S-EEEEEE-TTSSEEEEEETTSEEEEEETTTTEEEEEEE---TT--EEEEEEPTTSSEEEEEETTSEEEEEETTTTEEEEEEE--SS---EEE--SSSEEEEE-BTT-EEEEEEGGGTEEEEEE----HHHHHHHHTT--PPP--EEEEEEEETTEEEEEETTS-EEEEETT-SS-SEEETTTT-B----BPPP-EEEEPTTBSEEEEE-SSS-EEEEEE-TTSS-EEEEEEETT--SEEEEEEEEE--EEEEEEEESS-TT----S--TT---EEEEEEEE-/-----B--TTT-EEEEEEEEEEE-SSS-EEEEEEE----EEEEEETTSEEEEEE---TTS--EEEEEEE--GGG-----SS--S-EEEEEE-TTSSEEEEEETT-EEEEEETTTTEEEEEEE--STT--EEEEEEPTTSSEEEEEETTSEEEEEETTTTEEEEEEE--SS---EEEE-SSSEEEEE-BTT-EEEEEEGGGTEEEEEE----HHHHHHHHTT--PPP--EEEEEEEETTEEEEEETTS-EEEEETT-SS-SEEETTTT-B----BPPP-EEEEPTTBSEEEEE-SSS-EEEEEE-TTSS-EEEEEEETT--SEEEEEEEEE--EEEEEEEESS-TT----S--TT---EEEEEEEE-

CATH classification: 2.130.10.10

Radius of gyration: 26.98 Å; Cα contacts (8 Å, |Δi|>4): 2288; chains: 2; bounding box: 46×62×80 Å

B-factor: mean 32.71, std 14.06, range [4.72, 100.7]

GO terms:
  GO:0005730 nucleolus (C, IDA)
  GO:0034511 U3 snoRNA binding (F, IDA)
  GO:0031428 box C/D methylation guide snoRNP complex (C, IDA)
  GO:0032040 small-subunit processome (C, IDA)
  GO:0030686 90S preribosome (C, HDA)
  GO:0000447 endonucleolytic cleavage in ITS1 to separate SSU-rRNA from 5.8S rRNA and LSU-rRNA from tricistronic rRNA transcript (SSU-rRNA, 5.8S rRNA, LSU-rRNA) (P, IMP)
  GO:0000472 endonucleolytic cleavage to generate mature 5'-end of SSU-rRNA from (SSU-rRNA, 5.8S rRNA, LSU-rRNA) (P, IMP)
  GO:0000480 endonucleolytic cleavage in 5'-ETS of tricistronic rRNA transcript (SSU-rRNA, 5.8S rRNA, LSU-rRNA) (P, IMP)
  GO:0005654 nucleoplasm (C, TAS)
  GO:0005515 protein binding (F, IPI)

Nearest PDB structures (foldseek):
  4j0x-assembly2_B  TM=1.002E+00  e=4.402E-72  Saccharomyces cerevisiae S288C
  6zqb-assembly1_CH  TM=9.807E-01  e=1.200E-55  Saccharomyces cerevisiae S288C
  5oql-assembly1_X  TM=9.403E-01  e=3.040E-34  Thermochaetoides thermophila DSM 1495
  5yzg-assembly1_s  TM=8.500E-01  e=1.664E-13  Homo sapiens
  4lg8-assembly1_A  TM=8.263E-01  e=2.635E-13  Homo sapiens

Sequence (731 aa):
GRVFRYFGDKLLISEAKQSFTRVGENNLTCISCFQPRLFAYTVSKDLQLTKYDITDFSKRPKKLKYAKGGAKYIPNTTEGHYDEILTVAASPDGKYVVTGGRDRKLIVWSTESLSPVKVIPTKDRRGEVLSLAFRKNSDQLYASCADFKIRTYSINQFSQLEILYGHHDIVEDISALAMERCVTVGARDRTAMLWKIPDETRLTFRGGDEPQKLLRRWMKEFFCEGSIDVVSMVDDFHFITGSDNGNICLWSLAKKKPIFTERIAHGILLLQPFWITSLYAIPYSNVFISGSWSGSLKVWKISDNLRSFELLGELSGAKGVVTKIQVVESKFRILASIAKEHRLGRWIANVSGARNGIYSAVIDQQGRVFRYFGDKLLISEAKQSFTRVGENNLTCISCFQPRLFAYTVSKDLQLTKYDITDFSKRPKKLKYAKGGAKYIPNTTEGHYDEILTVAASPDGKYVVTGGRDRKLIVWSTESLSPVKVIPTKDRRGEVLSLAFRKNSDQLYASCADFKIRTYSINQFSQLEILYGHHDIVEDISALAMERCVTVGARDRTAMLWKIPDETRLTFRGGDEPQKLLRRWMKEFFCEGSIDVVSMVDDFHFITGSDNGNICLWSLAKKKPIFTERIAHGILLLQPFWITSLYAIPYSNVFISGSWSGSLKVWKISDNLRSFELLGELSGAKGVVTKIQVVESKFRILASIAKEHRLGRWIANVSGARNGIYSAVIDQ

Foldseek 3Di:
DFFDAECLVVWPFVPKDKDWDADPAAAWQEKEWADLLIKIWTFFQQQKIWIWRCPPVVDDTHTDDMDGADPVCPDPWGFGDHGGWREKYQFHVQFWIWTFFDSQKIFIAGPVHRGTPGIDGPPDNQWGFQYKEAAHPAQKIWTFTQVQKIWIDRVVVSDTDDIDHDAPGGFREKEHYNAPKIWTFHWQQQWIKIGRVVVRDMDIAHDQDDPVVVVVVVVVVDDGFRTFHYKYAAEPFKIWTWTQQLKIFICGSVDRYTLDIDGLVLPWPVGGGFTFQEKYHDHSHQWIWTFTQSQWIWIWGADPVRSDIGTSDIGRNQHAGFNYWDWYDVQIKIKTFHHNAHSVHDDDDDRPPGGGTIMIIGIDD/DWAFDAECLLVWPQVPWDKDWDADPAAAWQEKEWADLLIKIWIFGQQQKIWIWRCVPVVDDTHTDDMDHADPVCPDPWGFGDHGGWREKYAFHVRQWIWTFFDSQKIFIAGPPHRGTPAIDGPPDNQFGFQYKEAAHPAQKIWTFGQVQKIWIDRRVVNDTDDIDHDADGGFHEKEHYNAPKIWTFHFQSQWIKIGRPVVRDMDIAHDQDDPVVVVVVVVVVDDGFRTWHYKYAATPFWIWTWTQQLKIFIPGSVDRYTLDIDGLVLPWPVTGGFTFQEKYHDHSHQKIWTFGQSQWIWIKGADPVRSDIDTSDIGRNQHAGFNYWDWYDVQIKIKTFHHNAHSVGPDDDDRDPGGGTIMIIGIDD